Protein AF-A0A6N6NZK2-F1 (afdb_monomer_lite)

pLDDT: mean 87.04, std 16.34, range [28.03, 98.62]

Structure (mmCIF, N/CA/C/O backbone):
data_AF-A0A6N6NZK2-F1
#
_entry.id   AF-A0A6N6NZK2-F1
#
loop_
_atom_site.group_PDB
_atom_site.id
_atom_site.type_symbol
_atom_site.label_atom_id
_atom_site.label_alt_id
_atom_site.label_comp_id
_atom_site.label_asym_id
_atom_site.label_entity_id
_atom_site.label_seq_id
_atom_site.pdbx_PDB_ins_code
_atom_site.Cartn_x
_atom_site.Cartn_y
_atom_site.Cartn_z
_atom_site.occupancy
_atom_site.B_iso_or_equiv
_atom_site.auth_seq_id
_atom_site.auth_comp_id
_atom_site.auth_asym_id
_atom_site.auth_atom_id
_atom_site.pdbx_PDB_model_num
ATOM 1 N N . MET A 1 1 ? -6.830 83.078 17.246 1.00 35.72 1 MET A N 1
ATOM 2 C CA . MET A 1 1 ? -5.441 83.572 17.402 1.00 35.72 1 MET A CA 1
ATOM 3 C C . MET A 1 1 ? -5.011 83.177 18.812 1.00 35.72 1 MET A C 1
ATOM 5 O O . MET A 1 1 ? -5.702 83.611 19.717 1.00 35.72 1 MET A O 1
ATOM 9 N N . ASN A 1 2 ? -4.054 82.301 19.136 1.00 32.59 2 ASN A N 1
ATOM 10 C CA . ASN A 1 2 ? -2.930 81.619 18.465 1.00 32.59 2 ASN A CA 1
ATOM 11 C C . ASN A 1 2 ? -2.768 80.212 19.110 1.00 32.59 2 ASN A C 1
ATOM 13 O O . ASN A 1 2 ? -2.974 80.094 20.312 1.00 32.59 2 ASN A O 1
ATOM 17 N N . PHE A 1 3 ? -2.655 79.115 18.340 1.00 33.22 3 PHE A N 1
ATOM 18 C CA . PHE A 1 3 ? -1.441 78.281 18.117 1.00 33.22 3 PHE A CA 1
ATOM 19 C C . PHE A 1 3 ? -0.545 78.075 19.363 1.00 33.22 3 PHE A C 1
ATOM 21 O O . PHE A 1 3 ? -0.038 79.046 19.904 1.00 33.22 3 PHE A O 1
ATOM 28 N N . ALA A 1 4 ? -0.296 76.845 19.841 1.00 35.44 4 ALA A N 1
ATOM 29 C CA . ALA A 1 4 ? 0.663 75.926 19.215 1.00 35.44 4 ALA A CA 1
ATOM 30 C C . ALA A 1 4 ? 0.503 74.428 19.598 1.00 35.44 4 ALA A C 1
ATOM 32 O O . ALA A 1 4 ? -0.022 74.055 20.640 1.00 35.44 4 ALA A O 1
ATOM 33 N N . THR A 1 5 ? 1.007 73.605 18.681 1.00 39.28 5 THR A N 1
ATOM 34 C CA . THR A 1 5 ? 1.045 72.142 18.504 1.00 39.28 5 THR A CA 1
ATOM 35 C C . THR A 1 5 ? 2.134 71.391 19.286 1.00 39.28 5 THR A C 1
ATOM 37 O O . THR A 1 5 ? 3.252 71.895 19.282 1.00 39.28 5 THR A O 1
ATOM 40 N N . THR A 1 6 ? 1.882 70.125 19.695 1.00 35.66 6 THR A N 1
ATOM 41 C CA . THR A 1 6 ? 2.758 68.948 19.395 1.00 35.66 6 THR A CA 1
ATOM 42 C C . THR A 1 6 ? 2.132 67.556 19.707 1.00 35.66 6 THR A C 1
ATOM 44 O O . THR A 1 6 ? 1.836 67.234 20.848 1.00 35.66 6 THR A O 1
ATOM 47 N N . TYR A 1 7 ? 1.951 66.764 18.632 1.00 36.34 7 TYR A N 1
ATOM 48 C CA . TYR A 1 7 ? 1.875 65.294 18.387 1.00 36.34 7 TYR A CA 1
ATOM 49 C C . TYR A 1 7 ? 1.975 64.269 19.556 1.00 36.34 7 TYR A C 1
ATOM 51 O O . TYR A 1 7 ? 2.865 64.386 20.382 1.00 36.34 7 TYR A O 1
ATOM 59 N N . PHE A 1 8 ? 1.183 63.172 19.617 1.00 29.66 8 PHE A N 1
ATOM 60 C CA . PHE A 1 8 ? 1.373 61.936 18.811 1.00 29.66 8 PHE A CA 1
ATOM 61 C C . PHE A 1 8 ? 0.163 60.937 18.840 1.00 29.66 8 PHE A C 1
ATOM 63 O O . PHE A 1 8 ? -0.222 60.452 19.894 1.00 29.66 8 PHE A O 1
ATOM 70 N N . ARG A 1 9 ? -0.377 60.622 17.642 1.00 31.62 9 ARG A N 1
ATOM 71 C CA . ARG A 1 9 ? -0.902 59.342 17.060 1.00 31.62 9 ARG A CA 1
ATOM 72 C C . ARG A 1 9 ? -1.728 58.324 17.911 1.00 31.62 9 ARG A C 1
ATOM 74 O O . ARG A 1 9 ? -1.195 57.738 18.834 1.00 31.62 9 ARG A O 1
ATOM 81 N N . ARG A 1 10 ? -3.015 58.064 17.560 1.00 30.31 10 ARG A N 1
ATOM 82 C CA . ARG A 1 10 ? -3.573 56.991 16.648 1.00 30.31 10 ARG A CA 1
ATOM 83 C C . ARG A 1 10 ? -3.688 55.626 17.392 1.00 30.31 10 ARG A C 1
ATOM 85 O O . ARG A 1 10 ? -2.661 55.135 17.824 1.00 30.31 10 ARG A O 1
ATOM 92 N N . TRP A 1 11 ? -4.837 54.973 17.636 1.00 28.03 11 TRP A N 1
ATOM 93 C CA . TRP A 1 11 ? -5.849 54.421 16.710 1.00 28.03 11 TRP A CA 1
ATOM 94 C C . TRP A 1 11 ? -7.152 53.996 17.442 1.00 28.03 11 TRP A C 1
ATOM 96 O O . TRP A 1 11 ? -7.098 53.493 18.559 1.00 28.03 11 TRP A O 1
ATOM 106 N N . MET A 1 12 ? -8.299 54.145 16.763 1.00 33.59 12 MET A N 1
ATOM 107 C CA . MET A 1 12 ? -9.603 53.516 17.055 1.00 33.59 12 MET A CA 1
ATOM 108 C C . MET A 1 12 ? -9.569 52.008 16.765 1.00 33.59 12 MET A C 1
ATOM 110 O O . MET A 1 12 ? -9.043 51.620 15.723 1.00 33.59 12 MET A O 1
ATOM 114 N N . LEU A 1 13 ? -10.244 51.193 17.586 1.00 29.66 13 LEU A N 1
ATOM 115 C CA . LEU A 1 13 ? -10.771 49.893 17.156 1.00 29.66 13 LEU A CA 1
ATOM 116 C C . LEU A 1 13 ? -12.039 49.494 17.936 1.00 29.66 13 LEU A C 1
ATOM 118 O O . LEU A 1 13 ? -12.058 49.436 19.160 1.00 29.66 13 LEU A O 1
ATOM 122 N N . LEU A 1 14 ? -13.084 49.299 17.127 1.00 30.67 14 LEU A N 1
ATOM 123 C CA . LEU A 1 14 ? -14.393 48.662 17.297 1.00 30.67 14 LEU A CA 1
ATOM 124 C C . LEU A 1 14 ? -14.657 47.821 18.563 1.00 30.67 14 LEU A C 1
ATOM 126 O O . LEU A 1 14 ? -13.960 46.851 18.848 1.00 30.67 14 LEU A O 1
ATOM 130 N N . LEU A 1 15 ? -15.806 48.103 19.191 1.00 31.17 15 LEU A N 1
ATOM 131 C CA . LEU A 1 15 ? -16.558 47.169 20.031 1.00 31.17 15 LEU A CA 1
ATOM 132 C C . LEU A 1 15 ? -17.034 45.963 19.198 1.00 31.17 15 LEU A C 1
ATOM 134 O O . LEU A 1 15 ? -17.782 46.131 18.235 1.00 31.17 15 LEU A O 1
ATOM 138 N N . CYS A 1 16 ? -16.695 44.751 19.634 1.00 29.25 16 CYS A N 1
ATOM 139 C CA . CYS A 1 16 ? -17.446 43.529 19.342 1.00 29.25 16 CYS A CA 1
ATOM 140 C C . CYS A 1 16 ? -17.735 42.818 20.665 1.00 29.25 16 CYS A C 1
ATOM 142 O O . CYS A 1 16 ? -16.822 42.475 21.413 1.00 29.25 16 CYS A O 1
ATOM 144 N N . ALA A 1 17 ? -19.022 42.648 20.958 1.00 35.91 17 ALA A N 1
ATOM 145 C CA . ALA A 1 17 ? -19.520 41.944 22.126 1.00 35.91 17 ALA A CA 1
ATOM 146 C C . ALA A 1 17 ? -19.226 40.442 22.004 1.00 35.91 17 ALA A C 1
ATOM 148 O O . ALA A 1 17 ? -19.664 39.800 21.053 1.00 35.91 17 ALA A O 1
ATOM 149 N N . TRP A 1 18 ? -18.512 39.891 22.983 1.00 29.16 18 TRP A N 1
ATOM 150 C CA . TRP A 1 18 ? -18.424 38.452 23.214 1.00 2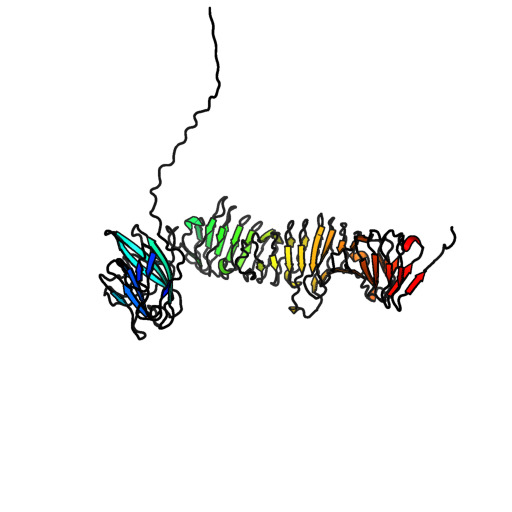9.16 18 TRP A CA 1
ATOM 151 C C . TRP A 1 18 ? -19.369 38.097 24.362 1.00 29.16 18 TRP A C 1
ATOM 153 O O . TRP A 1 18 ? -19.177 38.539 25.494 1.00 29.16 18 TRP A O 1
ATOM 163 N N . GLN A 1 19 ? -20.401 37.306 24.070 1.00 36.12 19 GLN A N 1
ATOM 164 C CA . GLN A 1 19 ? -21.096 36.528 25.091 1.00 36.12 19 GLN A CA 1
ATOM 165 C C . GLN A 1 19 ? -20.170 35.375 25.489 1.00 36.12 19 GLN A C 1
ATOM 167 O O . GLN A 1 19 ? -19.877 34.501 24.677 1.00 36.12 19 GLN A O 1
ATOM 172 N N . LEU A 1 20 ? -19.674 35.403 26.725 1.00 33.28 20 LEU A N 1
ATOM 173 C CA . LEU A 1 20 ? -18.944 34.288 27.322 1.00 33.28 20 LEU A CA 1
ATOM 174 C C . LEU A 1 20 ? -19.921 33.121 27.567 1.00 33.28 20 LEU A C 1
ATOM 176 O O . LEU A 1 20 ? -21.000 33.360 28.119 1.00 33.28 20 LEU A O 1
ATOM 180 N N . PRO A 1 21 ? -19.578 31.875 27.195 1.00 38.62 21 PRO A N 1
ATOM 181 C CA . PRO A 1 21 ? -20.349 30.717 27.613 1.00 38.62 21 PRO A CA 1
ATOM 182 C C . PRO A 1 21 ? -20.237 30.552 29.133 1.00 38.62 21 PRO A C 1
ATOM 184 O O . PRO A 1 21 ? -19.158 30.677 29.714 1.00 38.62 21 PRO A O 1
ATOM 187 N N . TRP A 1 22 ? -21.373 30.295 29.777 1.00 34.28 22 TRP A N 1
ATOM 188 C CA . TRP A 1 22 ? -21.456 29.931 31.190 1.00 34.28 22 TRP A CA 1
ATOM 189 C C . TRP A 1 22 ? -20.575 28.702 31.470 1.00 34.28 22 TRP A C 1
ATOM 191 O O . TRP A 1 22 ? -20.529 27.805 30.624 1.00 34.28 22 TRP A O 1
ATOM 201 N N . PRO A 1 23 ? -19.899 28.607 32.629 1.00 38.25 23 PRO A N 1
ATOM 202 C CA . PRO A 1 23 ? -19.133 27.414 32.953 1.00 38.25 23 PRO A CA 1
ATOM 203 C C . PRO A 1 23 ? -20.097 26.232 33.112 1.00 38.25 23 PRO A C 1
ATOM 205 O O . PRO A 1 23 ? -20.946 26.230 34.004 1.00 38.25 23 PRO A O 1
ATOM 208 N N . GLN A 1 24 ? -19.968 25.222 32.246 1.00 37.53 24 GLN A N 1
ATOM 209 C CA . GLN A 1 24 ? -20.430 23.875 32.575 1.00 37.53 24 GLN A CA 1
ATOM 210 C C . GLN A 1 24 ? -19.747 23.468 33.883 1.00 37.53 24 GLN A C 1
ATOM 212 O O . GLN A 1 24 ? -18.544 23.676 34.045 1.00 37.53 24 GLN A O 1
ATOM 217 N N . SER A 1 25 ? -20.509 22.912 34.824 1.00 37.47 25 SER A N 1
ATOM 218 C CA . SER A 1 25 ? -19.942 22.267 36.005 1.00 37.47 25 SER A CA 1
ATOM 219 C C . SER A 1 25 ? -18.912 21.236 35.542 1.00 37.47 25 SER A C 1
ATOM 221 O O . SER A 1 25 ? -19.275 20.264 34.882 1.00 37.47 25 SER A O 1
ATOM 223 N N . ALA A 1 26 ? -17.634 21.474 35.836 1.00 36.56 26 ALA A N 1
ATOM 224 C CA . ALA A 1 26 ? -16.582 20.505 35.583 1.00 36.56 26 ALA A CA 1
ATOM 225 C C . ALA A 1 26 ? -16.894 19.253 36.414 1.00 36.56 26 ALA A C 1
ATOM 227 O O . ALA A 1 26 ? -16.894 19.307 37.644 1.00 36.56 26 ALA A O 1
ATOM 228 N N . LEU A 1 27 ? -17.234 18.151 35.744 1.00 47.19 27 LEU A N 1
ATOM 229 C CA . LEU A 1 27 ? -17.247 16.833 36.372 1.00 47.19 27 LEU A CA 1
ATOM 230 C C . LEU A 1 27 ? -15.816 16.542 36.834 1.00 47.19 27 LEU A C 1
ATOM 232 O O . LEU A 1 27 ? -14.874 16.856 36.104 1.00 47.19 27 LEU A O 1
ATOM 236 N N . ALA A 1 28 ? -15.635 16.003 38.041 1.00 52.41 28 ALA A N 1
ATOM 237 C CA . ALA A 1 28 ? -14.290 15.672 38.490 1.00 52.41 28 ALA A CA 1
ATOM 238 C C . ALA A 1 28 ? -13.701 14.574 37.587 1.00 52.41 28 ALA A C 1
ATOM 240 O O . ALA A 1 28 ? -14.394 13.649 37.155 1.00 52.41 28 ALA A O 1
ATOM 241 N N . GLU A 1 29 ? -12.424 14.727 37.266 1.00 68.69 29 GLU A N 1
ATOM 242 C CA . GLU A 1 29 ? -11.685 13.839 36.377 1.00 68.69 29 GLU A CA 1
ATOM 243 C C . GLU A 1 29 ? -11.359 12.527 37.107 1.00 68.69 29 GLU A C 1
ATOM 245 O O . GLU A 1 29 ? -10.929 12.544 38.264 1.00 68.69 29 GLU A O 1
ATOM 250 N N . VAL A 1 30 ? -11.581 11.382 36.450 1.00 77.75 30 VAL A N 1
ATOM 251 C CA . VAL A 1 30 ? -11.086 10.086 36.944 1.00 77.75 30 VAL A CA 1
ATOM 252 C C . VAL A 1 30 ? -9.571 10.170 37.077 1.00 77.75 30 VAL A C 1
ATOM 254 O O . VAL A 1 30 ? -8.882 10.599 36.154 1.00 77.75 30 VAL A O 1
ATOM 257 N N . VAL A 1 31 ? -9.047 9.729 38.216 1.00 83.81 31 VAL A N 1
ATOM 258 C CA . VAL A 1 31 ? -7.611 9.720 38.478 1.00 83.81 31 VAL A CA 1
ATOM 259 C C . VAL A 1 31 ? -7.044 8.393 37.997 1.00 83.81 31 VAL A C 1
ATOM 261 O O . VAL A 1 31 ? -7.320 7.348 38.587 1.00 83.81 31 VAL A O 1
ATOM 264 N N . TYR A 1 32 ? -6.253 8.438 36.925 1.00 83.75 32 TYR A N 1
ATOM 265 C CA . TYR A 1 32 ? -5.537 7.287 36.378 1.00 83.75 32 TYR A CA 1
ATOM 266 C C . TYR A 1 32 ? -4.073 7.288 36.820 1.00 83.75 32 TYR A C 1
ATOM 268 O O . TYR A 1 32 ? -3.406 8.323 36.790 1.00 83.75 32 TYR A O 1
ATOM 276 N N . SER A 1 33 ? -3.553 6.120 37.203 1.00 79.75 33 SER A N 1
ATOM 277 C CA . SER A 1 33 ? -2.149 5.965 37.582 1.00 79.75 33 SER A CA 1
ATOM 278 C C . SER A 1 33 ? -1.183 6.109 36.408 1.00 79.75 33 SER A C 1
ATOM 280 O O . SER A 1 33 ? -0.002 6.350 36.632 1.00 79.75 33 SER A O 1
ATOM 282 N N . GLY A 1 34 ? -1.639 5.917 35.165 1.00 73.50 34 GLY A N 1
ATOM 283 C CA . GLY A 1 34 ? -0.737 5.523 34.080 1.00 73.50 34 GLY A CA 1
ATOM 284 C C . GLY A 1 34 ? -0.312 4.058 34.221 1.00 73.50 34 GLY A C 1
ATOM 285 O O . GLY A 1 34 ? -0.587 3.426 35.241 1.00 73.50 34 GLY A O 1
ATOM 286 N N . ILE A 1 35 ? 0.376 3.521 33.213 1.00 73.44 35 ILE A N 1
ATOM 287 C CA . ILE A 1 35 ? 0.998 2.192 33.309 1.00 73.44 35 ILE A CA 1
ATOM 288 C C . ILE A 1 35 ? 2.154 2.262 34.309 1.00 73.44 35 ILE A C 1
ATOM 290 O O . ILE A 1 35 ? 3.015 3.135 34.199 1.00 73.44 35 ILE A O 1
ATOM 294 N N . GLN A 1 36 ? 2.152 1.348 35.276 1.00 85.75 36 GLN A N 1
ATOM 295 C CA . GLN A 1 36 ? 3.117 1.288 36.374 1.00 85.75 36 GLN A CA 1
ATOM 296 C C . GLN A 1 36 ? 3.972 0.017 36.325 1.00 85.75 36 GLN A C 1
ATOM 298 O O . GLN A 1 36 ? 5.168 0.090 36.593 1.00 85.75 36 GLN A O 1
ATOM 303 N N . ASP A 1 37 ? 3.376 -1.131 35.979 1.00 84.69 37 ASP A N 1
ATOM 304 C CA . ASP A 1 37 ? 4.040 -2.444 35.915 1.00 84.69 37 ASP A CA 1
ATOM 305 C C . ASP A 1 37 ? 4.849 -2.787 37.184 1.00 84.69 37 ASP A C 1
ATOM 307 O O . ASP A 1 37 ? 6.009 -3.207 37.147 1.00 84.69 37 ASP A O 1
ATOM 311 N N . ILE A 1 38 ? 4.215 -2.623 38.346 1.00 93.75 38 ILE A N 1
ATOM 312 C CA . ILE A 1 38 ? 4.829 -2.885 39.649 1.00 93.75 38 ILE A CA 1
ATOM 313 C C . ILE A 1 38 ? 4.869 -4.394 39.889 1.00 93.75 38 ILE A C 1
ATOM 315 O O . ILE A 1 38 ? 3.833 -5.057 39.990 1.00 93.75 38 ILE A O 1
ATOM 319 N N . ALA A 1 39 ? 6.075 -4.941 40.020 1.00 96.88 39 ALA A N 1
ATOM 320 C CA . ALA A 1 39 ? 6.281 -6.346 40.339 1.00 96.88 39 ALA A CA 1
ATOM 321 C C . ALA A 1 39 ? 5.797 -6.680 41.760 1.00 96.88 39 ALA A C 1
ATOM 323 O O . ALA A 1 39 ? 6.123 -5.988 42.722 1.00 96.88 39 ALA A O 1
ATOM 324 N N . ILE A 1 40 ? 5.075 -7.792 41.885 1.00 97.94 40 ILE A N 1
ATOM 325 C CA . ILE A 1 40 ? 4.671 -8.405 43.149 1.00 97.94 40 ILE A CA 1
ATOM 326 C C . ILE A 1 40 ? 5.678 -9.524 43.453 1.00 97.94 40 ILE A C 1
ATOM 328 O O . ILE A 1 40 ? 5.679 -10.539 42.744 1.00 97.94 40 ILE A O 1
ATOM 332 N N . PRO A 1 41 ? 6.545 -9.375 44.471 1.00 96.31 41 PRO A N 1
ATOM 333 C CA . PRO A 1 41 ? 7.550 -10.379 44.802 1.00 96.31 41 PRO A CA 1
ATOM 334 C C . PRO A 1 41 ? 6.944 -11.732 45.189 1.00 96.31 41 PRO A C 1
ATOM 336 O O . PRO A 1 41 ? 5.878 -11.811 45.799 1.00 96.31 41 PRO A O 1
ATOM 339 N N . ALA A 1 42 ? 7.677 -12.809 44.908 1.00 95.25 42 ALA A N 1
ATOM 340 C CA . ALA A 1 42 ? 7.335 -14.179 45.303 1.00 95.25 42 ALA A CA 1
ATOM 341 C C . ALA A 1 42 ? 7.702 -14.490 46.775 1.00 95.25 42 ALA A C 1
ATOM 343 O O . ALA A 1 42 ? 8.141 -15.591 47.096 1.00 95.25 42 ALA A O 1
ATOM 344 N N . ASN A 1 43 ? 7.608 -13.504 47.670 1.00 94.44 43 ASN A N 1
ATOM 345 C CA . ASN A 1 43 ? 7.988 -13.627 49.078 1.00 94.44 43 ASN A CA 1
ATOM 346 C C . ASN A 1 43 ? 6.972 -12.915 49.992 1.00 94.44 43 ASN A C 1
ATOM 348 O O . ASN A 1 43 ? 6.009 -12.327 49.502 1.00 94.44 43 ASN A O 1
ATOM 352 N N . PHE A 1 44 ? 7.197 -12.979 51.310 1.00 91.88 44 PHE A N 1
ATOM 353 C CA . PHE A 1 44 ? 6.330 -12.376 52.332 1.00 91.88 44 PHE A CA 1
ATOM 354 C C . PHE A 1 44 ? 6.358 -10.843 52.372 1.00 91.88 44 PHE A C 1
ATOM 356 O O . PHE A 1 44 ? 5.429 -10.252 52.917 1.00 91.88 44 PHE A O 1
ATOM 363 N N . ASP A 1 45 ? 7.400 -10.206 51.834 1.00 92.88 45 ASP A N 1
ATOM 364 C CA . ASP A 1 45 ? 7.536 -8.748 51.900 1.00 92.88 45 ASP A CA 1
ATOM 365 C C . ASP A 1 45 ? 6.462 -8.066 51.039 1.00 92.88 45 ASP A C 1
ATOM 367 O O . ASP A 1 45 ? 5.888 -7.053 51.441 1.00 92.88 45 ASP A O 1
ATOM 371 N N . GLY A 1 46 ? 6.154 -8.661 49.880 1.00 95.88 46 GLY A N 1
ATOM 372 C CA . GLY A 1 46 ? 5.130 -8.164 48.967 1.00 95.88 46 GLY A CA 1
ATOM 373 C C . GLY A 1 46 ? 5.432 -6.772 48.413 1.00 95.88 46 GLY A C 1
ATOM 374 O O . GLY A 1 46 ? 6.590 -6.391 48.221 1.00 95.88 46 GLY A O 1
ATOM 375 N N . VAL A 1 47 ? 4.374 -6.016 48.127 1.00 97.94 47 VAL A N 1
ATOM 376 C CA . VAL A 1 47 ? 4.463 -4.613 47.719 1.00 97.94 47 VAL A CA 1
ATOM 377 C C . VAL A 1 47 ? 3.359 -3.781 48.359 1.00 97.94 47 VAL A C 1
ATOM 379 O O . VAL A 1 47 ? 2.194 -3.842 47.986 1.00 97.94 47 VAL A O 1
ATOM 382 N N . PHE A 1 48 ? 3.735 -2.929 49.303 1.00 98.56 48 PHE A N 1
ATOM 383 C CA . PHE A 1 48 ? 2.826 -1.939 49.859 1.00 98.56 48 PHE A CA 1
ATOM 384 C C . PHE A 1 48 ? 2.590 -0.853 48.809 1.00 98.56 48 PHE A C 1
ATOM 386 O O . PHE A 1 48 ? 3.549 -0.314 48.261 1.00 98.56 48 PHE A O 1
ATOM 393 N N . LEU A 1 49 ? 1.330 -0.524 48.534 1.00 98.50 49 LEU A N 1
ATOM 394 C CA . LEU A 1 49 ? 0.912 0.484 47.559 1.00 98.50 49 LEU A CA 1
ATOM 395 C C . LEU A 1 49 ? -0.117 1.424 48.186 1.00 98.50 49 LEU A C 1
ATOM 397 O O . LEU A 1 49 ? -1.030 0.968 48.869 1.00 98.50 49 LEU A O 1
ATOM 401 N N . ASN A 1 50 ? -0.004 2.724 47.915 1.00 97.94 50 ASN A N 1
ATOM 402 C CA . ASN A 1 50 ? -1.066 3.706 48.124 1.00 97.94 50 ASN A CA 1
ATOM 403 C C . ASN A 1 50 ? -1.608 4.148 46.761 1.00 97.94 50 ASN A C 1
ATOM 405 O O . ASN A 1 50 ? -0.887 4.747 45.964 1.00 97.94 50 ASN A O 1
ATOM 409 N N . VAL A 1 51 ? -2.884 3.871 46.496 1.00 95.75 51 VAL A N 1
ATOM 410 C CA . VAL A 1 51 ? -3.485 4.084 45.167 1.00 95.75 51 VAL A CA 1
ATOM 411 C C . VAL A 1 51 ? -3.737 5.561 44.849 1.00 95.75 51 VAL A C 1
ATOM 413 O O . VAL A 1 51 ? -3.902 5.924 43.689 1.00 95.75 51 VAL A O 1
ATOM 416 N N . VAL A 1 52 ? -3.740 6.429 45.863 1.00 92.75 52 VAL A N 1
ATOM 417 C CA . VAL A 1 52 ? -3.976 7.873 45.708 1.00 92.75 52 VAL A CA 1
ATOM 418 C C . VAL A 1 52 ? -2.666 8.623 45.477 1.00 92.75 52 VAL A C 1
ATOM 420 O O . VAL A 1 52 ? -2.588 9.477 44.601 1.00 92.75 52 VAL A O 1
ATOM 423 N N . THR A 1 53 ? -1.624 8.319 46.255 1.00 94.38 53 THR A N 1
ATOM 424 C CA . THR A 1 53 ? -0.314 8.985 46.136 1.00 94.38 53 THR A CA 1
ATOM 425 C C . THR A 1 53 ? 0.625 8.291 45.154 1.00 94.38 53 THR A C 1
ATOM 427 O O . THR A 1 53 ? 1.682 8.836 44.849 1.00 94.38 53 THR A O 1
ATOM 430 N N . GLN A 1 54 ? 0.259 7.092 44.688 1.00 93.56 54 GLN A N 1
ATOM 431 C CA . GLN A 1 54 ? 1.066 6.190 43.855 1.00 93.56 54 GLN A CA 1
ATOM 432 C C . GLN A 1 54 ? 2.379 5.715 44.500 1.00 93.56 54 GLN A C 1
ATOM 434 O O . GLN A 1 54 ? 3.177 5.014 43.873 1.00 93.56 54 GLN A O 1
ATOM 439 N N . GLN A 1 55 ? 2.608 6.054 45.772 1.00 97.44 55 GLN A N 1
ATOM 440 C CA . GLN A 1 55 ? 3.765 5.584 46.518 1.00 97.44 55 GLN A CA 1
ATOM 441 C C . GLN A 1 55 ? 3.688 4.065 46.690 1.00 97.44 55 GLN A C 1
ATOM 443 O O . GLN A 1 55 ? 2.651 3.540 47.098 1.00 97.44 55 GLN A O 1
ATOM 448 N N . HIS A 1 56 ? 4.798 3.377 46.434 1.00 97.56 56 HIS A N 1
ATOM 449 C CA . HIS A 1 56 ? 4.927 1.944 46.665 1.00 97.56 56 HIS A CA 1
ATOM 450 C C . HIS A 1 56 ? 6.321 1.569 47.184 1.00 97.56 56 HIS A C 1
ATOM 452 O O . HIS A 1 56 ? 7.302 2.258 46.901 1.00 97.56 56 HIS A O 1
ATOM 458 N N . ALA A 1 57 ? 6.404 0.497 47.976 1.00 97.31 57 ALA A N 1
ATOM 459 C CA . ALA A 1 57 ? 7.649 -0.026 48.541 1.00 97.31 57 ALA A CA 1
ATOM 460 C C . ALA A 1 57 ? 7.506 -1.504 48.946 1.00 97.31 57 ALA A C 1
ATOM 462 O O . ALA A 1 57 ? 6.404 -1.985 49.189 1.00 97.31 57 ALA A O 1
ATOM 463 N N . THR A 1 58 ? 8.626 -2.213 49.102 1.00 96.56 58 THR A N 1
ATOM 464 C CA . THR A 1 58 ? 8.669 -3.588 49.648 1.00 96.56 58 THR A CA 1
ATOM 465 C C . THR A 1 58 ? 8.743 -3.614 51.181 1.00 96.56 58 THR A C 1
ATOM 467 O O . THR A 1 58 ? 9.195 -4.584 51.778 1.00 96.56 58 THR A O 1
ATOM 470 N N . TYR A 1 59 ? 8.384 -2.510 51.834 1.00 95.94 59 TYR A N 1
ATOM 471 C CA . TYR A 1 59 ? 8.289 -2.386 53.284 1.00 95.94 59 TYR A CA 1
ATOM 472 C C . TYR A 1 59 ? 7.078 -1.526 53.629 1.00 95.94 59 TYR A C 1
ATOM 474 O O . TYR A 1 59 ? 6.676 -0.656 52.852 1.00 95.94 59 TYR A O 1
ATOM 482 N N . GLU A 1 60 ? 6.502 -1.761 54.804 1.00 96.94 60 GLU A N 1
ATOM 483 C CA . GLU A 1 60 ? 5.316 -1.037 55.243 1.00 96.94 60 GLU A CA 1
ATOM 484 C C . GLU A 1 60 ? 5.621 0.456 55.438 1.00 96.94 60 GLU A C 1
ATOM 486 O O . GLU A 1 60 ? 6.583 0.835 56.113 1.00 96.94 60 GLU A O 1
ATOM 491 N N . PHE A 1 61 ? 4.779 1.318 54.868 1.00 97.31 61 PHE A N 1
ATOM 492 C CA . PHE A 1 61 ? 4.827 2.764 55.075 1.00 97.31 61 PHE A CA 1
ATOM 493 C C . PHE A 1 61 ? 3.463 3.295 55.512 1.00 97.31 61 PHE A C 1
ATOM 495 O O . PHE A 1 61 ? 2.419 2.735 55.188 1.00 97.31 61 PHE A O 1
ATOM 502 N N . SER A 1 62 ? 3.461 4.405 56.250 1.00 96.00 62 SER A N 1
ATOM 503 C CA . SER A 1 62 ? 2.220 5.006 56.746 1.00 96.00 62 SER A CA 1
ATOM 504 C C . SER A 1 62 ? 1.276 5.377 55.599 1.00 96.00 62 SER A C 1
ATOM 506 O O . SER A 1 62 ? 1.669 6.075 54.665 1.00 96.00 62 SER A O 1
ATOM 508 N N . GLY A 1 63 ? 0.020 4.938 55.696 1.00 94.00 63 GLY A N 1
ATOM 509 C CA . GLY A 1 63 ? -1.007 5.222 54.697 1.00 94.00 63 GLY A CA 1
ATOM 510 C C . GLY A 1 63 ? -0.989 4.298 53.479 1.00 94.00 63 GLY A C 1
ATOM 511 O O . GLY A 1 63 ? -1.536 4.687 52.452 1.00 94.00 63 GLY A O 1
ATOM 512 N N . TRP A 1 64 ? -0.378 3.115 53.555 1.00 97.38 64 TRP A N 1
ATOM 513 C CA . TRP A 1 64 ? -0.559 2.072 52.543 1.00 97.38 64 TRP A CA 1
ATOM 514 C C . TRP A 1 64 ? -2.035 1.640 52.433 1.00 97.38 64 TRP A C 1
ATOM 516 O O . TRP A 1 64 ? -2.804 1.750 53.389 1.00 97.38 64 TRP A O 1
ATOM 526 N N . ASP A 1 65 ? -2.428 1.159 51.256 1.00 98.19 65 ASP A N 1
ATOM 527 C CA . ASP A 1 65 ? -3.786 0.708 50.935 1.00 98.19 65 ASP A CA 1
ATOM 528 C C . ASP A 1 65 ? -3.853 -0.802 50.696 1.00 98.19 65 ASP A C 1
ATOM 530 O O . ASP A 1 65 ? -4.720 -1.489 51.238 1.00 98.19 65 ASP A O 1
ATOM 534 N N . LEU A 1 66 ? -2.924 -1.315 49.889 1.00 97.94 66 LEU A N 1
ATOM 535 C CA . LEU A 1 66 ? -2.879 -2.699 49.429 1.00 97.94 66 LEU A CA 1
ATOM 536 C C . LEU A 1 66 ? -1.471 -3.270 49.623 1.00 97.94 66 LEU A C 1
ATOM 538 O O . LEU A 1 66 ? -0.495 -2.559 49.396 1.00 97.94 66 LEU A O 1
ATOM 542 N N . ASN A 1 67 ? -1.375 -4.545 50.001 1.00 98.25 67 ASN A N 1
ATOM 543 C CA . ASN A 1 67 ? -0.135 -5.314 49.970 1.00 98.25 67 ASN A CA 1
ATOM 544 C C . ASN A 1 67 ? -0.381 -6.730 49.416 1.00 98.25 67 ASN A C 1
ATOM 546 O O . ASN A 1 67 ? -0.800 -7.612 50.173 1.00 98.25 67 ASN A O 1
ATOM 550 N N . PRO A 1 68 ? -0.160 -6.973 48.113 1.00 97.56 68 PRO A N 1
ATOM 551 C CA . PRO A 1 68 ? -0.073 -8.316 47.570 1.00 97.56 68 PRO A CA 1
ATOM 552 C C . PRO A 1 68 ? 1.334 -8.905 47.775 1.00 97.56 68 PRO A C 1
ATOM 554 O O . PRO A 1 68 ? 2.342 -8.222 47.605 1.00 97.56 68 PRO A O 1
ATOM 557 N N . PHE A 1 69 ? 1.403 -10.194 48.099 1.00 96.50 69 PHE A N 1
ATOM 558 C CA . PHE A 1 69 ? 2.632 -10.947 48.372 1.00 96.50 69 PHE A CA 1
ATOM 559 C C . PHE A 1 69 ? 2.541 -12.368 47.783 1.00 96.50 69 PHE A C 1
ATOM 561 O O . PHE A 1 69 ? 1.469 -12.796 47.346 1.00 96.50 69 PHE A O 1
ATOM 568 N N . PHE A 1 70 ? 3.670 -13.081 47.683 1.00 96.56 70 PHE A N 1
ATOM 569 C CA . PHE A 1 70 ? 3.787 -14.357 46.946 1.00 96.56 70 PHE A CA 1
ATOM 570 C C . PHE A 1 70 ? 3.235 -14.304 45.515 1.00 96.56 70 PHE A C 1
ATOM 572 O O . PHE A 1 70 ? 2.389 -15.101 45.117 1.00 96.56 70 PHE A O 1
ATOM 579 N N . GLY A 1 71 ? 3.649 -13.297 44.747 1.00 95.31 71 GLY A N 1
ATOM 580 C CA . GLY A 1 71 ? 3.163 -13.114 43.381 1.00 95.31 71 GLY A CA 1
ATOM 581 C C . GLY A 1 71 ? 1.674 -12.783 43.283 1.00 95.31 71 GLY A C 1
ATOM 582 O O . GLY A 1 71 ? 1.127 -12.801 42.182 1.00 95.31 71 GLY A O 1
ATOM 583 N N . GLY A 1 72 ? 1.022 -12.476 44.408 1.00 96.19 72 GLY A N 1
ATOM 584 C CA . GLY A 1 72 ? -0.406 -12.210 44.491 1.00 96.19 72 GLY A CA 1
ATOM 585 C C . GLY A 1 72 ? -1.234 -13.358 45.060 1.00 96.19 72 GLY A C 1
ATOM 586 O O . GLY A 1 72 ? -2.448 -13.225 45.082 1.00 96.19 72 GLY A O 1
ATOM 587 N N . LEU A 1 73 ? -0.629 -14.461 45.522 1.00 95.94 73 LEU A N 1
ATOM 588 C CA . LEU A 1 73 ? -1.353 -15.531 46.224 1.00 95.94 73 LEU A CA 1
ATOM 589 C C . LEU A 1 73 ? -2.015 -15.031 47.518 1.00 95.94 73 LEU A C 1
ATOM 591 O O . LEU A 1 73 ? -3.097 -15.493 47.888 1.00 95.94 73 LEU A O 1
ATOM 595 N N . GLY A 1 74 ? -1.361 -14.092 48.205 1.00 96.19 74 GLY A N 1
ATOM 596 C CA . GLY A 1 74 ? -1.894 -13.387 49.363 1.00 96.19 74 GLY A CA 1
ATOM 597 C C . GLY A 1 74 ? -2.071 -11.905 49.063 1.00 96.19 74 GLY A C 1
ATOM 598 O O . GLY A 1 74 ? -1.200 -11.282 48.461 1.00 96.19 74 GLY A O 1
ATOM 599 N N . ILE A 1 75 ? -3.196 -11.333 49.489 1.00 97.81 75 ILE A N 1
ATOM 600 C CA . ILE A 1 75 ? -3.491 -9.904 49.370 1.00 97.81 75 ILE A CA 1
ATOM 601 C C . ILE A 1 75 ? -4.015 -9.398 50.710 1.00 97.81 75 ILE A C 1
ATOM 603 O O . ILE A 1 75 ? -5.075 -9.829 51.167 1.00 97.81 75 ILE A O 1
ATOM 607 N N . ALA A 1 76 ? -3.289 -8.466 51.323 1.00 97.88 76 ALA A N 1
ATOM 608 C CA . ALA A 1 76 ? -3.722 -7.719 52.498 1.00 97.88 76 ALA A CA 1
ATOM 609 C C . ALA A 1 76 ? -4.205 -6.316 52.106 1.00 97.88 76 ALA A C 1
ATOM 611 O O . ALA A 1 76 ? -3.698 -5.719 51.155 1.00 97.88 76 ALA A O 1
ATOM 612 N N . ASN A 1 77 ? -5.166 -5.768 52.852 1.00 98.19 77 ASN A N 1
ATOM 613 C CA . ASN A 1 77 ? -5.667 -4.410 52.648 1.00 98.19 77 ASN A CA 1
ATOM 614 C C . ASN A 1 77 ? -5.812 -3.633 53.964 1.00 98.19 77 ASN A C 1
ATOM 616 O O . ASN A 1 77 ? -6.118 -4.204 55.015 1.00 98.19 77 ASN A O 1
ATOM 620 N N . ALA A 1 78 ? -5.623 -2.317 53.886 1.00 97.88 78 ALA A N 1
ATOM 621 C CA . ALA A 1 78 ? -5.814 -1.391 54.995 1.00 97.88 78 ALA A CA 1
ATOM 622 C C . ALA A 1 78 ? -7.300 -0.995 55.164 1.00 97.88 78 ALA A C 1
ATOM 624 O O . ALA A 1 78 ? -8.078 -1.102 54.218 1.00 97.88 78 ALA A O 1
ATOM 625 N N . PRO A 1 79 ? -7.729 -0.449 56.322 1.00 96.69 79 PRO A N 1
ATOM 626 C CA . PRO A 1 79 ? -9.127 -0.078 56.565 1.00 96.69 79 PRO A CA 1
ATOM 627 C C . PRO A 1 79 ? -9.735 0.865 55.525 1.00 96.69 79 PRO A C 1
ATOM 629 O O . PRO A 1 79 ? -10.916 0.742 55.202 1.00 96.69 79 PRO A O 1
ATOM 632 N N . ASN A 1 80 ? -8.926 1.778 54.987 1.00 95.75 80 ASN A N 1
ATOM 633 C CA . ASN A 1 80 ? -9.365 2.794 54.036 1.00 95.75 80 ASN A CA 1
ATOM 634 C C . ASN A 1 80 ? -9.373 2.318 52.579 1.00 95.75 80 ASN A C 1
ATOM 636 O O . ASN A 1 80 ? -9.733 3.111 51.715 1.00 95.75 80 ASN A O 1
ATOM 640 N N . PHE A 1 81 ? -8.988 1.075 52.295 1.00 97.88 81 PHE A N 1
ATOM 641 C CA . PHE A 1 81 ? -9.029 0.482 50.963 1.00 97.88 81 PHE A CA 1
ATOM 642 C C . PHE A 1 81 ? -9.643 -0.906 51.064 1.00 97.88 81 PHE A C 1
ATOM 644 O O . PHE A 1 81 ? -9.104 -1.772 51.740 1.00 97.88 81 PHE A O 1
ATOM 651 N N . GLN A 1 82 ? -10.771 -1.139 50.406 1.00 98.19 82 GLN A N 1
ATOM 652 C CA . GLN A 1 82 ? -11.457 -2.426 50.454 1.00 98.19 82 GLN A CA 1
ATOM 653 C C . GLN A 1 82 ? -11.582 -2.985 49.037 1.00 98.19 82 GLN A C 1
ATOM 655 O O . GLN A 1 82 ? -12.265 -2.371 48.214 1.00 98.19 82 GLN A O 1
ATOM 660 N N . PRO A 1 83 ? -10.948 -4.128 48.730 1.00 98.12 83 PRO A N 1
ATOM 661 C CA . PRO A 1 83 ? -11.187 -4.829 47.476 1.00 98.12 83 PRO A CA 1
ATOM 662 C C . PRO A 1 83 ? -12.593 -5.448 47.470 1.00 98.12 83 PRO A C 1
ATOM 664 O O . PRO A 1 83 ? -13.142 -5.769 48.526 1.00 98.12 83 PRO A O 1
ATOM 667 N N . ALA A 1 84 ? -13.165 -5.628 46.282 1.00 98.00 84 ALA A N 1
ATOM 668 C CA . ALA A 1 84 ? -14.433 -6.321 46.089 1.00 98.00 84 ALA A CA 1
ATOM 669 C C . ALA A 1 84 ? -14.288 -7.813 46.429 1.00 98.00 84 ALA A C 1
ATOM 671 O O . ALA A 1 84 ? -13.324 -8.464 46.018 1.00 98.00 84 ALA A O 1
ATOM 672 N N . ARG A 1 85 ? -15.250 -8.358 47.176 1.00 97.25 85 ARG A N 1
ATOM 673 C CA . ARG A 1 85 ? -15.211 -9.718 47.741 1.00 97.25 85 ARG A CA 1
ATOM 674 C C . ARG A 1 85 ? -16.481 -10.507 47.416 1.00 97.25 85 ARG A C 1
ATOM 676 O O . ARG A 1 85 ? -17.477 -9.940 46.974 1.00 97.25 85 ARG A O 1
ATOM 683 N N . LEU A 1 86 ? -16.441 -11.822 47.652 1.00 94.62 86 LEU A N 1
ATOM 684 C CA . LEU A 1 86 ? -17.615 -12.709 47.572 1.00 94.62 86 LEU A CA 1
ATOM 685 C C . LEU A 1 86 ? -18.677 -12.410 48.642 1.00 94.62 86 LEU A C 1
ATOM 687 O O . LEU A 1 86 ? -19.846 -12.738 48.449 1.00 94.62 86 LEU A O 1
ATOM 691 N N . GLY A 1 87 ? -18.269 -11.800 49.754 1.00 94.62 87 GLY A N 1
ATOM 692 C CA . GLY A 1 87 ? -19.129 -11.398 50.860 1.00 94.62 87 GLY A CA 1
ATOM 693 C C . GLY A 1 87 ? -18.572 -10.165 51.574 1.00 94.62 87 GLY A C 1
ATOM 694 O O . GLY A 1 87 ? -17.778 -9.409 51.009 1.00 94.62 87 GLY A O 1
ATOM 695 N N . THR A 1 88 ? -19.037 -9.915 52.795 1.00 95.00 88 THR A N 1
ATOM 696 C CA . THR A 1 88 ? -18.694 -8.713 53.577 1.00 95.00 88 THR A CA 1
ATOM 697 C C . THR A 1 88 ? -17.658 -8.961 54.671 1.00 95.00 88 THR A C 1
ATOM 699 O O . THR A 1 88 ? -17.261 -8.010 55.346 1.00 95.00 88 THR A O 1
ATOM 702 N N . ASP A 1 89 ? -17.213 -10.202 54.867 1.00 96.31 89 ASP A N 1
ATOM 703 C CA . ASP A 1 89 ? -16.233 -10.529 55.898 1.00 96.31 89 ASP A CA 1
ATOM 704 C C . ASP A 1 89 ? -14.814 -10.198 55.416 1.00 96.31 89 ASP A C 1
ATOM 706 O O . ASP A 1 89 ? -14.461 -10.345 54.243 1.00 96.31 89 ASP A O 1
ATOM 710 N N . SER A 1 90 ? -13.948 -9.748 56.330 1.00 94.44 90 SER A N 1
ATOM 711 C CA . SER A 1 90 ? -12.590 -9.291 55.988 1.00 94.44 90 SER A CA 1
ATOM 712 C C . SER A 1 90 ? -11.648 -10.407 55.516 1.00 94.44 90 SER A C 1
ATOM 714 O O . SER A 1 90 ? -10.563 -10.108 55.011 1.00 94.44 90 SER A O 1
ATOM 716 N N . GLY A 1 91 ? -12.069 -11.668 55.656 1.00 93.88 91 GLY A N 1
ATOM 717 C CA . GLY A 1 91 ? -11.407 -12.865 55.131 1.00 93.88 91 GLY A CA 1
ATOM 718 C C . GLY A 1 91 ? -12.046 -13.449 53.865 1.00 93.88 91 GLY A C 1
ATOM 719 O O . GLY A 1 91 ? -11.500 -14.406 53.320 1.00 93.88 91 GLY A O 1
ATOM 720 N N . ASP A 1 92 ? -13.175 -12.909 53.387 1.00 96.38 92 ASP A N 1
ATOM 721 C CA . ASP A 1 92 ? -13.842 -13.429 52.188 1.00 96.38 92 ASP A CA 1
ATOM 722 C C . ASP A 1 92 ? -12.958 -13.270 50.954 1.00 96.38 92 ASP A C 1
ATOM 724 O O . ASP A 1 92 ? -12.287 -12.248 50.785 1.00 96.38 92 ASP A O 1
ATOM 728 N N . SER A 1 93 ? -12.987 -14.251 50.052 1.00 96.62 93 SER A N 1
ATOM 729 C CA . SER A 1 93 ? -12.153 -14.204 48.849 1.00 96.62 93 SER A CA 1
ATOM 730 C C . SER A 1 93 ? -12.454 -12.965 48.004 1.00 96.62 93 SER A C 1
ATOM 732 O O . SER A 1 93 ? -13.610 -12.661 47.697 1.00 96.62 93 SER A O 1
ATOM 734 N N . ILE A 1 94 ? -11.387 -12.264 47.616 1.00 98.06 94 ILE A N 1
ATOM 735 C CA . ILE A 1 94 ? -11.427 -11.186 46.621 1.00 98.06 94 ILE A CA 1
ATOM 736 C C . ILE A 1 94 ? -11.845 -11.777 45.275 1.00 98.06 94 ILE A C 1
ATOM 738 O O . ILE A 1 94 ? -11.385 -12.854 44.901 1.00 98.06 94 ILE A O 1
ATOM 742 N N . VAL A 1 95 ? -12.703 -11.073 44.541 1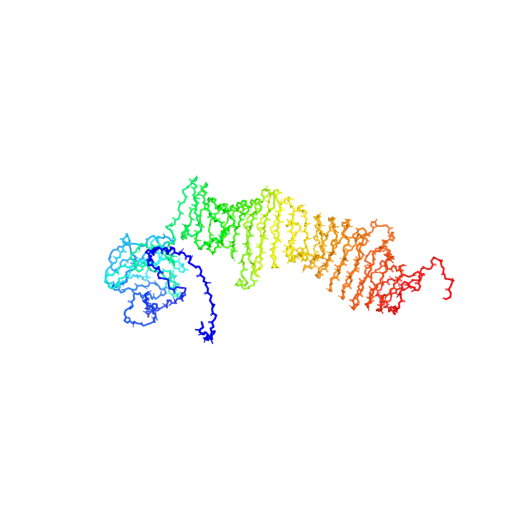.00 96.31 95 VAL A N 1
ATOM 743 C CA . VAL A 1 95 ? -13.226 -11.561 43.259 1.00 96.31 95 VAL A CA 1
ATOM 744 C C . VAL A 1 95 ? -12.551 -10.878 42.071 1.00 96.31 95 VAL A C 1
ATOM 746 O O . VAL A 1 95 ? -12.363 -9.658 42.096 1.00 96.31 95 VAL A O 1
ATOM 749 N N . PRO A 1 96 ? -12.210 -11.624 41.005 1.00 94.62 96 PRO A N 1
ATOM 750 C CA . PRO A 1 96 ? -11.827 -11.019 39.743 1.00 94.62 96 PRO A CA 1
ATOM 751 C C . PRO A 1 96 ? -13.052 -10.405 39.068 1.00 94.62 96 PRO A C 1
ATOM 753 O O . PRO A 1 96 ? -14.153 -10.959 39.079 1.00 94.62 96 PRO A O 1
ATOM 756 N N . LEU A 1 97 ? -12.838 -9.275 38.415 1.00 84.06 97 LEU A N 1
ATOM 757 C CA . LEU A 1 97 ? -13.803 -8.615 37.558 1.00 84.06 97 LEU A CA 1
ATOM 758 C C . LEU A 1 97 ? -13.325 -8.683 36.108 1.00 84.06 97 LEU A C 1
ATOM 760 O O . LEU A 1 97 ? -12.131 -8.602 35.808 1.00 84.06 97 LEU A O 1
ATOM 764 N N . SER A 1 98 ? -14.284 -8.813 35.197 1.00 77.81 98 SER A N 1
ATOM 765 C CA . SER A 1 98 ? -14.028 -8.665 33.763 1.00 77.81 98 SER A CA 1
ATOM 766 C C . SER A 1 98 ? -13.969 -7.184 33.391 1.00 77.81 98 SER A C 1
ATOM 768 O O . SER A 1 98 ? -14.588 -6.353 34.063 1.00 77.81 98 SER A O 1
ATOM 770 N N . PHE A 1 99 ? -13.276 -6.853 32.299 1.00 68.38 99 PHE A N 1
ATOM 771 C CA . PHE A 1 99 ? -13.302 -5.507 31.717 1.00 68.38 99 PHE A CA 1
ATOM 772 C C . PHE A 1 99 ? -14.749 -5.009 31.557 1.00 68.38 99 PHE A C 1
ATOM 774 O O . PHE A 1 99 ? -15.622 -5.758 31.116 1.00 68.38 99 PHE A O 1
ATOM 781 N N . GLY A 1 100 ? -15.013 -3.762 31.947 1.00 55.56 100 GLY A N 1
ATOM 782 C CA . GLY A 1 100 ? -16.347 -3.161 31.896 1.00 55.56 100 GLY A CA 1
ATOM 783 C C . GLY A 1 100 ? -17.293 -3.536 33.044 1.00 55.56 100 GLY A C 1
ATOM 784 O O . GLY A 1 100 ? -18.417 -3.042 33.070 1.00 55.56 100 GLY A O 1
ATOM 785 N N . SER A 1 101 ? -16.883 -4.367 34.010 1.00 77.50 101 SER A N 1
ATOM 786 C CA . SER A 1 101 ? -17.714 -4.651 35.195 1.00 77.50 101 SER A CA 1
ATOM 787 C C . SER A 1 101 ? -17.935 -3.382 36.019 1.00 77.50 101 SER A C 1
ATOM 789 O O . SER A 1 101 ? -16.985 -2.637 36.259 1.00 77.50 101 SER A O 1
ATOM 791 N N . SER A 1 102 ? -19.168 -3.152 36.481 1.00 82.75 102 SER A N 1
ATOM 792 C CA . SER A 1 102 ? -19.489 -2.008 37.342 1.00 82.75 102 SER A CA 1
ATOM 793 C C . SER A 1 102 ? -18.982 -2.212 38.768 1.00 82.75 102 SER A C 1
ATOM 795 O O . SER A 1 102 ? -19.243 -3.235 39.398 1.00 82.75 102 SER A O 1
ATOM 797 N N . ILE A 1 103 ? -18.267 -1.210 39.267 1.00 89.44 103 ILE A N 1
ATOM 798 C CA . ILE A 1 103 ? -17.683 -1.119 40.598 1.00 89.44 103 ILE A CA 1
ATOM 799 C C . ILE A 1 103 ? -18.374 0.046 41.285 1.00 89.44 103 ILE A C 1
ATOM 801 O O . ILE A 1 103 ? -18.149 1.211 40.962 1.00 89.44 103 ILE A O 1
ATOM 805 N N . SER A 1 104 ? -19.276 -0.291 42.191 1.00 90.12 104 SER A N 1
ATOM 806 C CA . SER A 1 104 ? -20.099 0.659 42.929 1.00 90.12 104 SER A CA 1
ATOM 807 C C . SER A 1 104 ? -20.489 0.051 44.272 1.00 90.12 104 SER A C 1
ATOM 809 O O . SER A 1 104 ? -20.090 -1.073 44.583 1.00 90.12 104 SER A O 1
ATOM 811 N N . SER A 1 105 ? -21.341 0.737 45.032 1.00 90.62 105 SER A N 1
ATOM 812 C CA . SER A 1 105 ? -21.951 0.217 46.262 1.00 90.62 105 SER A CA 1
ATOM 813 C C . SER A 1 105 ? -22.756 -1.079 46.083 1.00 90.62 105 SER A C 1
ATOM 815 O O . SER A 1 105 ? -23.156 -1.678 47.076 1.00 90.62 105 SER A O 1
ATOM 817 N N . SER A 1 106 ? -22.999 -1.530 44.846 1.00 90.06 106 SER A N 1
ATOM 818 C CA . SER A 1 106 ? -23.610 -2.831 44.559 1.00 90.06 106 SER A CA 1
ATOM 819 C C . SER A 1 106 ? -22.673 -4.027 44.766 1.00 90.06 106 SER A C 1
ATOM 821 O O . SER A 1 106 ? -23.159 -5.155 44.823 1.00 90.06 106 SER A O 1
ATOM 823 N N . LEU A 1 107 ? -21.352 -3.817 44.816 1.00 95.44 107 LEU A N 1
ATOM 824 C CA . LEU A 1 107 ? -20.385 -4.869 45.143 1.00 95.44 107 LEU A CA 1
ATOM 825 C C . LEU A 1 107 ? -20.241 -5.020 46.662 1.00 95.44 107 LEU A C 1
ATOM 827 O O . LEU A 1 107 ? -20.497 -4.088 47.424 1.00 95.44 107 LEU A O 1
ATOM 831 N N . SER A 1 108 ? -19.801 -6.197 47.108 1.00 97.62 108 SER A N 1
ATOM 832 C CA . SER A 1 108 ? -19.529 -6.450 48.522 1.00 97.62 108 SER A CA 1
ATOM 833 C C . SER A 1 108 ? -18.119 -5.997 48.894 1.00 97.62 108 SER A C 1
ATOM 835 O O . SER A 1 108 ? -17.133 -6.403 48.277 1.00 97.62 108 SER A O 1
ATOM 837 N N . PHE A 1 109 ? -18.040 -5.162 49.927 1.00 97.44 109 PHE A N 1
ATOM 838 C CA . PHE A 1 109 ? -16.800 -4.678 50.521 1.00 97.44 109 PHE A CA 1
ATOM 839 C C . PHE A 1 109 ? -16.823 -4.952 52.024 1.00 97.44 109 PHE A C 1
ATOM 841 O O . PHE A 1 109 ? -17.863 -4.811 52.669 1.00 97.44 109 PHE A O 1
ATOM 848 N N . ALA A 1 110 ? -15.672 -5.327 52.577 1.00 96.44 110 ALA A N 1
ATOM 849 C CA . ALA A 1 110 ? -15.505 -5.518 54.012 1.00 96.44 110 ALA A CA 1
ATOM 850 C C . ALA A 1 110 ? -15.234 -4.184 54.735 1.00 96.44 110 ALA A C 1
ATOM 852 O O . ALA A 1 110 ? -15.311 -3.100 54.152 1.00 96.44 110 ALA A O 1
ATOM 853 N N . THR A 1 111 ? -14.909 -4.256 56.026 1.00 94.75 111 THR A N 1
ATOM 854 C CA . THR A 1 111 ? -14.445 -3.110 56.820 1.00 94.75 111 THR A CA 1
ATOM 855 C C . THR A 1 111 ? -13.194 -3.481 57.615 1.00 94.75 111 THR A C 1
ATOM 857 O O . THR A 1 111 ? -12.980 -4.647 57.940 1.00 94.75 111 THR A O 1
ATOM 860 N N . GLY A 1 112 ? -12.367 -2.486 57.948 1.00 95.88 112 GLY A N 1
ATOM 861 C CA . GLY A 1 112 ? -11.144 -2.700 58.728 1.00 95.88 112 GLY A CA 1
ATOM 862 C C . GLY A 1 112 ? -10.014 -3.363 57.934 1.00 95.88 112 GLY A C 1
ATOM 863 O O . GLY A 1 112 ? -10.022 -3.378 56.705 1.00 95.88 112 GLY A O 1
ATOM 864 N N . TYR A 1 113 ? -9.006 -3.869 58.646 1.00 97.56 113 TYR A N 1
ATOM 865 C CA . TYR A 1 113 ? -7.935 -4.643 58.019 1.00 97.56 113 TYR A CA 1
ATOM 866 C C . TYR A 1 113 ? -8.488 -5.964 57.492 1.00 97.56 113 TYR A C 1
ATOM 868 O O . TYR A 1 113 ? -9.255 -6.641 58.182 1.00 97.56 113 TYR A O 1
ATOM 876 N N . GLY A 1 114 ? -8.078 -6.328 56.282 1.00 95.69 114 GLY A N 1
ATOM 877 C CA . GLY A 1 114 ? -8.524 -7.550 55.632 1.00 95.69 114 GLY A CA 1
ATOM 878 C C . GLY A 1 114 ? -7.399 -8.295 54.941 1.00 95.69 114 GLY A C 1
ATOM 879 O O . GLY A 1 114 ? -6.308 -7.771 54.713 1.00 95.69 114 GLY A O 1
ATOM 880 N N . GLY A 1 115 ? -7.698 -9.546 54.615 1.00 94.19 115 GLY A N 1
ATOM 881 C CA . GLY A 1 115 ? -6.804 -10.454 53.918 1.00 94.19 115 GLY A CA 1
ATOM 882 C C . GLY A 1 115 ? -7.595 -11.384 53.011 1.00 94.19 115 GLY A C 1
ATOM 883 O O . GLY A 1 115 ? -8.776 -11.635 53.236 1.00 94.19 115 GLY A O 1
ATOM 884 N N . SER A 1 116 ? -6.967 -11.860 51.950 1.00 94.81 116 SER A N 1
ATOM 885 C CA . SER A 1 116 ? -7.516 -12.888 51.075 1.00 94.81 116 SER A CA 1
ATOM 886 C C . SER A 1 116 ? -6.361 -13.675 50.484 1.00 94.81 116 SER A C 1
ATOM 888 O O . SER A 1 116 ? -5.377 -13.090 50.039 1.00 94.81 116 SER A O 1
ATOM 890 N N . GLY A 1 117 ? -6.484 -14.997 50.465 1.00 89.94 117 GLY A N 1
ATOM 891 C CA . GLY A 1 117 ? -5.428 -15.898 50.014 1.00 89.94 117 GLY A CA 1
ATOM 892 C C . GLY A 1 117 ? -5.468 -17.212 50.778 1.00 89.94 117 GLY A C 1
ATOM 893 O O . GLY A 1 117 ? -5.833 -17.242 51.950 1.00 89.94 117 GLY A O 1
ATOM 894 N N . ALA A 1 118 ? -5.114 -18.293 50.097 1.00 85.00 118 ALA A N 1
ATOM 895 C CA . ALA A 1 118 ? -4.954 -19.616 50.681 1.00 85.00 118 ALA A CA 1
ATOM 896 C C . ALA A 1 118 ? -3.812 -20.321 49.949 1.00 85.00 118 ALA A C 1
ATOM 898 O O . ALA A 1 118 ? -3.616 -20.089 48.759 1.00 85.00 118 ALA A O 1
ATOM 899 N N . GLU A 1 119 ? -3.076 -21.189 50.641 1.00 81.56 119 GLU A N 1
ATOM 900 C CA . GLU A 1 119 ? -2.013 -21.996 50.019 1.00 81.56 119 GLU A CA 1
ATOM 901 C C . GLU A 1 119 ? -2.570 -23.051 49.037 1.00 81.56 119 GLU A C 1
ATOM 903 O O . GLU A 1 119 ? -1.831 -23.627 48.240 1.00 81.56 119 GLU A O 1
ATOM 908 N N . ASP A 1 120 ? -3.885 -23.293 49.065 1.00 83.31 120 ASP A N 1
ATOM 909 C CA . ASP A 1 120 ? -4.606 -24.211 48.188 1.00 83.31 120 ASP A CA 1
ATOM 910 C C . ASP A 1 120 ? -5.520 -23.480 47.176 1.00 83.31 120 ASP A C 1
ATOM 912 O O . ASP A 1 120 ? -5.467 -22.266 46.987 1.00 83.31 120 ASP A O 1
ATOM 916 N N . ASN A 1 121 ? -6.381 -24.233 46.485 1.00 84.62 121 ASN A N 1
ATOM 917 C CA . ASN A 1 121 ? -7.320 -23.683 45.501 1.00 84.62 121 ASN A CA 1
ATOM 918 C C . ASN A 1 121 ? -8.587 -23.054 46.126 1.00 84.62 121 ASN A C 1
ATOM 920 O O . ASN A 1 121 ? -9.540 -22.823 45.385 1.00 84.62 121 ASN A O 1
ATOM 924 N N . SER A 1 122 ? -8.667 -22.831 47.444 1.00 84.94 122 SER A N 1
ATOM 925 C CA . SER A 1 122 ? -9.880 -22.306 48.102 1.00 84.94 122 SER A CA 1
ATOM 926 C C . SER A 1 122 ? -9.915 -20.780 48.253 1.00 84.94 122 SER A C 1
ATOM 928 O O . SER A 1 122 ? -10.971 -20.223 48.550 1.00 84.94 122 SER A O 1
ATOM 930 N N . GLY A 1 123 ? -8.784 -20.100 48.030 1.00 90.31 123 GLY A N 1
ATOM 931 C CA . GLY A 1 123 ? -8.671 -18.641 48.113 1.00 90.31 123 GLY A CA 1
ATOM 932 C C . GLY A 1 123 ? -9.172 -17.908 46.863 1.00 90.31 123 GLY A C 1
ATOM 933 O O . GLY A 1 123 ? -9.945 -18.430 46.066 1.00 90.31 123 GLY A O 1
ATOM 934 N N . HIS A 1 124 ? -8.686 -16.688 46.641 1.00 95.69 124 HIS A N 1
ATOM 935 C CA . HIS A 1 124 ? -9.054 -15.886 45.468 1.00 95.69 124 HIS A CA 1
ATOM 936 C C . HIS A 1 124 ? -8.316 -16.279 44.178 1.00 95.69 124 HIS A C 1
ATOM 938 O O . HIS A 1 124 ? -8.687 -15.806 43.110 1.00 95.69 124 HIS A O 1
ATOM 944 N N . LEU A 1 125 ? -7.283 -17.124 44.248 1.00 94.75 125 LEU A N 1
ATOM 945 C CA . LEU A 1 125 ? -6.488 -17.571 43.100 1.00 94.75 125 LEU A CA 1
ATOM 946 C C . LEU A 1 125 ? -6.670 -19.081 42.887 1.00 94.75 125 LEU A C 1
ATOM 948 O O . LEU A 1 125 ? -6.255 -19.889 43.718 1.00 94.75 125 LEU A O 1
ATOM 952 N N . GLY A 1 126 ? -7.257 -19.486 41.761 1.00 90.69 126 GLY A N 1
ATOM 953 C CA . GLY A 1 126 ? -7.612 -20.885 41.525 1.00 90.69 126 GLY A CA 1
ATOM 954 C C . GLY A 1 126 ? -8.408 -21.118 40.235 1.00 90.69 126 GLY A C 1
ATOM 955 O O . GLY A 1 126 ? -8.590 -20.198 39.444 1.00 90.69 126 GLY A O 1
ATOM 956 N N . PRO A 1 127 ? -8.849 -22.363 39.977 1.00 86.50 127 PRO A N 1
ATOM 957 C CA . PRO A 1 127 ? -9.527 -22.741 38.733 1.00 86.50 127 PRO A CA 1
ATOM 958 C C . PRO A 1 127 ? -11.036 -22.415 38.698 1.00 86.50 127 PRO A C 1
ATOM 960 O O . PRO A 1 127 ? -11.703 -22.734 37.716 1.00 86.50 127 PRO A O 1
ATOM 963 N N . GLY A 1 128 ? -11.605 -21.867 39.774 1.00 86.56 128 GLY A N 1
ATOM 964 C CA . GLY A 1 128 ? -13.037 -21.607 39.915 1.00 86.56 128 GLY A CA 1
ATOM 965 C C . GLY A 1 128 ? -13.523 -20.322 39.222 1.00 86.56 128 GLY A C 1
ATOM 966 O O . GLY A 1 128 ? -12.744 -19.406 38.977 1.00 86.56 128 GLY A O 1
ATOM 967 N N . PRO A 1 129 ? -14.839 -20.202 38.957 1.00 76.56 129 PRO A N 1
ATOM 968 C CA . PRO A 1 129 ? -15.427 -19.092 38.193 1.00 76.56 129 PRO A CA 1
ATOM 969 C C . PRO A 1 129 ? -15.403 -17.727 38.906 1.00 76.56 129 PRO A C 1
ATOM 971 O O . PRO A 1 129 ? -15.684 -16.710 38.279 1.00 76.56 129 PRO A O 1
ATOM 974 N N . SER A 1 130 ? -15.080 -17.691 40.200 1.00 89.12 130 SER A N 1
ATOM 975 C CA . SER A 1 130 ? -14.948 -16.461 40.999 1.00 89.12 130 SER A CA 1
ATOM 976 C C . SER A 1 130 ? -13.531 -16.279 41.544 1.00 89.12 130 SER A C 1
ATOM 978 O O . SER A 1 130 ? -13.340 -15.656 42.584 1.00 89.12 130 SER A O 1
ATOM 980 N N . GLN A 1 131 ? -12.545 -16.856 40.857 1.00 94.62 131 GLN A N 1
ATOM 981 C CA . GLN A 1 131 ? -11.139 -16.809 41.233 1.00 94.62 131 GLN A CA 1
ATOM 982 C C . GLN A 1 131 ? -10.302 -16.259 40.082 1.00 94.62 131 GLN A C 1
ATOM 984 O O . GLN A 1 131 ? -10.577 -16.507 38.907 1.00 94.62 131 GLN A O 1
ATOM 989 N N . PHE A 1 132 ? -9.260 -15.510 40.423 1.00 94.00 132 PHE A N 1
ATOM 990 C CA . PHE A 1 132 ? -8.221 -15.141 39.479 1.00 94.00 132 PHE A CA 1
ATOM 991 C C . PHE A 1 132 ? -7.578 -16.413 38.918 1.00 94.00 132 PHE A C 1
ATOM 993 O O . PHE A 1 132 ? -7.322 -17.376 39.646 1.00 94.00 132 PHE A O 1
ATOM 1000 N N . THR A 1 133 ? -7.287 -16.406 37.618 1.00 91.00 133 THR A N 1
ATOM 1001 C CA . THR A 1 133 ? -6.508 -17.468 36.975 1.00 91.00 133 THR A CA 1
ATOM 1002 C C . THR A 1 133 ? -5.032 -17.085 37.000 1.00 91.00 133 THR A C 1
ATOM 1004 O O . THR A 1 133 ? -4.663 -16.007 36.538 1.00 91.00 133 THR A O 1
ATOM 1007 N N . ALA A 1 134 ? -4.179 -17.965 37.526 1.00 92.19 134 ALA A N 1
ATOM 1008 C CA . ALA A 1 134 ? -2.749 -17.691 37.647 1.00 92.19 134 ALA A CA 1
ATOM 1009 C C . ALA A 1 134 ? -2.100 -17.371 36.286 1.00 92.19 134 ALA A C 1
ATOM 1011 O O . ALA A 1 134 ? -2.291 -18.092 35.307 1.00 92.19 134 ALA A O 1
ATOM 1012 N N . GLY A 1 135 ? -1.317 -16.292 36.240 1.00 82.50 135 GLY A N 1
ATOM 1013 C CA . GLY A 1 135 ? -0.615 -15.813 35.047 1.00 82.50 135 GLY A CA 1
ATOM 1014 C C . GLY A 1 135 ? -1.497 -15.101 34.017 1.00 82.50 135 GLY A C 1
ATOM 1015 O O . GLY A 1 135 ? -0.990 -14.732 32.962 1.00 82.50 135 GLY A O 1
ATOM 1016 N N . GLN A 1 136 ? -2.788 -14.901 34.295 1.00 84.69 136 GLN A N 1
ATOM 1017 C CA . GLN A 1 136 ? -3.706 -14.155 33.431 1.00 84.69 136 GLN A CA 1
ATOM 1018 C C . GLN A 1 136 ? -4.038 -12.796 34.047 1.00 84.69 136 GLN A C 1
ATOM 1020 O O . GLN A 1 136 ? -4.184 -12.679 35.265 1.00 84.69 136 GLN A O 1
ATOM 1025 N N . SER A 1 137 ? -4.182 -11.775 33.202 1.00 79.44 137 SER A N 1
ATOM 1026 C CA . SER A 1 137 ? -4.622 -10.455 33.651 1.00 79.44 137 SER A CA 1
ATOM 1027 C C . SER A 1 137 ? -6.122 -10.438 33.940 1.00 79.44 137 SER A C 1
ATOM 1029 O O . SER A 1 137 ? -6.921 -10.974 33.171 1.00 79.44 137 SER A O 1
ATOM 1031 N N . ALA A 1 138 ? -6.507 -9.773 35.023 1.00 81.44 138 ALA A N 1
ATOM 1032 C CA . ALA A 1 138 ? -7.894 -9.492 35.378 1.00 81.44 138 ALA A CA 1
ATOM 1033 C C . ALA A 1 138 ? -7.982 -8.177 36.167 1.00 81.44 138 ALA A C 1
ATOM 1035 O O . ALA A 1 138 ? -6.960 -7.575 36.500 1.00 81.44 138 ALA A O 1
ATOM 1036 N N . TYR A 1 139 ? -9.201 -7.733 36.477 1.00 90.81 139 TYR A N 1
ATOM 1037 C CA . TYR A 1 139 ? -9.418 -6.522 37.264 1.00 90.81 139 TYR A CA 1
ATOM 1038 C C . TYR A 1 139 ? -9.793 -6.850 38.708 1.00 90.81 139 TYR A C 1
ATOM 1040 O O . TYR A 1 139 ? -10.676 -7.661 38.965 1.00 90.81 139 TYR A O 1
ATOM 1048 N N . LEU A 1 140 ? -9.158 -6.171 39.653 1.00 97.38 140 LEU A N 1
ATOM 1049 C CA . LEU A 1 140 ? -9.573 -6.073 41.045 1.00 97.38 140 LEU A CA 1
ATOM 1050 C C . LEU A 1 140 ? -10.361 -4.770 41.204 1.00 97.38 140 LEU A C 1
ATOM 1052 O O . LEU A 1 140 ? -9.820 -3.685 41.003 1.00 97.38 140 LEU A O 1
ATOM 1056 N N . GLY A 1 141 ? -11.647 -4.864 41.541 1.00 96.62 141 GLY A N 1
ATOM 1057 C CA . GLY A 1 141 ? -12.441 -3.693 41.924 1.00 96.62 141 GLY A CA 1
ATOM 1058 C C . GLY A 1 141 ? -12.168 -3.308 43.373 1.00 96.62 141 GLY A C 1
ATOM 1059 O O . GLY A 1 141 ? -11.983 -4.187 44.213 1.00 96.62 141 GLY A O 1
ATOM 1060 N N . PHE A 1 142 ? -12.158 -2.018 43.688 1.00 98.31 142 PHE A N 1
ATOM 1061 C CA . PHE A 1 142 ? -11.967 -1.529 45.048 1.00 98.31 142 PHE A CA 1
ATOM 1062 C C . PHE A 1 142 ? -12.837 -0.312 45.358 1.00 98.31 142 PHE A C 1
ATOM 1064 O O . PHE A 1 142 ? -13.274 0.418 44.466 1.00 98.31 142 PHE A O 1
ATOM 1071 N N . GLN A 1 143 ? -13.040 -0.077 46.651 1.00 97.25 143 GLN A N 1
ATOM 1072 C CA . GLN A 1 143 ? -13.430 1.223 47.177 1.00 97.25 143 GLN A CA 1
ATOM 1073 C C . GLN A 1 143 ? -12.315 1.775 48.067 1.00 97.25 143 GLN A C 1
ATOM 1075 O O . GLN A 1 143 ? -11.688 1.032 48.825 1.00 97.25 143 GLN A O 1
ATOM 1080 N N . VAL A 1 144 ? -12.075 3.079 47.992 1.00 96.62 144 VAL A N 1
ATOM 1081 C CA . VAL A 1 144 ? -11.126 3.790 48.848 1.00 96.62 144 VAL A CA 1
ATOM 1082 C C . VAL A 1 144 ? -11.847 4.919 49.573 1.00 96.62 144 VAL A C 1
ATOM 1084 O O . VAL A 1 144 ? -12.592 5.684 48.966 1.00 96.62 144 VAL A O 1
ATOM 1087 N N . THR A 1 145 ? -11.631 5.024 50.881 1.00 95.44 145 THR A N 1
ATOM 1088 C CA . THR A 1 145 ? -12.226 6.069 51.717 1.00 95.44 145 THR A CA 1
ATOM 1089 C C . THR A 1 145 ? -11.153 7.071 52.116 1.00 95.44 145 THR A C 1
ATOM 1091 O O . THR A 1 145 ? -10.180 6.722 52.788 1.00 95.44 145 THR A O 1
ATOM 1094 N N . ARG A 1 146 ? -11.320 8.336 51.722 1.00 91.31 146 ARG A N 1
ATOM 1095 C CA . ARG A 1 146 ? -10.434 9.451 52.095 1.00 91.31 146 ARG A CA 1
ATOM 1096 C C . ARG A 1 146 ? -11.275 10.642 52.524 1.00 91.31 146 ARG A C 1
ATOM 1098 O O . ARG A 1 146 ? -12.194 11.031 51.817 1.00 91.31 146 ARG A O 1
ATOM 1105 N N . ASN A 1 147 ? -10.960 11.233 53.678 1.00 87.69 147 ASN A N 1
ATOM 1106 C CA . ASN A 1 147 ? -11.682 12.397 54.216 1.00 87.69 147 ASN A CA 1
ATOM 1107 C C . ASN A 1 147 ? -13.214 12.201 54.277 1.00 87.69 147 ASN A C 1
ATOM 1109 O O . ASN A 1 147 ? -13.966 13.122 53.982 1.00 87.69 147 ASN A O 1
ATOM 1113 N N . ALA A 1 148 ? -13.658 10.992 54.644 1.00 87.19 148 ALA A N 1
ATOM 1114 C CA . ALA A 1 148 ? -15.061 10.552 54.653 1.00 87.19 148 ALA A CA 1
ATOM 1115 C C . ALA A 1 148 ? -15.761 10.450 53.278 1.00 87.19 148 ALA A C 1
ATOM 1117 O O . ALA A 1 148 ? -16.931 10.074 53.232 1.00 87.19 148 ALA A O 1
ATOM 1118 N N . SER A 1 149 ? -15.058 10.697 52.172 1.00 90.94 149 SER A N 1
ATOM 1119 C CA . SER A 1 149 ? -15.544 10.423 50.817 1.00 90.94 149 SER A CA 1
ATOM 1120 C C . SER A 1 149 ? -15.150 9.018 50.382 1.00 90.94 149 SER A C 1
ATOM 1122 O O . SER A 1 149 ? -14.004 8.607 50.579 1.00 90.94 149 SER A O 1
ATOM 1124 N N . VAL A 1 150 ? -16.095 8.296 49.780 1.00 93.81 150 VAL A N 1
ATOM 1125 C CA . VAL A 1 150 ? -15.855 6.995 49.148 1.00 93.81 150 VAL A CA 1
ATOM 1126 C C . VAL A 1 150 ? -15.619 7.215 47.663 1.00 93.81 150 VAL A C 1
ATOM 1128 O O . VAL A 1 150 ? -16.394 7.906 47.008 1.00 93.81 150 VAL A O 1
ATOM 1131 N N . SER A 1 151 ? -14.573 6.597 47.139 1.00 94.25 151 SER A N 1
ATOM 1132 C CA . SER A 1 151 ? -14.259 6.537 45.717 1.00 94.25 151 SER A CA 1
ATOM 1133 C C . SER A 1 151 ? -14.233 5.083 45.280 1.00 94.25 151 SER A C 1
ATOM 1135 O O . SER A 1 151 ? -13.707 4.233 45.998 1.00 94.25 151 SER A O 1
ATOM 1137 N N . TYR A 1 152 ? -14.778 4.793 44.105 1.00 94.94 152 TYR A N 1
ATOM 1138 C CA . TYR A 1 152 ? -14.680 3.473 43.489 1.00 94.94 152 TYR A CA 1
ATOM 1139 C C . TYR A 1 152 ? -13.545 3.473 42.478 1.00 94.94 152 TYR A C 1
ATOM 1141 O O . TYR A 1 152 ? -13.249 4.513 41.896 1.00 94.94 152 TYR A O 1
ATOM 1149 N N . GLY A 1 153 ? -12.903 2.324 42.292 1.00 92.81 153 GLY A N 1
ATOM 1150 C CA . GLY A 1 153 ? -11.778 2.181 41.381 1.00 92.81 153 GLY A CA 1
ATOM 1151 C C . GLY A 1 153 ? -11.517 0.744 40.971 1.00 92.81 153 GLY A C 1
ATOM 1152 O O . GLY A 1 153 ? -12.065 -0.196 41.543 1.00 92.81 153 GLY A O 1
ATOM 1153 N N . TRP A 1 154 ? -10.687 0.574 39.954 1.00 93.38 154 TRP A N 1
ATOM 1154 C CA . TRP A 1 154 ? -10.218 -0.725 39.489 1.00 93.38 154 TRP A CA 1
ATOM 1155 C C . TRP A 1 154 ? -8.700 -0.746 39.451 1.00 93.38 154 TRP A C 1
ATOM 1157 O O . TRP A 1 154 ? -8.064 0.285 39.260 1.00 93.38 154 TRP A O 1
ATOM 1167 N N . MET A 1 155 ? -8.134 -1.936 39.591 1.00 97.06 155 MET A N 1
ATOM 1168 C CA . MET A 1 155 ? -6.713 -2.212 39.449 1.00 97.06 155 MET A CA 1
ATOM 1169 C C . MET A 1 155 ? -6.542 -3.418 38.536 1.00 97.06 155 MET A C 1
ATOM 1171 O O . MET A 1 155 ? -7.137 -4.465 38.793 1.00 97.06 155 MET A O 1
ATOM 1175 N N . GLN A 1 156 ? -5.773 -3.281 37.461 1.00 91.38 156 GLN A N 1
ATOM 1176 C CA . GLN A 1 156 ? -5.415 -4.419 36.629 1.00 91.38 156 GLN A CA 1
ATOM 1177 C C . GLN A 1 156 ? -4.257 -5.158 37.295 1.00 91.38 156 GLN A C 1
ATOM 1179 O O . GLN A 1 156 ? -3.256 -4.556 37.694 1.00 91.38 156 GLN A O 1
ATOM 1184 N N . VAL A 1 157 ? -4.429 -6.469 37.452 1.00 94.00 157 VAL A N 1
ATOM 1185 C CA . VAL A 1 157 ? -3.441 -7.340 38.082 1.00 94.00 157 VAL A CA 1
ATOM 1186 C C . VAL A 1 157 ? -3.241 -8.613 37.273 1.00 94.00 157 VAL A C 1
ATOM 1188 O O . VAL A 1 157 ? -4.179 -9.159 36.692 1.00 94.00 157 VAL A O 1
ATOM 1191 N N . THR A 1 158 ? -2.017 -9.131 37.301 1.00 91.31 158 THR A N 1
ATOM 1192 C CA . THR A 1 158 ? -1.680 -10.495 36.889 1.00 91.31 158 THR A CA 1
ATOM 1193 C C . THR A 1 158 ? -1.088 -11.198 38.100 1.00 91.31 158 THR A C 1
ATOM 1195 O O . THR A 1 158 ? 0.041 -10.914 38.498 1.00 91.31 158 THR A O 1
ATOM 1198 N N . LEU A 1 159 ? -1.871 -12.085 38.711 1.00 96.00 159 LEU A N 1
ATOM 1199 C CA . LEU A 1 159 ? -1.482 -12.796 39.929 1.00 96.00 159 LEU A CA 1
ATOM 1200 C C . LEU A 1 159 ? -0.890 -14.164 39.578 1.00 96.00 159 LEU A C 1
ATOM 1202 O O . LEU A 1 159 ? -1.298 -14.804 38.609 1.00 96.00 159 LEU A O 1
ATOM 1206 N N . THR A 1 160 ? 0.057 -14.640 40.372 1.00 93.25 160 THR A N 1
ATOM 1207 C CA . THR A 1 160 ? 0.689 -15.958 40.233 1.00 93.25 160 THR A CA 1
ATOM 1208 C C . THR A 1 160 ? 0.726 -16.663 41.589 1.00 93.25 160 THR A C 1
ATOM 1210 O O . THR A 1 160 ? 0.438 -16.045 42.609 1.00 93.25 160 THR A O 1
ATOM 1213 N N . ARG A 1 161 ? 1.021 -17.972 41.602 1.00 83.12 161 ARG A N 1
ATOM 1214 C CA . ARG A 1 161 ? 1.015 -18.772 42.839 1.00 83.12 161 ARG A CA 1
ATOM 1215 C C . ARG A 1 161 ? 2.330 -18.682 43.620 1.00 83.12 161 ARG A C 1
ATOM 1217 O O . ARG A 1 161 ? 2.277 -18.591 44.831 1.00 83.12 161 ARG A O 1
ATOM 1224 N N . ASP A 1 162 ? 3.467 -18.646 42.923 1.00 74.50 162 ASP A N 1
ATOM 1225 C CA . ASP A 1 162 ? 4.819 -18.575 43.514 1.00 74.50 162 ASP A CA 1
ATOM 1226 C C . ASP A 1 162 ? 5.821 -17.853 42.582 1.00 74.50 162 ASP A C 1
ATOM 1228 O O . ASP A 1 162 ? 7.039 -17.953 42.731 1.00 74.50 162 ASP A O 1
ATOM 1232 N N . GLY A 1 163 ? 5.310 -17.179 41.547 1.00 88.62 163 GLY A N 1
ATOM 1233 C CA . GLY A 1 163 ? 6.100 -16.416 40.585 1.00 88.62 163 GLY A CA 1
ATOM 1234 C C . GLY A 1 163 ? 6.080 -14.924 40.903 1.00 88.62 163 GLY A C 1
ATOM 1235 O O . GLY A 1 163 ? 5.541 -14.485 41.916 1.00 88.62 163 GLY A O 1
ATOM 1236 N N . ILE A 1 164 ? 6.655 -14.121 40.013 1.00 93.31 164 ILE A N 1
ATOM 1237 C CA . ILE A 1 164 ? 6.486 -12.669 40.080 1.00 93.31 164 ILE A CA 1
ATOM 1238 C C . ILE A 1 164 ? 5.108 -12.337 39.498 1.00 93.31 164 ILE A C 1
ATOM 1240 O O . ILE A 1 164 ? 4.846 -12.612 38.327 1.00 93.31 164 ILE A O 1
ATOM 1244 N N . GLY A 1 165 ? 4.229 -11.778 40.328 1.00 96.12 165 GLY A N 1
ATOM 1245 C CA . GLY A 1 165 ? 2.982 -11.159 39.877 1.00 96.12 165 GLY A CA 1
ATOM 1246 C C . GLY A 1 165 ? 3.221 -9.715 39.447 1.00 96.12 165 GLY A C 1
ATOM 1247 O O . GLY A 1 165 ? 4.322 -9.192 39.610 1.00 96.12 165 GLY A O 1
ATOM 1248 N N . VAL A 1 166 ? 2.202 -9.050 38.912 1.00 94.62 166 VAL A N 1
ATOM 1249 C CA . VAL A 1 166 ? 2.318 -7.652 38.472 1.00 94.62 166 VAL A CA 1
ATOM 1250 C C . VAL A 1 166 ? 1.018 -6.898 38.737 1.00 94.62 166 VAL A C 1
ATOM 1252 O O . VAL A 1 166 ? -0.050 -7.378 38.355 1.00 94.62 166 VAL A O 1
ATOM 1255 N N . ILE A 1 167 ? 1.122 -5.710 39.336 1.00 96.62 167 ILE A N 1
ATOM 1256 C CA . ILE A 1 167 ? 0.093 -4.663 39.300 1.00 96.62 167 ILE A CA 1
ATOM 1257 C C . ILE A 1 167 ? 0.398 -3.793 38.078 1.00 96.62 167 ILE A C 1
ATOM 1259 O O . ILE A 1 167 ? 1.412 -3.095 38.070 1.00 96.62 167 ILE A O 1
ATOM 1263 N N . GLN A 1 168 ? -0.430 -3.857 37.036 1.00 83.25 168 GLN A N 1
ATOM 1264 C CA . GLN A 1 168 ? -0.160 -3.126 35.792 1.00 83.25 168 GLN A CA 1
ATOM 1265 C C . GLN A 1 168 ? -0.463 -1.636 35.961 1.00 83.25 168 GLN A C 1
ATOM 1267 O O . GLN A 1 168 ? 0.405 -0.797 35.733 1.00 83.25 168 GLN A O 1
ATOM 1272 N N . ASP A 1 169 ? -1.684 -1.313 36.380 1.00 83.69 169 ASP A N 1
ATOM 1273 C CA . ASP A 1 169 ? -2.199 0.046 36.533 1.00 83.69 169 ASP A CA 1
ATOM 1274 C C . ASP A 1 169 ? -3.519 0.057 37.324 1.00 83.69 169 ASP A C 1
ATOM 1276 O O . ASP A 1 169 ? -4.084 -0.987 37.667 1.00 83.69 169 ASP A O 1
ATOM 1280 N N . TRP A 1 170 ? -4.002 1.251 37.666 1.00 94.12 170 TRP A N 1
ATOM 1281 C CA . TRP A 1 170 ? -5.288 1.445 38.328 1.00 94.12 170 TRP A CA 1
ATOM 1282 C C . TRP A 1 170 ? -5.887 2.820 38.036 1.00 94.12 170 TRP A C 1
ATOM 1284 O O . TRP A 1 170 ? -5.189 3.782 37.713 1.00 94.12 170 TRP A O 1
ATOM 1294 N N . ALA A 1 171 ? -7.199 2.939 38.218 1.00 84.75 171 ALA A N 1
ATOM 1295 C CA . ALA A 1 171 ? -7.888 4.224 38.211 1.00 84.75 171 ALA A CA 1
ATOM 1296 C C . ALA A 1 171 ? -8.998 4.268 39.263 1.00 84.75 171 ALA A C 1
ATOM 1298 O O . ALA A 1 171 ? -9.554 3.229 39.625 1.00 84.75 171 ALA A O 1
ATOM 1299 N N . TYR A 1 172 ? -9.334 5.467 39.740 1.00 90.94 172 TYR A N 1
ATOM 1300 C CA . TYR A 1 172 ? -10.458 5.696 40.653 1.00 90.94 172 TYR A CA 1
ATOM 1301 C C . TYR A 1 172 ? -11.190 7.019 40.358 1.00 90.94 172 TYR A C 1
ATOM 1303 O O . TYR A 1 172 ? -10.587 7.969 39.858 1.00 90.94 172 TYR A O 1
ATOM 1311 N N . ASP A 1 173 ? -12.483 7.106 40.689 1.00 87.81 173 ASP A N 1
ATOM 1312 C CA . ASP A 1 173 ? -13.269 8.344 40.589 1.00 87.81 173 ASP A CA 1
ATOM 1313 C C . ASP A 1 173 ? -13.340 9.030 41.966 1.00 87.81 173 ASP A C 1
ATOM 1315 O O . ASP A 1 173 ? -14.033 8.534 42.867 1.00 87.81 173 ASP A O 1
ATOM 1319 N N . PRO A 1 174 ? -12.669 10.185 42.155 1.00 85.31 174 PRO A N 1
ATOM 1320 C CA . PRO A 1 174 ? -12.681 10.905 43.427 1.00 85.31 174 PRO A CA 1
ATOM 1321 C C . PRO A 1 174 ? -14.074 11.428 43.822 1.00 85.31 174 PRO A C 1
ATOM 1323 O O . PRO A 1 174 ? -14.289 11.749 44.989 1.00 85.31 174 PRO A O 1
ATOM 1326 N N . SER A 1 175 ? -15.027 11.488 42.888 1.00 82.88 175 SER A N 1
ATOM 1327 C CA . SER A 1 175 ? -16.408 11.939 43.114 1.00 82.88 175 SER A CA 1
ATOM 1328 C C . SER A 1 175 ? -17.309 10.875 43.739 1.00 82.88 175 SER A C 1
ATOM 1330 O O . SER A 1 175 ? -18.415 11.198 44.168 1.00 82.88 175 SER A O 1
ATOM 1332 N N . GLY A 1 176 ? -16.875 9.610 43.756 1.00 82.44 176 GLY A N 1
ATOM 1333 C CA . GLY A 1 176 ? -17.658 8.497 44.298 1.00 82.44 176 GLY A CA 1
ATOM 1334 C C . GLY A 1 176 ? -18.708 7.912 43.353 1.00 82.44 176 GLY A C 1
ATOM 1335 O O . GLY A 1 176 ? -19.556 7.138 43.803 1.00 82.44 176 GLY A O 1
ATOM 1336 N N . ASN A 1 177 ? -18.667 8.233 42.054 1.00 82.50 177 ASN A N 1
ATOM 1337 C CA . ASN A 1 177 ? -19.527 7.555 41.086 1.00 82.50 177 ASN A CA 1
ATOM 1338 C C . ASN A 1 177 ? -19.060 6.116 40.850 1.00 82.50 177 ASN A C 1
ATOM 1340 O O . ASN A 1 177 ? -17.906 5.758 41.093 1.00 82.50 177 ASN A O 1
ATOM 1344 N N . ALA A 1 178 ? -19.975 5.294 40.335 1.00 82.06 178 ALA A N 1
ATOM 1345 C CA . ALA A 1 178 ? -19.639 3.955 39.882 1.00 82.06 178 ALA A CA 1
ATOM 1346 C C . ALA A 1 178 ? -18.554 4.010 38.798 1.00 82.06 178 ALA A C 1
ATOM 1348 O O . ALA A 1 178 ? -18.637 4.805 37.861 1.00 82.06 178 ALA A O 1
ATOM 1349 N N . MET A 1 179 ? -17.581 3.112 38.895 1.00 78.25 179 MET A N 1
ATOM 1350 C CA . MET A 1 179 ? -16.555 2.931 37.878 1.00 78.25 179 MET A CA 1
ATOM 1351 C C . MET A 1 179 ? -16.773 1.660 37.085 1.00 78.25 179 MET A C 1
ATOM 1353 O O . MET A 1 179 ? -17.427 0.729 37.538 1.00 78.25 179 MET A O 1
ATOM 1357 N N . LEU A 1 180 ? -16.197 1.611 35.891 1.00 73.81 180 LEU A N 1
ATOM 1358 C CA . LEU A 1 180 ? -16.121 0.393 35.103 1.00 73.81 180 LEU A CA 1
ATOM 1359 C C . LEU A 1 180 ? -14.678 -0.084 35.097 1.00 73.81 180 LEU A C 1
ATOM 1361 O O . LEU A 1 180 ? -13.763 0.719 34.904 1.00 73.81 180 LEU A O 1
ATOM 1365 N N . ALA A 1 181 ? -14.480 -1.380 35.310 1.00 75.88 181 ALA A N 1
ATOM 1366 C CA . ALA A 1 181 ? -13.161 -1.992 35.258 1.00 75.88 181 ALA A CA 1
ATOM 1367 C C . ALA A 1 181 ? -12.451 -1.660 33.928 1.00 75.88 181 ALA A C 1
ATOM 1369 O O . ALA A 1 181 ? -12.978 -1.975 32.861 1.00 75.88 181 ALA A O 1
ATOM 1370 N N . GLY A 1 182 ? -11.282 -1.014 34.000 1.00 62.16 182 GLY A N 1
ATOM 1371 C CA . GLY A 1 182 ? -10.467 -0.600 32.849 1.00 62.16 182 GLY A CA 1
ATOM 1372 C C . GLY A 1 182 ? -10.702 0.828 32.321 1.00 62.16 182 GLY A C 1
ATOM 1373 O O . GLY A 1 182 ? -10.077 1.213 31.338 1.00 62.16 182 GLY A O 1
ATOM 1374 N N . ALA A 1 183 ? -11.578 1.634 32.936 1.00 65.88 183 ALA A N 1
ATOM 1375 C CA . ALA A 1 183 ? -11.811 3.034 32.544 1.00 65.88 183 ALA A CA 1
ATOM 1376 C C . ALA A 1 183 ? -10.764 4.023 33.122 1.00 65.88 183 ALA A C 1
ATOM 1378 O O . ALA A 1 183 ? -10.627 4.110 34.339 1.00 65.88 183 ALA A O 1
ATOM 1379 N N . THR A 1 184 ? -10.073 4.809 32.282 1.00 61.25 184 THR A N 1
ATOM 1380 C CA . THR A 1 184 ? -8.925 5.677 32.665 1.00 61.25 184 THR A CA 1
ATOM 1381 C C . THR A 1 184 ? -9.164 7.197 32.562 1.00 61.25 184 THR A C 1
ATOM 1383 O O . THR A 1 184 ? -8.243 7.980 32.760 1.00 61.25 184 THR A O 1
ATOM 1386 N N . GLY A 1 185 ? -10.388 7.644 32.278 1.00 55.94 185 GLY A N 1
ATOM 1387 C CA . GLY A 1 185 ? -10.794 9.058 32.258 1.00 55.94 185 GLY A CA 1
ATOM 1388 C C . GLY A 1 185 ? -12.253 9.182 32.690 1.00 55.94 185 GLY A C 1
ATOM 1389 O O . GLY A 1 185 ? -12.896 8.142 32.870 1.00 55.94 185 GLY A O 1
ATOM 1390 N N . SER A 1 186 ? -12.781 10.408 32.882 1.00 46.44 186 SER A N 1
ATOM 1391 C CA . SER A 1 186 ? -14.236 10.613 32.979 1.00 46.44 186 SER A CA 1
ATOM 1392 C C . SER A 1 186 ? -14.838 9.801 31.853 1.00 46.44 186 SER A C 1
ATOM 1394 O O . SER A 1 186 ? -14.546 10.075 30.690 1.00 46.44 186 SER A O 1
ATOM 1396 N N . VAL A 1 187 ? -15.543 8.726 32.193 1.00 40.44 187 VAL A N 1
ATOM 1397 C CA . VAL A 1 187 ? -16.073 7.824 31.185 1.00 40.44 187 VAL A CA 1
ATOM 1398 C C . VAL A 1 187 ? -16.928 8.712 30.287 1.00 40.44 187 VAL A C 1
ATOM 1400 O O . VAL A 1 187 ? -17.980 9.196 30.706 1.00 40.44 187 VAL A O 1
ATOM 1403 N N . GLY A 1 188 ? -16.479 8.923 29.044 1.00 41.72 188 GLY A N 1
ATOM 1404 C CA . GLY A 1 188 ? -17.430 8.979 27.946 1.00 41.72 188 GLY A CA 1
ATOM 1405 C C . GLY A 1 188 ? -18.392 7.820 28.188 1.00 41.72 188 GLY A C 1
ATOM 1406 O O . GLY A 1 188 ? -17.934 6.769 28.626 1.00 41.72 188 GLY A O 1
ATOM 1407 N N . ALA A 1 189 ? -19.686 8.073 28.026 1.00 48.72 189 ALA A N 1
ATOM 1408 C CA . ALA A 1 189 ? -20.840 7.231 28.350 1.00 48.72 189 ALA A CA 1
ATOM 1409 C C . ALA A 1 189 ? -20.609 5.737 28.715 1.00 48.72 189 ALA A C 1
ATOM 1411 O O . ALA A 1 189 ? -19.748 5.039 28.186 1.00 48.72 189 ALA A O 1
ATOM 1412 N N . ALA A 1 190 ? -21.476 5.190 29.575 1.00 53.69 190 ALA A N 1
ATOM 1413 C CA . ALA A 1 190 ? -21.547 3.745 29.823 1.00 53.69 190 ALA A CA 1
ATOM 1414 C C . ALA A 1 190 ? -21.455 2.920 28.513 1.00 53.69 190 ALA A C 1
ATOM 1416 O O . ALA A 1 190 ? -21.990 3.374 27.497 1.00 53.69 190 ALA A O 1
ATOM 1417 N N . PRO A 1 191 ? -20.825 1.723 28.532 1.00 66.56 191 PRO A N 1
ATOM 1418 C CA . PRO A 1 191 ? -20.684 0.854 27.380 1.00 66.56 191 PRO A CA 1
ATOM 1419 C C . PRO A 1 191 ? -21.971 0.772 26.587 1.00 66.56 191 PRO A C 1
ATOM 1421 O O . PRO A 1 191 ? -23.040 0.468 27.125 1.00 66.56 191 PRO A O 1
ATOM 1424 N N . ILE A 1 192 ? -21.858 1.037 25.297 1.00 82.69 192 ILE A N 1
ATOM 1425 C CA . ILE A 1 192 ? -23.000 0.966 24.414 1.00 82.69 192 ILE A CA 1
ATOM 1426 C C . ILE A 1 192 ? -23.225 -0.504 24.072 1.00 82.69 192 ILE A C 1
ATOM 1428 O O . ILE A 1 192 ? -22.396 -1.140 23.424 1.00 82.69 192 ILE A O 1
ATOM 1432 N N . ILE A 1 193 ? -24.361 -1.049 24.506 1.00 77.56 193 ILE A N 1
ATOM 1433 C CA . ILE A 1 193 ? -24.793 -2.404 24.158 1.00 77.56 193 ILE A CA 1
ATOM 1434 C C . ILE A 1 193 ? -25.941 -2.297 23.165 1.00 77.56 193 ILE A C 1
ATOM 1436 O O . ILE A 1 193 ? -27.057 -1.912 23.519 1.00 77.56 193 ILE A O 1
ATOM 1440 N N . ILE A 1 194 ? -25.672 -2.684 21.923 1.00 86.00 194 ILE A N 1
ATOM 1441 C CA . ILE A 1 194 ? -26.666 -2.707 20.861 1.00 86.00 194 ILE A CA 1
ATOM 1442 C C . ILE A 1 194 ? -27.200 -4.131 20.753 1.00 86.00 194 ILE A C 1
ATOM 1444 O O . ILE A 1 194 ? -26.474 -5.066 20.409 1.00 86.00 194 ILE A O 1
ATOM 1448 N N . GLN A 1 195 ? -28.482 -4.298 21.071 1.00 73.19 195 GLN A N 1
ATOM 1449 C CA . GLN A 1 195 ? -29.160 -5.590 20.982 1.00 73.19 195 GLN A CA 1
ATOM 1450 C C . GLN A 1 195 ? -29.246 -6.071 19.530 1.00 73.19 195 GLN A C 1
ATOM 1452 O O . GLN A 1 195 ? -29.234 -5.264 18.602 1.00 73.19 195 GLN A O 1
ATOM 1457 N N . ALA A 1 196 ? -29.351 -7.387 19.334 1.00 72.31 196 ALA A N 1
ATOM 1458 C CA . ALA A 1 196 ? -29.422 -7.995 18.007 1.00 72.31 196 ALA A CA 1
ATOM 1459 C C . ALA A 1 196 ? -30.500 -7.340 17.120 1.00 72.31 196 ALA A C 1
ATOM 1461 O O . ALA A 1 196 ? -31.620 -7.095 17.571 1.00 72.31 196 ALA A O 1
ATOM 1462 N N . GLY A 1 197 ? -30.150 -7.034 15.868 1.00 78.56 197 GLY A N 1
ATOM 1463 C CA . GLY A 1 197 ? -31.030 -6.357 14.907 1.00 78.56 197 GLY A CA 1
ATOM 1464 C C . GLY A 1 197 ? -31.312 -4.870 15.179 1.00 78.56 197 GLY A C 1
ATOM 1465 O O . GLY A 1 197 ? -31.938 -4.215 14.345 1.00 78.56 197 GLY A O 1
ATOM 1466 N N . ALA A 1 198 ? -30.876 -4.308 16.311 1.00 87.38 198 ALA A N 1
ATOM 1467 C CA . ALA A 1 198 ? -31.066 -2.891 16.610 1.00 87.38 198 ALA A CA 1
ATOM 1468 C C . ALA A 1 198 ? -30.020 -2.019 15.900 1.00 87.38 198 ALA A C 1
ATOM 1470 O O . ALA A 1 198 ? -28.950 -2.483 15.515 1.00 87.38 198 ALA A O 1
ATOM 1471 N N . THR A 1 199 ? -30.327 -0.734 15.723 1.00 96.25 199 THR A N 1
ATOM 1472 C CA . THR A 1 199 ? -29.396 0.247 15.154 1.00 96.25 199 THR A CA 1
ATOM 1473 C C . THR A 1 199 ? -29.225 1.414 16.115 1.00 96.25 199 THR A C 1
ATOM 1475 O O . THR A 1 199 ? -30.208 1.933 16.642 1.00 96.25 199 THR A O 1
ATOM 1478 N N . GLN A 1 200 ? -27.984 1.838 16.327 1.00 94.62 200 GLN A N 1
ATOM 1479 C CA . GLN A 1 200 ? -27.638 3.011 17.120 1.00 94.62 200 GLN A CA 1
ATOM 1480 C C . GLN A 1 200 ? -26.491 3.771 16.466 1.00 94.62 200 GLN A C 1
ATOM 1482 O O . GLN A 1 200 ? -25.761 3.240 15.629 1.00 94.62 200 GLN A O 1
ATOM 1487 N N . ALA A 1 201 ? -26.337 5.033 16.840 1.00 95.00 201 ALA A N 1
ATOM 1488 C CA . ALA A 1 201 ? -25.278 5.867 16.328 1.00 95.00 201 ALA A CA 1
ATOM 1489 C C . ALA A 1 201 ? -24.835 6.890 17.378 1.00 95.00 201 ALA A C 1
ATOM 1491 O O . ALA A 1 201 ? -25.664 7.377 18.148 1.00 95.00 201 ALA A O 1
ATOM 1492 N N . ALA A 1 202 ? -23.544 7.201 17.404 1.00 91.56 202 ALA A N 1
ATOM 1493 C CA . ALA A 1 202 ? -22.943 8.154 18.333 1.00 91.56 202 ALA A CA 1
ATOM 1494 C C . ALA A 1 202 ? -21.660 8.740 17.729 1.00 91.56 202 ALA A C 1
ATOM 1496 O O . ALA A 1 202 ? -21.094 8.173 16.791 1.00 91.56 202 ALA A O 1
ATOM 1497 N N . SER A 1 203 ? -21.193 9.872 18.254 1.00 92.12 203 SER A N 1
ATOM 1498 C CA . SER A 1 203 ? -19.833 10.331 17.963 1.00 92.12 203 SER A CA 1
ATOM 1499 C C . SER A 1 203 ? -18.808 9.433 18.672 1.00 92.12 203 SER A C 1
ATOM 1501 O O . SER A 1 203 ? -19.151 8.708 19.606 1.00 92.12 203 SER A O 1
ATOM 1503 N N . ALA A 1 204 ? -17.539 9.482 18.269 1.00 89.88 204 ALA A N 1
ATOM 1504 C CA . ALA A 1 204 ? -16.471 8.742 18.944 1.00 89.88 204 ALA A CA 1
ATOM 1505 C C . ALA A 1 204 ? -16.340 9.128 20.430 1.00 89.88 204 ALA A C 1
ATOM 1507 O O . ALA A 1 204 ? -16.152 8.252 21.268 1.00 89.88 204 ALA A O 1
ATOM 1508 N N . SER A 1 205 ? -16.517 10.413 20.763 1.00 83.62 205 SER A N 1
ATOM 1509 C CA . SER A 1 205 ? -16.495 10.901 22.149 1.00 83.62 205 SER A CA 1
ATOM 1510 C C . SER A 1 205 ? -17.713 10.458 22.964 1.00 83.62 205 SER A C 1
ATOM 1512 O O . SER A 1 205 ? -17.609 10.295 24.178 1.00 83.62 205 SER A O 1
ATOM 1514 N N . ASP A 1 206 ? -18.852 10.227 22.307 1.00 85.31 206 ASP A N 1
ATOM 1515 C CA . ASP A 1 206 ? -20.089 9.779 22.960 1.00 85.31 206 ASP A CA 1
ATOM 1516 C C . ASP A 1 206 ? -20.202 8.248 23.030 1.00 85.31 206 ASP A C 1
ATOM 1518 O O . ASP A 1 206 ? -21.019 7.726 23.784 1.00 85.31 206 ASP A O 1
ATOM 1522 N N . ALA A 1 207 ? -19.393 7.518 22.253 1.00 81.19 207 ALA A N 1
ATOM 1523 C CA . ALA A 1 207 ? -19.399 6.056 22.193 1.00 81.19 207 ALA A CA 1
ATOM 1524 C C . ALA A 1 207 ? -18.855 5.379 23.466 1.00 81.19 207 ALA A C 1
ATOM 1526 O O . ALA A 1 207 ? -18.991 4.167 23.636 1.00 81.19 207 ALA A O 1
ATOM 1527 N N . GLY A 1 208 ? -18.246 6.162 24.357 1.00 73.06 208 GLY A N 1
ATOM 1528 C CA . GLY A 1 208 ? -17.782 5.717 25.661 1.00 73.06 208 GLY A CA 1
ATOM 1529 C C . GLY A 1 208 ? -16.550 4.823 25.633 1.00 73.06 208 GLY A C 1
ATOM 1530 O O . GLY A 1 208 ? -15.666 4.991 24.796 1.00 73.06 208 GLY A O 1
ATOM 1531 N N . THR A 1 209 ? -16.451 3.891 26.583 1.00 72.12 209 THR A N 1
ATOM 1532 C CA . THR A 1 209 ? -15.272 3.010 26.733 1.00 72.12 209 THR A CA 1
ATOM 1533 C C . THR A 1 209 ? -15.403 1.660 26.039 1.00 72.12 209 THR A C 1
ATOM 1535 O O . THR A 1 209 ? -14.404 0.957 25.872 1.00 72.12 209 THR A O 1
ATOM 1538 N N . ALA A 1 210 ? -16.609 1.279 25.618 1.00 80.12 210 ALA A N 1
ATOM 1539 C CA . ALA A 1 210 ? -16.833 0.051 24.871 1.00 80.12 210 ALA A CA 1
ATOM 1540 C C . ALA A 1 210 ? -18.126 0.093 24.054 1.00 80.12 210 ALA A C 1
ATOM 1542 O O . ALA A 1 210 ? -19.113 0.711 24.449 1.00 80.12 210 ALA A O 1
ATOM 1543 N N . VAL A 1 211 ? -18.123 -0.643 22.945 1.00 88.88 211 VAL A N 1
ATOM 1544 C CA . VAL A 1 211 ? -19.283 -0.866 22.082 1.00 88.88 211 VAL A CA 1
ATOM 1545 C C . VAL A 1 211 ? -19.435 -2.373 21.848 1.00 88.88 211 VAL A C 1
ATOM 1547 O O . VAL A 1 211 ? -18.568 -3.015 21.255 1.00 88.88 211 VAL A O 1
ATOM 1550 N N . LEU A 1 212 ? -20.543 -2.959 22.302 1.00 84.50 212 LEU A N 1
ATOM 1551 C CA . LEU A 1 212 ? -20.923 -4.344 22.016 1.00 84.50 212 LEU A CA 1
ATOM 1552 C C . LEU A 1 212 ? -22.037 -4.352 20.971 1.00 84.50 212 LEU A C 1
ATOM 1554 O O . LEU A 1 212 ? -23.175 -3.978 21.259 1.00 84.50 212 LEU A O 1
ATOM 1558 N N . VAL A 1 213 ? -21.715 -4.813 19.765 1.00 89.94 213 VAL A N 1
ATOM 1559 C CA . VAL A 1 213 ? -22.660 -4.876 18.649 1.00 89.94 213 VAL A CA 1
ATOM 1560 C C . VAL A 1 213 ? -23.197 -6.300 18.520 1.00 89.94 213 VAL A C 1
ATOM 1562 O O . VAL A 1 213 ? -22.512 -7.206 18.032 1.00 89.94 213 VAL A O 1
ATOM 1565 N N . GLY A 1 214 ? -24.432 -6.518 18.977 1.00 74.44 214 GLY A N 1
ATOM 1566 C CA . GLY A 1 214 ? -25.124 -7.799 18.848 1.00 74.44 214 GLY A CA 1
ATOM 1567 C C . GLY A 1 214 ? -25.207 -8.279 17.395 1.00 74.44 214 GLY A C 1
ATOM 1568 O O . GLY A 1 214 ? -25.054 -7.505 16.453 1.00 74.44 214 GLY A O 1
ATOM 1569 N N . LYS A 1 215 ? -25.450 -9.577 17.192 1.00 82.62 215 LYS A N 1
ATOM 1570 C CA . LYS A 1 215 ? -25.608 -10.146 15.845 1.00 82.62 215 LYS A CA 1
ATOM 1571 C C . LYS A 1 215 ? -26.673 -9.373 15.048 1.00 82.62 215 LYS A C 1
ATOM 1573 O O . LYS A 1 215 ? -27.741 -9.076 15.575 1.00 82.62 215 LYS A O 1
ATOM 1578 N N . ASP A 1 216 ? -26.369 -9.064 13.788 1.00 84.81 216 ASP A N 1
ATOM 1579 C CA . ASP A 1 216 ? -27.228 -8.303 12.864 1.00 84.81 216 ASP A CA 1
ATOM 1580 C C . ASP A 1 216 ? -27.589 -6.880 13.352 1.00 84.81 216 ASP A C 1
ATOM 1582 O O . ASP A 1 216 ? -28.397 -6.195 12.730 1.00 84.81 216 ASP A O 1
ATOM 1586 N N . ALA A 1 217 ? -27.007 -6.420 14.464 1.00 90.00 217 ALA A N 1
ATOM 1587 C CA . ALA A 1 217 ? -27.152 -5.054 14.944 1.00 90.00 217 ALA A CA 1
ATOM 1588 C C . ALA A 1 217 ? -26.188 -4.115 14.212 1.00 90.00 217 ALA A C 1
ATOM 1590 O O . ALA A 1 217 ? -25.223 -4.564 13.597 1.00 90.00 217 ALA A O 1
ATOM 1591 N N . GLN A 1 218 ? -26.429 -2.809 14.297 1.00 97.38 218 GLN A N 1
ATOM 1592 C CA . GLN A 1 218 ? -25.587 -1.793 13.673 1.00 97.38 218 GLN A CA 1
ATOM 1593 C C . GLN A 1 218 ? -25.246 -0.682 14.663 1.00 97.38 218 GLN A C 1
ATOM 1595 O O . GLN A 1 218 ? -26.134 -0.089 15.275 1.00 97.38 218 GLN A O 1
ATOM 1600 N N . PHE A 1 219 ? -23.966 -0.352 14.777 1.00 97.62 219 PHE A N 1
ATOM 1601 C CA . PHE A 1 219 ? -23.497 0.836 15.475 1.00 97.62 219 PHE A CA 1
ATOM 1602 C C . PHE A 1 219 ? -22.791 1.764 14.493 1.00 97.62 219 PHE A C 1
ATOM 1604 O O . PHE A 1 219 ? -21.893 1.327 13.786 1.00 97.62 219 PHE A O 1
ATOM 1611 N N . THR A 1 220 ? -23.178 3.037 14.436 1.00 98.25 220 THR A N 1
ATOM 1612 C CA . THR A 1 220 ? -22.561 4.011 13.525 1.00 98.25 220 THR A CA 1
ATOM 1613 C C . THR A 1 220 ? -21.766 5.058 14.296 1.00 98.25 220 THR A C 1
ATOM 1615 O O . THR A 1 220 ? -22.349 5.837 15.051 1.00 98.25 220 THR A O 1
ATOM 1618 N N . PHE A 1 221 ? -20.457 5.132 14.051 1.00 97.81 221 PHE A N 1
ATOM 1619 C CA . PHE A 1 221 ? -19.658 6.305 14.394 1.00 97.81 221 PHE A CA 1
ATOM 1620 C C . PHE A 1 221 ? -20.011 7.443 13.436 1.00 97.81 221 PHE A C 1
ATOM 1622 O O . PHE A 1 221 ? -19.789 7.331 12.229 1.00 97.81 221 PHE A O 1
ATOM 1629 N N . GLN A 1 222 ? -20.574 8.526 13.972 1.00 95.56 222 GLN A N 1
ATOM 1630 C CA . GLN A 1 222 ? -21.024 9.688 13.204 1.00 95.56 222 GLN A CA 1
ATOM 1631 C C . GLN A 1 222 ? -20.167 10.903 13.531 1.00 95.56 222 GLN A C 1
ATOM 1633 O O . GLN A 1 222 ? -20.373 11.562 14.549 1.00 95.56 222 GLN A O 1
ATOM 1638 N N . GLN A 1 223 ? -19.219 11.210 12.649 1.00 93.44 223 GLN A N 1
ATOM 1639 C CA . GLN A 1 223 ? -18.309 12.338 12.813 1.00 93.44 223 GLN A CA 1
ATOM 1640 C C . GLN A 1 223 ? -18.605 13.399 11.760 1.00 93.44 223 GLN A C 1
ATOM 1642 O O . GLN A 1 223 ? -18.744 13.081 10.589 1.00 93.44 223 GLN A O 1
ATOM 1647 N N . SER A 1 224 ? -18.698 14.669 12.155 1.00 90.44 224 SER A N 1
ATOM 1648 C CA . SER A 1 224 ? -18.963 15.757 11.205 1.00 90.44 224 SER A CA 1
ATOM 1649 C C . SER A 1 224 ? -17.716 16.075 10.365 1.00 90.44 224 SER A C 1
ATOM 1651 O O . SER A 1 224 ? -17.406 15.358 9.420 1.00 90.44 224 SER A O 1
ATOM 1653 N N . ALA A 1 225 ? -16.977 17.141 10.687 1.00 89.19 225 ALA A N 1
ATOM 1654 C CA . ALA A 1 225 ? -15.797 17.556 9.918 1.00 89.19 225 ALA A CA 1
ATOM 1655 C C . ALA A 1 225 ? -14.465 17.098 10.535 1.00 89.19 225 ALA A C 1
ATOM 1657 O O . ALA A 1 225 ? -13.463 17.013 9.832 1.00 89.19 225 ALA A O 1
ATOM 1658 N N . THR A 1 226 ? -14.445 16.811 11.837 1.00 89.31 226 THR A N 1
ATOM 1659 C CA . THR A 1 226 ? -13.228 16.456 12.577 1.00 89.31 226 THR A CA 1
ATOM 1660 C C . THR A 1 226 ? -13.195 14.960 12.847 1.00 89.31 226 THR A C 1
ATOM 1662 O O . THR A 1 226 ? -14.211 14.383 13.248 1.00 89.31 226 THR A O 1
ATOM 1665 N N . GLN A 1 227 ? -12.026 14.349 12.656 1.00 90.31 227 GLN A N 1
ATOM 1666 C CA . GLN A 1 227 ? -11.790 12.960 13.034 1.00 90.31 227 GLN A CA 1
ATOM 1667 C C . GLN A 1 227 ? -12.101 12.748 14.516 1.00 90.31 227 GLN A C 1
ATOM 1669 O O . GLN A 1 227 ? -11.689 13.534 15.365 1.00 90.31 227 GLN A O 1
ATOM 1674 N N . GLY A 1 228 ? -12.878 11.707 14.807 1.00 90.12 228 GLY A N 1
ATOM 1675 C CA . GLY A 1 228 ? -13.097 11.248 16.175 1.00 90.12 228 GLY A CA 1
ATOM 1676 C C . GLY A 1 228 ? -12.106 10.162 16.546 1.00 90.12 228 GLY A C 1
ATOM 1677 O O . GLY A 1 228 ? -11.890 9.258 15.745 1.00 90.12 228 GLY A O 1
ATOM 1678 N N . ASP A 1 229 ? -11.573 10.205 17.761 1.00 86.75 229 ASP A N 1
ATOM 1679 C CA . ASP A 1 229 ? -10.704 9.156 18.289 1.00 86.75 229 ASP A CA 1
ATOM 1680 C C . ASP A 1 229 ? -11.497 8.265 19.248 1.00 86.75 229 ASP A C 1
ATOM 1682 O O . ASP A 1 229 ? -12.064 8.743 20.229 1.00 86.75 229 ASP A O 1
ATOM 1686 N N . PHE A 1 230 ? -11.539 6.964 18.967 1.00 89.94 230 PHE A N 1
ATOM 1687 C CA . PHE A 1 230 ? -12.145 5.961 19.834 1.00 89.94 230 PHE A CA 1
ATOM 1688 C C . PHE A 1 230 ? -11.081 4.967 20.311 1.00 89.94 230 PHE A C 1
ATOM 1690 O O . PHE A 1 230 ? -10.546 4.158 19.544 1.00 89.94 230 PHE A O 1
ATOM 1697 N N . SER A 1 231 ? -10.774 5.035 21.604 1.00 85.12 231 SER A N 1
ATOM 1698 C CA . SER A 1 231 ? -9.810 4.161 22.284 1.00 85.12 231 SER A CA 1
ATOM 1699 C C . SER A 1 231 ? -10.451 2.965 22.987 1.00 85.12 231 SER A C 1
ATOM 1701 O O . SER A 1 231 ? -9.734 2.088 23.469 1.00 85.12 231 SER A O 1
ATOM 1703 N N . GLY A 1 232 ? -11.784 2.922 23.035 1.00 83.88 232 GLY A N 1
ATOM 1704 C CA . GLY A 1 232 ? -12.537 1.842 23.656 1.00 83.88 232 GLY A CA 1
ATOM 1705 C C . GLY A 1 232 ? -12.477 0.520 22.889 1.00 83.88 232 GLY A C 1
ATOM 1706 O O . GLY A 1 232 ? -11.911 0.422 21.798 1.00 83.88 232 GLY A O 1
ATOM 1707 N N . VAL A 1 233 ? -13.101 -0.507 23.470 1.00 86.31 233 VAL A N 1
ATOM 1708 C CA . VAL A 1 233 ? -13.170 -1.859 22.891 1.00 86.31 233 VAL A CA 1
ATOM 1709 C C . VAL A 1 233 ? -14.473 -2.055 22.122 1.00 86.31 233 VAL A C 1
ATOM 1711 O O . VAL A 1 233 ? -15.562 -1.859 22.656 1.00 86.31 233 VAL A O 1
ATOM 1714 N N . ILE A 1 234 ? -14.368 -2.522 20.884 1.00 93.88 234 ILE A N 1
ATOM 1715 C CA . ILE A 1 234 ? -15.484 -2.943 20.040 1.00 93.88 234 ILE A CA 1
ATOM 1716 C C . ILE A 1 234 ? -15.521 -4.471 19.984 1.00 93.88 234 ILE A C 1
ATOM 1718 O O . ILE A 1 234 ? -14.527 -5.121 19.643 1.00 93.88 234 ILE A O 1
ATOM 1722 N N . SER A 1 235 ? -16.681 -5.051 20.285 1.00 89.12 235 SER A N 1
ATOM 1723 C CA . SER A 1 235 ? -16.905 -6.501 20.299 1.00 89.12 235 SER A CA 1
ATOM 1724 C C . SER A 1 235 ? -18.262 -6.885 19.696 1.00 89.12 235 SER A C 1
ATOM 1726 O O . SER A 1 235 ? -19.106 -6.029 19.426 1.00 89.12 235 SER A O 1
ATOM 1728 N N . GLY A 1 236 ? -18.472 -8.185 19.473 1.00 83.12 236 GLY A N 1
ATOM 1729 C CA . GLY A 1 236 ? -19.717 -8.731 18.927 1.00 83.12 236 GLY A CA 1
ATOM 1730 C C . GLY A 1 236 ? -19.655 -9.061 17.431 1.00 83.12 236 GLY A C 1
ATOM 1731 O O . GLY A 1 236 ? -18.582 -9.112 16.830 1.00 83.12 236 GLY A O 1
ATOM 1732 N N . GLY A 1 237 ? -20.812 -9.372 16.848 1.00 84.31 237 GLY A N 1
ATOM 1733 C CA . GLY A 1 237 ? -20.936 -9.903 15.482 1.00 84.31 237 GLY A CA 1
ATOM 1734 C C . GLY A 1 237 ? -21.746 -9.032 14.523 1.00 84.31 237 GLY A C 1
ATOM 1735 O O . GLY A 1 237 ? -21.969 -9.450 13.392 1.00 84.31 237 GLY A O 1
ATOM 1736 N N . GLY A 1 238 ? -22.238 -7.874 14.968 1.00 91.12 238 GLY A N 1
ATOM 1737 C CA . GLY A 1 238 ? -22.946 -6.927 14.106 1.00 91.12 238 GLY A CA 1
ATOM 1738 C C . GLY A 1 238 ? -22.018 -5.956 13.377 1.00 91.12 238 GLY A C 1
ATOM 1739 O O . GLY A 1 238 ? -20.793 -6.101 13.383 1.00 91.12 238 GLY A O 1
ATOM 1740 N N . ASN A 1 239 ? -22.617 -4.953 12.746 1.00 96.56 239 ASN A N 1
ATOM 1741 C CA . ASN A 1 239 ? -21.927 -4.021 11.869 1.00 96.56 239 ASN A CA 1
ATOM 1742 C C . ASN A 1 239 ? -21.519 -2.752 12.617 1.00 96.56 239 ASN A C 1
ATOM 1744 O O . ASN A 1 239 ? -22.301 -2.159 13.359 1.00 96.56 239 ASN A O 1
ATOM 1748 N N . VAL A 1 240 ? -20.301 -2.301 12.361 1.00 98.25 240 VAL A N 1
ATOM 1749 C CA . VAL A 1 240 ? -19.781 -1.005 12.776 1.00 98.25 240 VAL A CA 1
ATOM 1750 C C . VAL A 1 240 ? -19.673 -0.147 11.528 1.00 98.25 240 VAL A C 1
ATOM 1752 O O . VAL A 1 240 ? -18.861 -0.421 10.649 1.00 98.25 240 VAL A O 1
ATOM 1755 N N . ASN A 1 241 ? -20.488 0.891 11.443 1.00 98.25 241 ASN A N 1
ATOM 1756 C CA . ASN A 1 241 ? -20.490 1.816 10.325 1.00 98.25 241 ASN A CA 1
ATOM 1757 C C . ASN A 1 241 ? -19.696 3.071 10.700 1.00 98.25 241 ASN A C 1
ATOM 1759 O O . ASN A 1 241 ? -19.766 3.552 11.831 1.00 98.25 241 ASN A O 1
ATOM 1763 N N . VAL A 1 242 ? -18.971 3.634 9.744 1.00 98.38 242 VAL A N 1
ATOM 1764 C CA . VAL A 1 242 ? -18.268 4.910 9.888 1.00 98.38 242 VAL A CA 1
ATOM 1765 C C . VAL A 1 242 ? -18.845 5.878 8.876 1.00 98.38 242 VAL A C 1
ATOM 1767 O O . VAL A 1 242 ? -18.822 5.590 7.680 1.00 98.38 242 VAL A O 1
ATOM 1770 N N . THR A 1 243 ? -19.365 7.009 9.351 1.00 97.38 243 THR A N 1
ATOM 1771 C CA . THR A 1 243 ? -19.965 8.033 8.495 1.00 97.38 243 THR A CA 1
ATOM 1772 C C . THR A 1 243 ? -19.476 9.437 8.822 1.00 97.38 243 THR A C 1
ATOM 1774 O O . THR A 1 243 ? -19.170 9.768 9.973 1.00 97.38 243 THR A O 1
ATOM 1777 N N . GLY A 1 244 ? -19.482 10.261 7.780 1.00 95.19 244 GLY A N 1
ATOM 1778 C CA . GLY A 1 244 ? -19.163 11.675 7.797 1.00 95.19 244 GLY A CA 1
ATOM 1779 C C . GLY A 1 244 ? -17.677 11.968 7.586 1.00 95.19 244 GLY A C 1
ATOM 1780 O O . GLY A 1 244 ? -16.801 11.121 7.777 1.00 95.19 244 GLY A O 1
ATOM 1781 N N . ALA A 1 245 ? -17.405 13.187 7.115 1.00 90.69 245 ALA A N 1
ATOM 1782 C CA . ALA A 1 245 ? -16.130 13.560 6.501 1.00 90.69 245 ALA A CA 1
ATOM 1783 C C . ALA A 1 245 ? -14.935 13.483 7.464 1.00 90.69 245 ALA A C 1
ATOM 1785 O O . ALA A 1 245 ? -13.812 13.243 7.031 1.00 90.69 245 ALA A O 1
ATOM 1786 N N . GLY A 1 246 ? -15.174 13.660 8.767 1.00 91.25 246 GLY A N 1
ATOM 1787 C CA . GLY A 1 246 ? -14.142 13.506 9.788 1.00 91.25 246 GLY A CA 1
ATOM 1788 C C . GLY A 1 246 ? -13.625 12.071 9.906 1.00 91.25 246 GLY A C 1
ATOM 1789 O O . GLY A 1 246 ? -12.438 11.865 10.157 1.00 91.25 246 GLY A O 1
ATOM 1790 N N . GLY A 1 247 ? -14.491 11.074 9.697 1.00 96.25 247 GLY A N 1
ATOM 1791 C CA . GLY A 1 247 ? -14.162 9.673 9.942 1.00 96.25 247 GLY A CA 1
ATOM 1792 C C . GLY A 1 247 ? -13.821 9.365 11.405 1.00 96.25 247 GLY A C 1
ATOM 1793 O O . GLY A 1 247 ? -13.874 10.237 12.272 1.00 96.25 247 GLY A O 1
ATOM 1794 N N . VAL A 1 248 ? -13.456 8.116 11.694 1.00 97.25 248 VAL A N 1
ATOM 1795 C CA . VAL A 1 248 ? -13.069 7.671 13.044 1.00 97.25 248 VAL A CA 1
ATOM 1796 C C . VAL A 1 248 ? -11.683 7.044 13.037 1.00 97.25 248 VAL A C 1
ATOM 1798 O O . VAL A 1 248 ? -11.320 6.333 12.102 1.00 97.25 248 VAL A O 1
ATOM 1801 N N . ARG A 1 249 ? -10.912 7.278 14.093 1.00 95.44 249 ARG A N 1
ATOM 1802 C CA . ARG A 1 249 ? -9.664 6.591 14.403 1.00 95.44 249 ARG A CA 1
ATOM 1803 C C . ARG A 1 249 ? -9.900 5.600 15.529 1.00 95.44 249 ARG A C 1
ATOM 1805 O O . ARG A 1 249 ? -10.323 5.982 16.615 1.00 95.44 249 ARG A O 1
ATOM 1812 N N . LEU A 1 250 ? -9.590 4.334 15.282 1.00 95.00 250 LEU A N 1
ATOM 1813 C CA . LEU A 1 250 ? -9.627 3.283 16.291 1.00 95.00 250 LEU A CA 1
ATOM 1814 C C . LEU A 1 250 ? -8.216 3.042 16.820 1.00 95.00 250 LEU A C 1
ATOM 1816 O O . LEU A 1 250 ? -7.307 2.735 16.049 1.00 95.00 250 LEU A O 1
ATOM 1820 N N . THR A 1 251 ? -8.038 3.152 18.134 1.00 85.69 251 THR A N 1
ATOM 1821 C CA . THR A 1 251 ? -6.754 2.867 18.802 1.00 85.69 251 THR A CA 1
ATOM 1822 C C . THR A 1 251 ? -6.843 1.694 19.779 1.00 85.69 251 THR A C 1
ATOM 1824 O O . THR A 1 251 ? -5.826 1.042 20.042 1.00 85.69 251 THR A O 1
ATOM 1827 N N . GLY A 1 252 ? -8.054 1.365 20.242 1.00 83.00 252 GLY A N 1
ATOM 1828 C CA . GLY A 1 252 ? -8.337 0.226 21.116 1.00 83.00 252 GLY A CA 1
ATOM 1829 C C . GLY A 1 252 ? -8.094 -1.135 20.456 1.00 83.00 252 GLY A C 1
ATOM 1830 O O . GLY A 1 252 ? -8.117 -1.277 19.232 1.00 83.00 252 GLY A O 1
ATOM 1831 N N . THR A 1 253 ? -7.836 -2.156 21.273 1.00 86.69 253 THR A N 1
ATOM 1832 C CA . THR A 1 253 ? -7.770 -3.555 20.823 1.00 86.69 253 THR A CA 1
ATOM 1833 C C . THR A 1 253 ? -9.188 -4.106 20.724 1.00 86.69 253 THR A C 1
ATOM 1835 O O . THR A 1 253 ? -9.892 -4.185 21.727 1.00 86.69 253 THR A O 1
ATOM 1838 N N . ASN A 1 254 ? -9.601 -4.499 19.524 1.00 90.25 254 ASN A N 1
ATOM 1839 C CA . ASN A 1 254 ? -10.980 -4.853 19.215 1.00 90.25 254 ASN A CA 1
ATOM 1840 C C . ASN A 1 254 ? -11.115 -6.345 18.881 1.00 90.25 254 ASN A C 1
ATOM 1842 O O . ASN A 1 254 ? -10.193 -6.966 18.357 1.00 90.25 254 ASN A O 1
ATOM 1846 N N . THR A 1 255 ? -12.280 -6.928 19.172 1.00 85.94 255 THR A N 1
ATOM 1847 C CA . THR A 1 255 ? -12.563 -8.367 18.983 1.00 85.94 255 THR A CA 1
ATOM 1848 C C . THR A 1 255 ? -13.825 -8.635 18.163 1.00 85.94 255 THR A C 1
ATOM 1850 O O . THR A 1 255 ? -14.246 -9.784 18.035 1.00 85.94 255 THR A O 1
ATOM 1853 N N . PHE A 1 256 ? -14.451 -7.597 17.602 1.00 92.00 256 PHE A N 1
ATOM 1854 C CA . PHE A 1 256 ? -15.639 -7.767 16.771 1.00 92.00 256 PHE A CA 1
ATOM 1855 C C . PHE A 1 256 ? -15.338 -8.546 15.480 1.00 92.00 256 PHE A C 1
ATOM 1857 O O . PHE A 1 256 ? -14.240 -8.499 14.921 1.00 92.00 256 PHE A O 1
ATOM 1864 N N . THR A 1 257 ? -16.339 -9.310 15.052 1.00 91.25 257 THR A N 1
ATOM 1865 C CA . THR A 1 257 ? -16.259 -10.316 13.977 1.00 91.25 257 THR A CA 1
ATOM 1866 C C . THR A 1 257 ? -17.215 -10.027 12.821 1.00 91.25 257 THR A C 1
ATOM 1868 O O . THR A 1 257 ? -17.199 -10.742 11.823 1.00 91.25 257 THR A O 1
ATOM 1871 N N . GLY A 1 258 ? -18.063 -9.002 12.956 1.00 95.62 258 GLY A N 1
ATOM 1872 C CA . GLY A 1 258 ? -19.012 -8.599 11.923 1.00 95.62 258 GLY A CA 1
ATOM 1873 C C . GLY A 1 258 ? -18.355 -7.781 10.811 1.00 95.62 258 GLY A C 1
ATOM 1874 O O . GLY A 1 258 ? -17.267 -8.105 10.328 1.00 95.62 258 GLY A O 1
ATOM 1875 N N . THR A 1 259 ? -19.016 -6.708 10.390 1.00 97.75 259 THR A N 1
ATOM 1876 C CA . THR A 1 259 ? -18.536 -5.853 9.294 1.00 97.75 259 THR A CA 1
ATOM 1877 C C . THR A 1 259 ? -18.162 -4.467 9.803 1.00 97.75 259 THR A C 1
ATOM 1879 O O . THR A 1 259 ? -18.949 -3.846 10.504 1.00 97.75 259 THR A O 1
ATOM 1882 N N . ALA A 1 260 ? -16.992 -3.956 9.426 1.00 98.19 260 ALA A N 1
ATOM 1883 C CA . ALA A 1 260 ? -16.658 -2.539 9.509 1.00 98.19 260 ALA A CA 1
ATOM 1884 C C . ALA A 1 260 ? -16.960 -1.881 8.153 1.00 98.19 260 ALA A C 1
ATOM 1886 O O . ALA A 1 260 ? -16.190 -2.032 7.202 1.00 98.19 260 ALA A O 1
ATOM 1887 N N . ALA A 1 261 ? -18.091 -1.186 8.044 1.00 98.12 261 ALA A N 1
ATOM 1888 C CA . ALA A 1 261 ? -18.478 -0.490 6.823 1.00 98.12 261 ALA A CA 1
ATOM 1889 C C . ALA A 1 261 ? -18.028 0.974 6.878 1.00 98.12 261 ALA A C 1
ATOM 1891 O O . ALA A 1 261 ? -18.464 1.738 7.738 1.00 98.12 261 ALA A O 1
ATOM 1892 N N . VAL A 1 262 ? -17.178 1.389 5.943 1.00 98.38 262 VAL A N 1
ATOM 1893 C CA . VAL A 1 262 ? -16.786 2.793 5.782 1.00 98.38 262 VAL A CA 1
ATOM 1894 C C . VAL A 1 262 ? -17.666 3.386 4.693 1.00 98.38 262 VAL A C 1
ATOM 1896 O O . VAL A 1 262 ? -17.522 3.035 3.521 1.00 98.38 262 VAL A O 1
ATOM 1899 N N . LEU A 1 263 ? -18.623 4.222 5.099 1.00 97.31 263 LEU A N 1
ATOM 1900 C CA . LEU A 1 263 ? -19.631 4.784 4.204 1.00 97.31 263 LEU A CA 1
ATOM 1901 C C . LEU A 1 263 ? -19.033 5.849 3.276 1.00 97.31 263 LEU A C 1
ATOM 1903 O O . LEU A 1 263 ? -17.887 6.275 3.443 1.00 97.31 263 LEU A O 1
ATOM 1907 N N . ASP A 1 264 ? -19.822 6.266 2.288 1.00 95.94 264 ASP A N 1
ATOM 1908 C CA . ASP A 1 264 ? -19.395 7.143 1.202 1.00 95.94 264 ASP A CA 1
ATOM 1909 C C . ASP A 1 264 ? -18.628 8.373 1.706 1.00 95.94 264 ASP A C 1
ATOM 1911 O O . ASP A 1 264 ? -19.075 9.086 2.610 1.00 95.94 264 ASP A O 1
ATOM 1915 N N . GLY A 1 265 ? -17.443 8.603 1.137 1.00 94.81 265 GLY A N 1
ATOM 1916 C CA . GLY A 1 265 ? -16.578 9.738 1.480 1.00 94.81 265 GLY A CA 1
ATOM 1917 C C . GLY A 1 265 ? -16.051 9.773 2.923 1.00 94.81 265 GLY A C 1
ATOM 1918 O O . GLY A 1 265 ? -15.457 10.775 3.319 1.00 94.81 265 GLY A O 1
ATOM 1919 N N . SER A 1 266 ? -16.271 8.725 3.721 1.00 97.56 266 SER A N 1
ATOM 1920 C CA . SER A 1 266 ? -15.847 8.657 5.126 1.00 97.56 266 SER A CA 1
ATOM 1921 C C . SER A 1 266 ? -14.482 7.979 5.261 1.00 97.56 266 SER A C 1
ATOM 1923 O O . SER A 1 266 ? -14.002 7.331 4.330 1.00 97.56 266 SER A O 1
ATOM 1925 N N . SER A 1 267 ? -13.840 8.098 6.427 1.00 97.69 267 SER A N 1
ATOM 1926 C CA . SER A 1 267 ? -12.549 7.444 6.676 1.00 97.69 267 SER A CA 1
ATOM 1927 C C . SER A 1 267 ? -12.520 6.633 7.970 1.00 97.69 267 SER A C 1
ATOM 1929 O O . SER A 1 267 ? -13.042 7.058 8.997 1.00 97.69 267 SER A O 1
ATOM 1931 N N . LEU A 1 268 ? -11.887 5.462 7.927 1.00 98.25 268 LEU A N 1
ATOM 1932 C CA . LEU A 1 268 ? -11.554 4.652 9.096 1.00 98.25 268 LEU A CA 1
ATOM 1933 C C . LEU A 1 268 ? -10.035 4.623 9.239 1.00 98.25 268 LEU A C 1
ATOM 1935 O O . LEU A 1 268 ? -9.344 4.104 8.368 1.00 98.25 268 LEU A O 1
ATOM 1939 N N . THR A 1 269 ? -9.518 5.187 10.326 1.00 97.56 269 THR A N 1
ATOM 1940 C CA . THR A 1 269 ? -8.089 5.189 10.647 1.00 97.56 269 THR A CA 1
ATOM 1941 C C . THR A 1 269 ? -7.775 4.122 11.689 1.00 97.56 269 THR A C 1
ATOM 1943 O O . THR A 1 269 ? -8.484 3.997 12.686 1.00 97.56 269 THR A O 1
ATOM 1946 N N . VAL A 1 270 ? -6.699 3.369 11.485 1.00 95.25 270 VAL A N 1
ATOM 1947 C CA . VAL A 1 270 ? -6.206 2.339 12.408 1.00 95.25 270 VAL A CA 1
ATOM 1948 C C . VAL A 1 270 ? -4.704 2.484 12.618 1.00 95.25 270 VAL A C 1
ATOM 1950 O O . VAL A 1 270 ? -3.980 2.884 11.708 1.00 95.25 270 VAL A O 1
ATOM 1953 N N . THR A 1 271 ? -4.224 2.150 13.812 1.00 87.12 271 THR A N 1
ATOM 1954 C CA . THR A 1 271 ? -2.807 2.267 14.195 1.00 87.12 271 THR A CA 1
ATOM 1955 C C . THR A 1 271 ? -2.090 0.917 14.254 1.00 87.12 271 THR A C 1
ATOM 1957 O O . THR A 1 271 ? -0.876 0.853 14.063 1.00 87.12 271 THR A O 1
ATOM 1960 N N . LYS A 1 272 ? -2.830 -0.174 14.479 1.00 86.81 272 LYS A N 1
ATOM 1961 C CA . LYS A 1 272 ? -2.335 -1.555 14.572 1.00 86.81 272 LYS A CA 1
ATOM 1962 C C . LYS A 1 272 ? -3.380 -2.559 14.080 1.00 86.81 272 LYS A C 1
ATOM 1964 O O . LYS A 1 272 ? -4.580 -2.285 14.096 1.00 86.81 272 LYS A O 1
ATOM 1969 N N . LYS A 1 273 ? -2.934 -3.767 13.711 1.00 88.94 273 LYS A N 1
ATOM 1970 C CA . LYS A 1 273 ? -3.815 -4.855 13.231 1.00 88.94 273 LYS A CA 1
ATOM 1971 C C . LYS A 1 273 ? -4.978 -5.170 14.180 1.00 88.94 273 LYS A C 1
ATOM 1973 O O . LYS A 1 273 ? -6.092 -5.423 13.735 1.00 88.94 273 LYS A O 1
ATOM 1978 N N . ASP A 1 274 ? -4.736 -5.078 15.487 1.00 88.88 274 ASP A N 1
ATOM 1979 C CA . ASP A 1 274 ? -5.721 -5.428 16.512 1.00 88.88 274 ASP A CA 1
ATOM 1980 C C . ASP A 1 274 ? -6.880 -4.419 16.603 1.00 88.88 274 ASP A C 1
ATOM 1982 O O . ASP A 1 274 ? -7.881 -4.702 17.253 1.00 88.88 274 ASP A O 1
ATOM 1986 N N . ASN A 1 275 ? -6.797 -3.256 15.941 1.00 94.19 275 ASN A N 1
ATOM 1987 C CA . ASN A 1 275 ? -7.903 -2.296 15.915 1.00 94.19 275 ASN A CA 1
ATOM 1988 C C . ASN A 1 275 ? -9.105 -2.779 15.090 1.00 94.19 275 ASN A C 1
ATOM 1990 O O . ASN A 1 275 ? -10.202 -2.264 15.281 1.00 94.19 275 ASN A O 1
ATOM 1994 N N . LEU A 1 276 ? -8.934 -3.740 14.179 1.00 96.12 276 LEU A N 1
ATOM 1995 C CA . LEU A 1 276 ? -10.028 -4.239 13.331 1.00 96.12 276 LEU A CA 1
ATOM 1996 C C . LEU A 1 276 ? -10.599 -5.583 13.796 1.00 96.12 276 LEU A C 1
ATOM 1998 O O . LEU A 1 276 ? -11.556 -6.073 13.199 1.00 96.12 276 LEU A O 1
ATOM 2002 N N . GLY A 1 277 ? -10.026 -6.195 14.838 1.00 94.50 277 GLY A N 1
ATOM 2003 C CA . GLY A 1 277 ? -10.392 -7.549 15.246 1.00 94.50 277 GLY A CA 1
ATOM 2004 C C . GLY A 1 277 ? -10.388 -8.519 14.059 1.00 94.50 277 GLY A C 1
ATOM 2005 O O . GLY A 1 277 ? -9.480 -8.503 13.226 1.00 94.50 277 GLY A O 1
ATOM 2006 N N . ALA A 1 278 ? -11.439 -9.329 13.951 1.00 95.19 278 ALA A N 1
ATOM 2007 C CA . ALA A 1 278 ? -11.640 -10.260 12.840 1.00 95.19 278 ALA A CA 1
ATOM 2008 C C . ALA A 1 278 ? -12.722 -9.779 11.855 1.00 95.19 278 ALA A C 1
ATOM 2010 O O . ALA A 1 278 ? -13.306 -10.588 11.136 1.00 95.19 278 ALA A O 1
ATOM 2011 N N . ALA A 1 279 ? -13.018 -8.478 11.837 1.00 97.44 279 ALA A N 1
ATOM 2012 C CA . ALA A 1 279 ? -14.078 -7.928 11.010 1.00 97.44 279 ALA A CA 1
ATOM 2013 C C . ALA A 1 279 ? -13.798 -8.078 9.509 1.00 97.44 279 ALA A C 1
ATOM 2015 O O . ALA A 1 279 ? -12.653 -8.021 9.055 1.00 97.44 279 ALA A O 1
ATOM 2016 N N . THR A 1 280 ? -14.866 -8.196 8.729 1.00 97.88 280 THR A N 1
ATOM 2017 C CA . THR A 1 280 ? -14.836 -7.913 7.287 1.00 97.88 280 THR A CA 1
ATOM 2018 C C . THR A 1 280 ? -14.904 -6.404 7.074 1.00 97.88 280 THR A C 1
ATOM 2020 O O . THR A 1 280 ? -15.634 -5.722 7.785 1.00 97.88 280 THR A O 1
ATOM 2023 N N . ILE A 1 281 ? -14.151 -5.856 6.126 1.00 98.56 281 ILE A N 1
ATOM 2024 C CA . ILE A 1 281 ? -14.159 -4.421 5.820 1.00 98.56 281 ILE A CA 1
ATOM 2025 C C . ILE A 1 281 ? -14.950 -4.195 4.532 1.00 98.56 281 ILE A C 1
ATOM 2027 O O . ILE A 1 281 ? -14.684 -4.840 3.521 1.00 98.56 281 ILE A O 1
ATOM 2031 N N . ASP A 1 282 ? -15.906 -3.275 4.552 1.00 98.19 282 ASP A N 1
ATOM 2032 C CA . ASP A 1 282 ? -16.704 -2.884 3.386 1.00 98.19 282 ASP A CA 1
ATOM 2033 C C . ASP A 1 282 ? -16.460 -1.400 3.108 1.00 98.19 282 ASP A C 1
ATOM 2035 O O . ASP A 1 282 ? -16.876 -0.535 3.879 1.00 98.19 282 ASP A O 1
ATOM 2039 N N . LEU A 1 283 ? -15.726 -1.103 2.037 1.00 98.38 283 LEU A N 1
ATOM 2040 C CA . LEU A 1 283 ? -15.425 0.260 1.619 1.00 98.38 283 LEU A CA 1
ATOM 2041 C C . LEU A 1 283 ? -16.428 0.687 0.549 1.00 98.38 283 LEU A C 1
ATOM 2043 O O . LEU A 1 283 ? -16.539 0.077 -0.520 1.00 98.38 283 LEU A O 1
ATOM 2047 N N . LYS A 1 284 ? -17.170 1.751 0.850 1.00 97.00 284 LYS A N 1
ATOM 2048 C CA . LYS A 1 284 ? -18.115 2.376 -0.075 1.00 97.00 284 LYS A CA 1
ATOM 2049 C C . LYS A 1 284 ? -17.425 3.424 -0.969 1.00 97.00 284 LYS A C 1
ATOM 2051 O O . LYS A 1 284 ? -16.234 3.704 -0.777 1.00 97.00 284 LYS A O 1
ATOM 2056 N N . PRO A 1 285 ? -18.113 3.989 -1.981 1.00 95.88 285 PRO A N 1
ATOM 2057 C CA . PRO A 1 285 ? -17.520 4.968 -2.890 1.00 95.88 285 PRO A CA 1
ATOM 2058 C C . PRO A 1 285 ? -16.797 6.114 -2.173 1.00 95.88 285 PRO A C 1
ATOM 2060 O O . PRO A 1 285 ? -17.326 6.717 -1.243 1.00 95.88 285 PRO A O 1
ATOM 2063 N N . ALA A 1 286 ? -15.574 6.427 -2.607 1.00 95.44 286 ALA A N 1
ATOM 2064 C CA . ALA A 1 286 ? -14.723 7.466 -2.017 1.00 95.44 286 ALA A CA 1
ATOM 2065 C C . ALA A 1 286 ? -14.382 7.281 -0.521 1.00 95.44 286 ALA A C 1
ATOM 2067 O O . ALA A 1 286 ? -13.818 8.191 0.086 1.00 95.44 286 ALA A O 1
ATOM 2068 N N . ALA A 1 287 ? -14.680 6.123 0.076 1.00 97.44 287 ALA A N 1
ATOM 2069 C CA . ALA A 1 287 ? -14.251 5.796 1.429 1.00 97.44 287 ALA A CA 1
ATOM 2070 C C . ALA A 1 287 ? -12.729 5.609 1.508 1.00 97.44 287 ALA A C 1
ATOM 2072 O O . ALA A 1 287 ? -12.092 5.208 0.530 1.00 97.44 287 ALA A O 1
ATOM 2073 N N . ALA A 1 288 ? -12.150 5.836 2.686 1.00 97.69 288 ALA A N 1
ATOM 2074 C CA . ALA A 1 288 ? -10.732 5.615 2.942 1.00 97.69 288 ALA A CA 1
ATOM 2075 C C . ALA A 1 288 ? -10.500 4.697 4.149 1.00 97.69 288 ALA A C 1
ATOM 2077 O O . ALA A 1 288 ? -11.002 4.952 5.242 1.00 97.69 288 ALA A O 1
ATOM 2078 N N . LEU A 1 289 ? -9.676 3.667 3.967 1.00 98.06 289 LEU A N 1
ATOM 2079 C CA . LEU A 1 289 ? -9.034 2.945 5.061 1.00 98.06 289 LEU A CA 1
ATOM 2080 C C . LEU A 1 289 ? -7.616 3.496 5.225 1.00 98.06 289 LEU A C 1
ATOM 2082 O O . LEU A 1 289 ? -6.789 3.402 4.316 1.00 98.06 289 LEU A O 1
ATOM 2086 N N . VAL A 1 290 ? -7.356 4.108 6.375 1.00 97.56 290 VAL A N 1
ATOM 2087 C CA . VAL A 1 290 ? -6.113 4.818 6.675 1.00 97.56 290 VAL A CA 1
ATOM 2088 C C . VAL A 1 290 ? -5.329 4.046 7.729 1.00 97.56 290 VAL A C 1
ATOM 2090 O O . VAL A 1 290 ? -5.832 3.736 8.804 1.00 97.56 290 VAL A O 1
ATOM 2093 N N . PHE A 1 291 ? -4.075 3.754 7.428 1.00 95.12 291 PHE A N 1
ATOM 2094 C CA . PHE A 1 291 ? -3.129 3.107 8.318 1.00 95.12 291 PHE A CA 1
ATOM 2095 C C . PHE A 1 291 ? -2.158 4.162 8.837 1.00 95.12 291 PHE A C 1
ATOM 2097 O O . PHE A 1 291 ? -1.248 4.595 8.129 1.00 95.12 291 PHE A O 1
ATOM 2104 N N . ASP A 1 292 ? -2.345 4.562 10.088 1.00 88.44 292 ASP A N 1
ATOM 2105 C CA . ASP A 1 292 ? -1.439 5.458 10.805 1.00 88.44 292 ASP A CA 1
ATOM 2106 C C . ASP A 1 292 ? -0.487 4.636 11.682 1.00 88.44 292 ASP A C 1
ATOM 2108 O O . ASP A 1 292 ? -0.437 4.757 12.908 1.00 88.44 292 ASP A O 1
ATOM 2112 N N . SER A 1 293 ? 0.195 3.683 11.041 1.00 74.44 293 SER A N 1
ATOM 2113 C CA . SER A 1 293 ? 1.085 2.761 11.738 1.00 74.44 293 SER A CA 1
ATOM 2114 C C . SER A 1 293 ? 2.451 3.403 11.988 1.00 74.44 293 SER A C 1
ATOM 2116 O O . SER A 1 293 ? 3.169 3.789 11.064 1.00 74.44 293 SER A O 1
ATOM 2118 N N . LEU A 1 294 ? 2.833 3.531 13.255 1.00 65.50 294 LEU A N 1
ATOM 2119 C CA . LEU A 1 294 ? 4.142 4.060 13.636 1.00 65.50 294 LEU A CA 1
ATOM 2120 C C . LEU A 1 294 ? 5.222 2.978 13.482 1.00 65.50 294 LEU A C 1
ATOM 2122 O O . LEU A 1 294 ? 4.997 1.808 13.793 1.00 65.50 294 LEU A O 1
ATOM 2126 N N . ALA A 1 295 ? 6.440 3.387 13.113 1.00 58.50 295 ALA A N 1
ATOM 2127 C CA . ALA A 1 295 ? 7.641 2.538 13.118 1.00 58.50 295 ALA A CA 1
ATOM 2128 C C . ALA A 1 295 ? 7.938 1.861 14.479 1.00 58.50 295 ALA A C 1
ATOM 2130 O O . ALA A 1 295 ? 8.745 0.934 14.545 1.00 58.50 295 ALA A O 1
ATOM 2131 N N . ALA A 1 296 ? 7.256 2.283 15.553 1.00 50.38 296 ALA A N 1
ATOM 2132 C CA . ALA A 1 296 ? 7.303 1.696 16.891 1.00 50.38 296 ALA A CA 1
ATOM 2133 C C . ALA A 1 296 ? 6.930 0.201 16.949 1.00 50.38 296 ALA A C 1
ATOM 2135 O O . ALA A 1 296 ? 7.212 -0.438 17.957 1.00 50.38 296 ALA A O 1
ATOM 2136 N N . ASN A 1 297 ? 6.411 -0.400 15.869 1.00 60.53 297 ASN A N 1
ATOM 2137 C CA . ASN A 1 297 ? 6.306 -1.861 15.741 1.00 60.53 297 ASN A CA 1
ATOM 2138 C C . ASN A 1 297 ? 7.680 -2.570 15.608 1.00 60.53 297 ASN A C 1
ATOM 2140 O O . ASN A 1 297 ? 7.761 -3.671 15.077 1.00 60.53 297 ASN A O 1
ATOM 2144 N N . ASN A 1 298 ? 8.774 -1.928 16.039 1.00 54.75 298 ASN A N 1
ATOM 2145 C CA . ASN A 1 298 ? 10.152 -2.423 16.014 1.00 54.75 298 ASN A CA 1
ATOM 2146 C C . ASN A 1 298 ? 10.591 -2.983 14.645 1.00 54.75 298 ASN A C 1
ATOM 2148 O O . ASN A 1 298 ? 11.267 -4.006 14.561 1.00 54.75 298 ASN A O 1
ATOM 2152 N N . GLY A 1 299 ? 10.146 -2.337 13.562 1.00 62.22 299 GLY A N 1
ATOM 2153 C CA . GLY A 1 299 ? 10.407 -2.784 12.190 1.00 62.22 299 GLY A CA 1
ATOM 2154 C C . GLY A 1 299 ? 9.599 -4.005 11.727 1.00 62.22 299 GLY A C 1
ATOM 2155 O O . GLY A 1 299 ? 9.811 -4.461 10.608 1.00 62.22 299 GLY A O 1
ATOM 2156 N N . ALA A 1 300 ? 8.676 -4.532 12.537 1.00 71.81 300 ALA A N 1
ATOM 2157 C CA . ALA A 1 300 ? 7.784 -5.611 12.131 1.00 71.81 300 ALA A CA 1
ATOM 2158 C C . ALA A 1 300 ? 6.630 -5.104 11.251 1.00 71.81 300 ALA A C 1
ATOM 2160 O O . ALA A 1 300 ? 6.094 -4.006 11.434 1.00 71.81 300 ALA A O 1
ATOM 2161 N N . ASP A 1 301 ? 6.208 -5.957 10.322 1.00 82.31 301 ASP A N 1
ATOM 2162 C CA . ASP A 1 301 ? 5.081 -5.708 9.430 1.00 82.31 301 ASP A CA 1
ATOM 2163 C C . ASP A 1 301 ? 3.747 -5.644 10.193 1.00 82.31 301 ASP A C 1
ATOM 2165 O O . ASP A 1 301 ? 3.377 -6.578 10.912 1.00 82.31 301 ASP A O 1
ATOM 2169 N N . ASN A 1 302 ? 2.956 -4.590 9.970 1.00 87.50 302 ASN A N 1
ATOM 2170 C CA . ASN A 1 302 ? 1.558 -4.564 10.395 1.00 87.50 302 ASN A CA 1
ATOM 2171 C C . ASN A 1 302 ? 0.706 -5.332 9.383 1.00 87.50 302 ASN A C 1
ATOM 2173 O O . ASN A 1 302 ? 0.328 -4.804 8.336 1.00 87.50 302 ASN A O 1
ATOM 2177 N N . THR A 1 303 ? 0.426 -6.598 9.697 1.00 92.88 303 THR A N 1
ATOM 2178 C CA . THR A 1 303 ? -0.341 -7.490 8.820 1.00 92.88 303 THR A CA 1
ATOM 2179 C C . THR A 1 303 ? -1.815 -7.537 9.209 1.00 92.88 303 THR A C 1
ATOM 2181 O O . THR A 1 303 ? -2.164 -8.011 10.291 1.00 92.88 303 THR A O 1
ATOM 2184 N N . PHE A 1 304 ? -2.674 -7.088 8.296 1.00 95.94 304 PHE A N 1
ATOM 2185 C CA . PHE A 1 304 ? -4.129 -7.112 8.396 1.00 95.94 304 PHE A CA 1
ATOM 2186 C C . PHE A 1 304 ? -4.678 -8.278 7.565 1.00 95.94 304 PHE A C 1
ATOM 2188 O O . PHE A 1 304 ? -4.550 -8.304 6.338 1.00 95.94 304 PHE A O 1
ATOM 2195 N N . ALA A 1 305 ? -5.289 -9.251 8.243 1.00 97.50 305 ALA A N 1
ATOM 2196 C CA . ALA A 1 305 ? -5.896 -10.428 7.614 1.00 97.50 305 ALA A CA 1
ATOM 2197 C C . ALA A 1 305 ? -7.370 -10.214 7.223 1.00 97.50 305 ALA A C 1
ATOM 2199 O O . ALA A 1 305 ? -7.989 -11.098 6.634 1.00 97.50 305 ALA A O 1
ATOM 2200 N N . ASN A 1 306 ? -7.932 -9.053 7.562 1.00 98.31 306 ASN A N 1
ATOM 2201 C CA . ASN A 1 306 ? -9.324 -8.705 7.324 1.00 98.31 306 ASN A CA 1
ATOM 2202 C C . ASN A 1 306 ? -9.635 -8.712 5.814 1.00 98.31 306 ASN A C 1
ATOM 2204 O O . ASN A 1 306 ? -8.944 -8.028 5.053 1.00 98.31 306 ASN A O 1
ATOM 2208 N N . PRO A 1 307 ? -10.661 -9.453 5.354 1.00 98.38 307 PRO A N 1
ATOM 2209 C CA . PRO A 1 307 ? -11.151 -9.336 3.985 1.00 98.38 307 PRO A CA 1
ATOM 2210 C C . PRO A 1 307 ? -11.693 -7.928 3.727 1.00 98.38 307 PRO A C 1
ATOM 2212 O O . PRO A 1 307 ? -12.369 -7.370 4.590 1.00 98.38 307 PRO A O 1
ATOM 2215 N N . ILE A 1 308 ? -11.438 -7.378 2.541 1.00 98.62 308 ILE A N 1
ATOM 2216 C CA . ILE A 1 308 ? -11.917 -6.061 2.112 1.00 98.62 308 ILE A CA 1
ATOM 2217 C C . ILE A 1 308 ? -12.835 -6.232 0.896 1.00 98.62 308 ILE A C 1
ATOM 2219 O O . ILE A 1 308 ? -12.498 -6.918 -0.071 1.00 98.62 308 ILE A O 1
ATOM 2223 N N . THR A 1 309 ? -13.996 -5.590 0.925 1.00 98.25 309 THR A N 1
ATOM 2224 C CA . THR A 1 309 ? -14.931 -5.519 -0.203 1.00 98.25 309 THR A CA 1
ATOM 2225 C C . THR A 1 309 ? -15.054 -4.079 -0.674 1.00 98.25 309 THR A C 1
ATOM 2227 O O . THR A 1 309 ? -15.242 -3.179 0.138 1.00 98.25 309 THR A O 1
ATOM 2230 N N . ILE A 1 310 ? -14.964 -3.865 -1.985 1.00 97.00 310 ILE A N 1
ATOM 2231 C CA . ILE A 1 310 ? -15.126 -2.573 -2.653 1.00 97.00 310 ILE A CA 1
ATOM 2232 C C . ILE A 1 310 ? -16.211 -2.755 -3.706 1.00 97.00 310 ILE A C 1
ATOM 2234 O O . ILE A 1 310 ? -15.963 -3.138 -4.846 1.00 97.00 310 ILE A O 1
ATOM 2238 N N . SER A 1 311 ? -17.456 -2.575 -3.278 1.00 86.94 311 SER A N 1
ATOM 2239 C CA . SER A 1 311 ? -18.627 -2.971 -4.073 1.00 86.94 311 SER A CA 1
ATOM 2240 C C . SER A 1 311 ? -18.845 -2.129 -5.334 1.00 86.94 311 SER A C 1
ATOM 2242 O O . SER A 1 311 ? -19.391 -2.634 -6.307 1.00 86.94 311 SER A O 1
ATOM 2244 N N . SER A 1 312 ? -18.438 -0.857 -5.337 1.00 86.06 312 SER A N 1
ATOM 2245 C CA . SER A 1 312 ? -18.560 0.038 -6.493 1.00 86.06 312 SER A CA 1
ATOM 2246 C C . SER A 1 312 ? -17.611 1.233 -6.368 1.00 86.06 312 SER A C 1
ATOM 2248 O O . SER A 1 312 ? -17.186 1.571 -5.263 1.00 86.06 312 SER A O 1
ATOM 2250 N N . ALA A 1 313 ? -17.312 1.889 -7.497 1.00 93.88 313 ALA A N 1
ATOM 2251 C CA . ALA A 1 313 ? -16.426 3.057 -7.581 1.00 93.88 313 ALA A CA 1
ATOM 2252 C C . ALA A 1 313 ? -15.027 2.806 -6.978 1.00 93.88 313 ALA A C 1
ATOM 2254 O O . ALA A 1 313 ? -14.582 1.668 -6.896 1.00 93.88 313 ALA A O 1
ATOM 2255 N N . THR A 1 314 ? -14.296 3.861 -6.626 1.00 96.19 314 THR A N 1
ATOM 2256 C CA . THR A 1 314 ? -12.934 3.750 -6.090 1.00 96.19 314 THR A CA 1
ATOM 2257 C C . THR A 1 314 ? -12.908 4.125 -4.613 1.00 96.19 314 THR A C 1
ATOM 2259 O O . THR A 1 314 ? -13.512 5.127 -4.223 1.00 96.19 314 THR A O 1
ATOM 2262 N N . SER A 1 315 ? -12.170 3.355 -3.814 1.00 97.88 315 SER A N 1
ATOM 2263 C CA . SER A 1 315 ? -11.875 3.645 -2.403 1.00 97.88 315 SER A CA 1
ATOM 2264 C C . SER A 1 315 ? -10.366 3.764 -2.185 1.00 97.88 315 SER A C 1
ATOM 2266 O O . SER A 1 315 ? -9.574 3.286 -2.994 1.00 97.88 315 SER A O 1
ATOM 2268 N N . THR A 1 316 ? -9.945 4.398 -1.095 1.00 97.94 316 THR A N 1
ATOM 2269 C CA . THR A 1 316 ? -8.530 4.672 -0.815 1.00 97.94 316 THR A CA 1
ATOM 2270 C C . THR A 1 316 ? -7.982 3.755 0.276 1.00 97.94 316 THR A C 1
ATOM 2272 O O . THR A 1 316 ? -8.586 3.599 1.334 1.00 97.94 316 THR A O 1
ATOM 2275 N N . LEU A 1 317 ? -6.799 3.195 0.037 1.00 98.25 317 LEU A N 1
ATOM 2276 C CA . LEU A 1 317 ? -5.950 2.522 1.013 1.00 98.25 317 LEU A CA 1
ATOM 2277 C C . LEU A 1 317 ? -4.731 3.418 1.255 1.00 98.25 317 LEU A C 1
ATOM 2279 O O . LEU A 1 317 ? -3.880 3.559 0.376 1.00 98.25 317 LEU A O 1
ATOM 2283 N N . SER A 1 318 ? -4.656 4.052 2.425 1.00 96.88 318 SER A N 1
ATOM 2284 C CA . SER A 1 318 ? -3.645 5.079 2.701 1.00 96.88 318 SER A CA 1
ATOM 2285 C C . SER A 1 318 ? -2.726 4.679 3.842 1.00 96.88 318 SER A C 1
ATOM 2287 O O . SER A 1 318 ? -3.180 4.603 4.975 1.00 96.88 318 SER A O 1
ATOM 2289 N N . ASN A 1 319 ? -1.432 4.500 3.588 1.00 95.19 319 ASN A N 1
ATOM 2290 C CA . ASN A 1 319 ? -0.434 4.353 4.647 1.00 95.19 319 ASN A CA 1
ATOM 2291 C C . ASN A 1 319 ? 0.178 5.718 4.988 1.00 95.19 319 ASN A C 1
ATOM 2293 O O . ASN A 1 319 ? 1.171 6.137 4.394 1.00 95.19 319 ASN A O 1
ATOM 2297 N N . THR A 1 320 ? -0.440 6.439 5.923 1.00 91.38 320 THR A N 1
ATOM 2298 C CA . THR A 1 320 ? 0.089 7.722 6.420 1.00 91.38 320 THR A CA 1
ATOM 2299 C C . THR A 1 320 ? 1.210 7.532 7.438 1.00 91.38 320 THR A C 1
ATOM 2301 O O . THR A 1 320 ? 1.931 8.480 7.738 1.00 91.38 320 THR A O 1
ATOM 2304 N N . GLY A 1 321 ? 1.344 6.316 7.967 1.00 86.12 321 GLY A N 1
ATOM 2305 C CA . GLY A 1 321 ? 2.373 5.940 8.917 1.00 86.12 321 GLY A CA 1
ATOM 2306 C C . GLY A 1 321 ? 3.743 5.684 8.287 1.00 86.12 321 GLY A C 1
ATOM 2307 O O . GLY A 1 321 ? 3.932 5.697 7.070 1.00 86.12 321 GLY A O 1
ATOM 2308 N N . SER A 1 322 ? 4.723 5.424 9.150 1.00 82.25 322 SER A N 1
ATOM 2309 C CA . SER A 1 322 ? 6.098 5.054 8.785 1.00 82.25 322 SER A CA 1
ATOM 2310 C C . SER A 1 322 ? 6.357 3.543 8.824 1.00 82.25 322 SER A C 1
ATOM 2312 O O . SER A 1 322 ? 7.416 3.095 8.391 1.00 82.25 322 SER A O 1
ATOM 2314 N N . GLY A 1 323 ? 5.416 2.751 9.349 1.00 83.00 323 GLY A N 1
ATOM 2315 C CA . GLY A 1 323 ? 5.490 1.291 9.360 1.00 83.00 323 GLY A CA 1
ATOM 2316 C C . GLY A 1 323 ? 5.078 0.650 8.030 1.00 83.00 323 GLY A C 1
ATOM 2317 O O . GLY A 1 323 ? 4.305 1.215 7.252 1.00 83.00 323 GLY A O 1
ATOM 2318 N N . ALA A 1 324 ? 5.567 -0.568 7.784 1.00 83.12 324 ALA A N 1
ATOM 2319 C CA . ALA A 1 324 ? 5.116 -1.390 6.666 1.00 83.12 324 ALA A CA 1
ATOM 2320 C C . ALA A 1 324 ? 3.698 -1.928 6.929 1.00 83.12 324 ALA A C 1
ATOM 2322 O O . ALA A 1 324 ? 3.425 -2.506 7.986 1.00 83.12 324 ALA A O 1
ATOM 2323 N N . VAL A 1 325 ? 2.802 -1.757 5.955 1.00 93.38 325 VAL A N 1
ATOM 2324 C CA . VAL A 1 325 ? 1.415 -2.245 5.998 1.00 93.38 325 VAL A CA 1
ATOM 2325 C C . VAL A 1 325 ? 1.250 -3.393 5.016 1.00 93.38 325 VAL A C 1
ATOM 2327 O O . VAL A 1 325 ? 1.556 -3.256 3.831 1.00 93.38 325 VAL A O 1
ATOM 2330 N N . VAL A 1 326 ? 0.729 -4.518 5.502 1.00 94.81 326 VAL A N 1
ATOM 2331 C CA . VAL A 1 326 ? 0.501 -5.729 4.710 1.00 94.81 326 VAL A CA 1
ATOM 2332 C C . VAL A 1 326 ? -0.963 -6.120 4.783 1.00 94.81 326 VAL A C 1
ATOM 2334 O O . VAL A 1 326 ? -1.488 -6.372 5.863 1.00 94.81 326 VAL A O 1
ATOM 2337 N N . LEU A 1 327 ? -1.610 -6.231 3.631 1.00 97.38 327 LEU A N 1
ATOM 2338 C CA . LEU A 1 327 ? -2.972 -6.733 3.501 1.00 97.38 327 LEU A CA 1
ATOM 2339 C C . LEU A 1 327 ? -2.904 -8.180 3.008 1.00 97.38 327 LEU A C 1
ATOM 2341 O O . LEU A 1 327 ? -2.632 -8.443 1.831 1.00 97.38 327 LEU A O 1
ATOM 2345 N N . SER A 1 328 ? -3.084 -9.121 3.937 1.00 96.88 328 SER A N 1
ATOM 2346 C CA . SER A 1 328 ? -3.061 -10.562 3.656 1.00 96.88 328 SER A CA 1
ATOM 2347 C C . SER A 1 328 ? -4.451 -11.148 3.411 1.00 96.88 328 SER A C 1
ATOM 2349 O O . SER A 1 328 ? -4.559 -12.206 2.788 1.00 96.88 328 SER A O 1
ATOM 2351 N N . GLY A 1 329 ? -5.504 -10.451 3.848 1.00 97.81 329 GLY A N 1
ATOM 2352 C CA . GLY A 1 329 ? -6.883 -10.735 3.455 1.00 97.81 329 GLY A CA 1
ATOM 2353 C C . GLY A 1 329 ? -7.132 -10.462 1.967 1.00 97.81 329 GLY A C 1
ATOM 2354 O O . GLY A 1 329 ? -6.378 -9.738 1.315 1.00 97.81 329 GLY A O 1
ATOM 2355 N N . SER A 1 330 ? -8.194 -11.053 1.416 1.00 97.75 330 SER A N 1
ATOM 2356 C CA . SER A 1 330 ? -8.616 -10.804 0.033 1.00 97.75 330 SER A CA 1
ATOM 2357 C C . SER A 1 330 ? -9.290 -9.441 -0.114 1.00 97.75 330 SER A C 1
ATOM 2359 O O . SER A 1 330 ? -10.135 -9.089 0.706 1.00 97.75 330 SER A O 1
ATOM 2361 N N . ILE A 1 331 ? -9.005 -8.742 -1.209 1.00 98.44 331 ILE A N 1
ATOM 2362 C CA . ILE A 1 331 ? -9.722 -7.559 -1.693 1.00 98.44 331 ILE A CA 1
ATOM 2363 C C . ILE A 1 331 ? -10.601 -7.984 -2.877 1.00 98.44 331 ILE A C 1
ATOM 2365 O O . ILE A 1 331 ? -10.108 -8.589 -3.832 1.00 98.44 331 ILE A O 1
ATOM 2369 N N . SER A 1 332 ? -11.898 -7.692 -2.818 1.00 97.81 332 SER A N 1
ATOM 2370 C CA . SER A 1 332 ? -12.902 -8.143 -3.797 1.00 97.81 332 SER A CA 1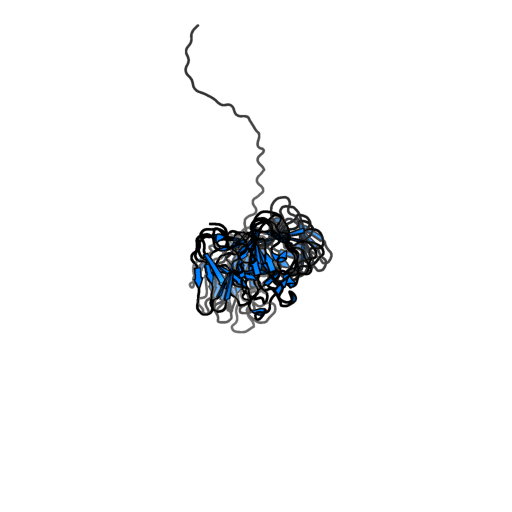
ATOM 2371 C C . SER A 1 332 ? -13.931 -7.055 -4.126 1.00 97.81 332 SER A C 1
ATOM 2373 O O . SER A 1 332 ? -13.973 -6.030 -3.450 1.00 97.81 332 SER A O 1
ATOM 2375 N N . GLY A 1 333 ? -14.768 -7.284 -5.143 1.00 96.62 333 GLY A N 1
ATOM 2376 C CA . GLY A 1 333 ? -15.851 -6.382 -5.562 1.00 96.62 333 GLY A CA 1
ATOM 2377 C C . GLY A 1 333 ? -15.583 -5.662 -6.889 1.00 96.62 333 GLY A C 1
ATOM 2378 O O . GLY A 1 333 ? -14.506 -5.773 -7.466 1.00 96.62 333 GLY A O 1
ATOM 2379 N N . ASP A 1 334 ? -16.566 -4.931 -7.406 1.00 95.06 334 ASP A N 1
ATOM 2380 C CA . ASP A 1 334 ? -16.462 -4.329 -8.744 1.00 95.06 334 ASP A CA 1
ATOM 2381 C C . ASP A 1 334 ? -15.655 -3.018 -8.764 1.00 95.06 334 ASP A C 1
ATOM 2383 O O . ASP A 1 334 ? -15.281 -2.521 -9.827 1.00 95.06 334 ASP A O 1
ATOM 2387 N N . GLY A 1 335 ? -15.385 -2.440 -7.592 1.00 96.56 335 GLY A N 1
ATOM 2388 C CA . GLY A 1 335 ? -14.675 -1.178 -7.440 1.00 96.56 335 GLY A CA 1
ATOM 2389 C C . GLY A 1 335 ? -13.153 -1.261 -7.586 1.00 96.56 335 GLY A C 1
ATOM 2390 O O . GLY A 1 335 ? -12.565 -2.338 -7.684 1.00 96.56 335 GLY A O 1
ATOM 2391 N N . GLY A 1 336 ? -12.513 -0.091 -7.626 1.00 97.50 336 GLY A N 1
ATOM 2392 C CA . GLY A 1 336 ? -11.061 0.085 -7.705 1.00 97.50 336 GLY A CA 1
ATOM 2393 C C . GLY A 1 336 ? -10.439 0.565 -6.393 1.00 97.50 336 GLY A C 1
ATOM 2394 O O . GLY A 1 336 ? -11.139 0.930 -5.446 1.00 97.50 336 GLY A O 1
ATOM 2395 N N . ILE A 1 337 ? -9.108 0.622 -6.362 1.00 98.25 337 ILE A N 1
ATOM 2396 C CA . ILE A 1 337 ? -8.339 1.141 -5.223 1.00 98.25 337 ILE A CA 1
ATOM 2397 C C . ILE A 1 337 ? -7.473 2.327 -5.631 1.00 98.25 337 ILE A C 1
ATOM 2399 O O . ILE A 1 337 ? -6.820 2.293 -6.668 1.00 98.25 337 ILE A O 1
ATOM 2403 N N . ASN A 1 338 ? -7.409 3.335 -4.770 1.00 98.06 338 ASN A N 1
ATOM 2404 C CA . ASN A 1 338 ? -6.332 4.315 -4.741 1.00 98.06 338 ASN A CA 1
ATOM 2405 C C . ASN A 1 338 ? -5.361 3.927 -3.626 1.00 98.06 338 ASN A C 1
ATOM 2407 O O . ASN A 1 338 ? -5.778 3.759 -2.484 1.00 98.06 338 ASN A O 1
ATOM 2411 N N . VAL A 1 339 ? -4.075 3.813 -3.931 1.00 98.19 339 VAL A N 1
ATOM 2412 C CA . VAL A 1 339 ? -3.022 3.543 -2.949 1.00 98.19 339 VAL A CA 1
ATOM 2413 C C . VAL A 1 339 ? -2.249 4.828 -2.700 1.00 98.19 339 VAL A C 1
ATOM 2415 O O . VAL A 1 339 ? -1.693 5.400 -3.639 1.00 98.19 339 VAL A O 1
ATOM 2418 N N . SER A 1 340 ? -2.207 5.275 -1.445 1.00 96.56 340 SER A N 1
ATOM 2419 C CA . SER A 1 340 ? -1.502 6.493 -1.039 1.00 96.56 340 SER A CA 1
ATOM 2420 C C . SER A 1 340 ? -0.554 6.276 0.136 1.00 96.56 340 SER A C 1
ATOM 2422 O O . SER A 1 340 ? -0.760 5.393 0.968 1.00 96.56 340 SER A O 1
ATOM 2424 N N . GLY A 1 341 ? 0.469 7.125 0.219 1.00 92.00 341 GLY A N 1
ATOM 2425 C CA . GLY A 1 341 ? 1.451 7.128 1.300 1.00 92.00 341 GLY A CA 1
ATOM 2426 C C . GLY A 1 341 ? 2.822 6.622 0.859 1.00 92.00 341 GLY A C 1
ATOM 2427 O O . GLY A 1 341 ? 2.936 5.600 0.180 1.00 92.00 341 GLY A O 1
ATOM 2428 N N . ALA A 1 342 ? 3.875 7.337 1.265 1.00 84.75 342 ALA A N 1
ATOM 2429 C CA . ALA A 1 342 ? 5.253 7.071 0.839 1.00 84.75 342 ALA A CA 1
ATOM 2430 C C . ALA A 1 342 ? 5.784 5.710 1.327 1.00 84.75 342 ALA A C 1
ATOM 2432 O O . ALA A 1 342 ? 6.546 5.052 0.625 1.00 84.75 342 ALA A O 1
ATOM 2433 N N . SER A 1 343 ? 5.335 5.262 2.502 1.00 87.88 343 SER A N 1
ATOM 2434 C CA . SER A 1 343 ? 5.663 3.943 3.068 1.00 87.88 343 SER A CA 1
ATOM 2435 C C . SER A 1 343 ? 4.973 2.786 2.328 1.00 87.88 343 SER A C 1
ATOM 2437 O O . SER A 1 343 ? 5.323 1.624 2.526 1.00 87.88 343 SER A O 1
ATOM 2439 N N . GLY A 1 344 ? 4.001 3.104 1.465 1.00 90.00 344 GLY A N 1
ATOM 2440 C CA . GLY A 1 344 ? 3.290 2.176 0.596 1.00 90.00 344 GLY A CA 1
ATOM 2441 C C . GLY A 1 344 ? 2.361 1.184 1.296 1.00 90.00 344 GLY A C 1
ATOM 2442 O O . GLY A 1 344 ? 2.283 1.107 2.522 1.00 90.00 344 GLY A O 1
ATOM 2443 N N . VAL A 1 345 ? 1.641 0.407 0.488 1.00 95.81 345 VAL A N 1
ATOM 2444 C CA . VAL A 1 345 ? 0.783 -0.706 0.927 1.00 95.81 345 VAL A CA 1
ATOM 2445 C C . VAL A 1 345 ? 1.245 -1.979 0.227 1.00 95.81 345 VAL A C 1
ATOM 2447 O O . VAL A 1 345 ? 1.417 -1.987 -0.992 1.00 95.81 345 VAL A O 1
ATOM 2450 N N . ARG A 1 346 ? 1.427 -3.073 0.976 1.00 95.62 346 ARG A N 1
ATOM 2451 C CA . ARG A 1 346 ? 1.748 -4.390 0.415 1.00 95.62 346 ARG A CA 1
ATOM 2452 C C . ARG A 1 346 ? 0.509 -5.274 0.343 1.00 95.62 346 ARG A C 1
ATOM 2454 O O . ARG A 1 346 ? -0.096 -5.571 1.368 1.00 95.62 346 ARG A O 1
ATOM 2461 N N . LEU A 1 347 ? 0.179 -5.764 -0.846 1.00 96.38 347 LEU A N 1
ATOM 2462 C CA . LEU A 1 347 ? -0.850 -6.781 -1.055 1.00 96.38 347 LEU A CA 1
ATOM 2463 C C . LEU A 1 347 ? -0.192 -8.161 -1.097 1.00 96.38 347 LEU A C 1
ATOM 2465 O O . LEU A 1 347 ? 0.656 -8.417 -1.949 1.00 96.38 347 LEU A O 1
ATOM 2469 N N . SER A 1 348 ? -0.584 -9.056 -0.190 1.00 94.00 348 SER A N 1
ATOM 2470 C CA . SER A 1 348 ? -0.114 -10.451 -0.169 1.00 94.00 348 SER A CA 1
ATOM 2471 C C . SER A 1 348 ? -1.248 -11.472 -0.317 1.00 94.00 348 SER A C 1
ATOM 2473 O O . SER A 1 348 ? -1.001 -12.597 -0.768 1.00 94.00 348 SER A O 1
ATOM 2475 N N . GLY A 1 349 ? -2.492 -11.066 -0.037 1.00 94.12 349 GLY A N 1
ATOM 2476 C CA . GLY A 1 349 ? -3.706 -11.844 -0.291 1.00 94.12 349 GLY A CA 1
ATOM 2477 C C . GLY A 1 349 ? -4.028 -12.026 -1.780 1.00 94.12 349 GLY A C 1
ATOM 2478 O O . GLY A 1 349 ? -3.510 -11.320 -2.643 1.00 94.12 349 GLY A O 1
ATOM 2479 N N . THR A 1 350 ? -4.874 -13.005 -2.106 1.00 95.38 350 THR A N 1
ATOM 2480 C CA . THR A 1 350 ? -5.414 -13.172 -3.468 1.00 95.38 350 THR A CA 1
ATOM 2481 C C . THR A 1 350 ? -6.604 -12.237 -3.660 1.00 95.38 350 THR A C 1
ATOM 2483 O O . THR A 1 350 ? -7.557 -12.293 -2.884 1.00 95.38 350 THR A O 1
ATOM 2486 N N . ASN A 1 351 ? -6.558 -11.406 -4.699 1.00 97.69 351 ASN A N 1
ATOM 2487 C CA . ASN A 1 351 ? -7.495 -10.308 -4.907 1.00 97.69 351 ASN A CA 1
ATOM 2488 C C . ASN A 1 351 ? -8.279 -10.478 -6.216 1.00 97.69 351 ASN A C 1
ATOM 2490 O O . ASN A 1 351 ? -7.770 -11.010 -7.201 1.00 97.69 351 ASN A O 1
ATOM 2494 N N . THR A 1 352 ? -9.537 -10.036 -6.207 1.00 96.69 352 THR A N 1
ATOM 2495 C CA . THR A 1 352 ? -10.508 -10.182 -7.311 1.00 96.69 352 THR A CA 1
ATOM 2496 C C . THR A 1 352 ? -11.266 -8.888 -7.608 1.00 96.69 352 THR A C 1
ATOM 2498 O O . THR A 1 352 ? -12.270 -8.922 -8.313 1.00 96.69 352 THR A O 1
ATOM 2501 N N . PHE A 1 353 ? -10.811 -7.750 -7.072 1.00 96.56 353 PHE A N 1
ATOM 2502 C CA . PHE A 1 353 ? -11.437 -6.469 -7.377 1.00 96.56 353 PHE A CA 1
ATOM 2503 C C . PHE A 1 353 ? -11.274 -6.119 -8.865 1.00 96.56 353 PHE A C 1
ATOM 2505 O O . PHE A 1 353 ? -10.212 -6.355 -9.448 1.00 96.56 353 PHE A O 1
ATOM 2512 N N . ALA A 1 354 ? -12.337 -5.617 -9.495 1.00 91.94 354 ALA A N 1
ATOM 2513 C CA . ALA A 1 354 ? -12.371 -5.418 -10.946 1.00 91.94 354 ALA A CA 1
ATOM 2514 C C . ALA A 1 354 ? -11.918 -4.017 -11.385 1.00 91.94 354 ALA A C 1
ATOM 2516 O O . ALA A 1 354 ? -11.396 -3.857 -12.492 1.00 91.94 354 ALA A O 1
ATOM 2517 N N . GLY A 1 355 ? -12.121 -3.003 -10.541 1.00 96.44 355 GLY A N 1
ATOM 2518 C CA . GLY A 1 355 ? -11.758 -1.627 -10.853 1.00 96.44 355 GLY A CA 1
ATOM 2519 C C . GLY A 1 355 ? -10.248 -1.388 -10.841 1.00 96.44 355 GLY A C 1
ATOM 2520 O O . GLY A 1 355 ? -9.461 -2.190 -10.343 1.00 96.44 355 GLY A O 1
ATOM 2521 N N . THR A 1 356 ? -9.836 -0.250 -11.396 1.00 97.75 356 THR A N 1
ATOM 2522 C CA . THR A 1 356 ? -8.423 0.131 -11.512 1.00 97.75 356 THR A CA 1
ATOM 2523 C C . THR A 1 356 ? -7.736 0.225 -10.145 1.00 97.75 356 THR A C 1
ATOM 2525 O O . THR A 1 356 ? -8.285 0.801 -9.205 1.00 97.75 356 THR A O 1
ATOM 2528 N N . ALA A 1 357 ? -6.507 -0.286 -10.056 1.00 98.06 357 ALA A N 1
ATOM 2529 C CA . ALA A 1 357 ? -5.572 -0.010 -8.973 1.00 98.06 357 ALA A CA 1
ATOM 2530 C C . ALA A 1 357 ? -4.708 1.208 -9.331 1.00 98.06 357 ALA A C 1
ATOM 2532 O O . ALA A 1 357 ? -3.728 1.094 -10.068 1.00 98.06 357 ALA A O 1
ATOM 2533 N N . ALA A 1 358 ? -5.074 2.381 -8.827 1.00 98.06 358 ALA A N 1
ATOM 2534 C CA . ALA A 1 358 ? -4.284 3.591 -8.986 1.00 98.06 358 ALA A CA 1
ATOM 2535 C C . ALA A 1 358 ? -3.272 3.727 -7.842 1.00 98.06 358 ALA A C 1
ATOM 2537 O O . ALA A 1 358 ? -3.639 3.678 -6.670 1.00 98.06 358 ALA A O 1
ATOM 2538 N N . VAL A 1 359 ? -1.998 3.935 -8.168 1.00 98.38 359 VAL A N 1
ATOM 2539 C CA . VAL A 1 359 ? -0.952 4.276 -7.195 1.00 98.38 359 VAL A CA 1
ATOM 2540 C C . VAL A 1 359 ? -0.709 5.773 -7.301 1.00 98.38 359 VAL A C 1
ATOM 2542 O O . VAL A 1 359 ? -0.258 6.250 -8.343 1.00 98.38 359 VAL A O 1
ATOM 2545 N N . LEU A 1 360 ? -1.076 6.507 -6.251 1.00 97.62 360 LEU A N 1
ATOM 2546 C CA . LEU A 1 360 ? -1.065 7.968 -6.249 1.00 97.62 360 LEU A CA 1
ATOM 2547 C C . LEU A 1 360 ? 0.359 8.534 -6.175 1.00 97.62 360 LEU A C 1
ATOM 2549 O O . LEU A 1 360 ? 1.330 7.812 -5.939 1.00 97.62 360 LEU A O 1
ATOM 2553 N N . ASP A 1 361 ? 0.471 9.844 -6.383 1.00 96.25 361 ASP A N 1
ATOM 2554 C CA . ASP A 1 361 ? 1.738 10.562 -6.485 1.00 96.25 361 ASP A CA 1
ATOM 2555 C C . ASP A 1 361 ? 2.687 10.235 -5.323 1.00 96.25 361 ASP A C 1
ATOM 2557 O O . ASP A 1 361 ? 2.305 10.272 -4.149 1.00 96.25 361 ASP A O 1
ATOM 2561 N N . GLY A 1 362 ? 3.927 9.871 -5.659 1.00 95.19 362 GLY A N 1
ATOM 2562 C CA . GLY A 1 362 ? 4.970 9.522 -4.685 1.00 95.19 362 GLY A CA 1
ATOM 2563 C C . GLY A 1 362 ? 4.657 8.324 -3.775 1.00 95.19 362 GLY A C 1
ATOM 2564 O O . GLY A 1 362 ? 5.369 8.109 -2.795 1.00 95.19 362 GLY A O 1
ATOM 2565 N N . SER A 1 363 ? 3.593 7.567 -4.055 1.00 96.81 363 SER A N 1
ATOM 2566 C CA . SER A 1 363 ? 3.153 6.431 -3.241 1.00 96.81 363 SER A CA 1
ATOM 2567 C C . SER A 1 363 ? 3.660 5.107 -3.811 1.00 96.81 363 SER A C 1
ATOM 2569 O O . SER A 1 363 ? 4.086 5.032 -4.964 1.00 96.81 363 SER A O 1
ATOM 2571 N N . SER A 1 364 ? 3.613 4.044 -3.008 1.00 95.69 364 SER A N 1
ATOM 2572 C CA . SER A 1 364 ? 4.093 2.720 -3.417 1.00 95.69 364 SER A CA 1
ATOM 2573 C C . SER A 1 364 ? 3.042 1.629 -3.211 1.00 95.69 364 SER A C 1
ATOM 2575 O O . SER A 1 364 ? 2.369 1.580 -2.180 1.00 95.69 364 SER A O 1
ATOM 2577 N N . LEU A 1 365 ? 2.926 0.730 -4.186 1.00 97.38 365 LEU A N 1
ATOM 2578 C CA . LEU A 1 365 ? 2.159 -0.507 -4.093 1.00 97.38 365 LEU A CA 1
ATOM 2579 C C . LEU A 1 365 ? 3.110 -1.691 -4.246 1.00 97.38 365 LEU A C 1
ATOM 2581 O O . LEU A 1 365 ? 3.719 -1.869 -5.300 1.00 97.38 365 LEU A O 1
ATOM 2585 N N . THR A 1 366 ? 3.200 -2.522 -3.211 1.00 95.62 366 THR A N 1
ATOM 2586 C CA . THR A 1 366 ? 4.028 -3.732 -3.224 1.00 95.62 366 THR A CA 1
ATOM 2587 C C . THR A 1 366 ? 3.165 -4.972 -3.433 1.00 95.62 366 THR A C 1
ATOM 2589 O O . THR A 1 366 ? 2.130 -5.132 -2.788 1.00 95.62 366 THR A O 1
ATOM 2592 N N . VAL A 1 367 ? 3.606 -5.887 -4.292 1.00 94.19 367 VAL A N 1
ATOM 2593 C CA . VAL A 1 367 ? 2.948 -7.172 -4.568 1.00 94.19 367 VAL A CA 1
ATOM 2594 C C . VAL A 1 367 ? 3.960 -8.309 -4.537 1.00 94.19 367 VAL A C 1
ATOM 2596 O O . VAL A 1 367 ? 5.122 -8.126 -4.889 1.00 94.19 367 VAL A O 1
ATOM 2599 N N . THR A 1 368 ? 3.526 -9.500 -4.138 1.00 88.38 368 THR A N 1
ATOM 2600 C CA . THR A 1 368 ? 4.387 -10.686 -3.997 1.00 88.38 368 THR A CA 1
ATOM 2601 C C . THR A 1 368 ? 4.126 -11.756 -5.062 1.00 88.38 368 THR A C 1
ATOM 2603 O O . THR A 1 368 ? 5.008 -12.557 -5.378 1.00 88.38 368 THR A O 1
ATOM 2606 N N . LYS A 1 369 ? 2.928 -11.762 -5.657 1.00 89.06 369 LYS A N 1
ATOM 2607 C CA . LYS A 1 369 ? 2.470 -12.698 -6.694 1.00 89.06 369 LYS A CA 1
ATOM 2608 C C . LYS A 1 369 ? 1.443 -12.042 -7.622 1.00 89.06 369 LYS A C 1
ATOM 2610 O O . LYS A 1 369 ? 0.754 -11.099 -7.240 1.00 89.06 369 LYS A O 1
ATOM 2615 N N . LYS A 1 370 ? 1.269 -12.603 -8.825 1.00 88.50 370 LYS A N 1
ATOM 2616 C CA . LYS A 1 370 ? 0.289 -12.116 -9.821 1.00 88.50 370 LYS A CA 1
ATOM 2617 C C . LYS A 1 370 ? -1.140 -12.006 -9.273 1.00 88.50 370 LYS A C 1
ATOM 2619 O O . LYS A 1 370 ? -1.850 -11.051 -9.564 1.00 88.50 370 LYS A O 1
ATOM 2624 N N . ASP A 1 371 ? -1.529 -12.944 -8.409 1.00 91.94 371 ASP A N 1
ATOM 2625 C CA . ASP A 1 371 ? -2.879 -13.006 -7.846 1.00 91.94 371 ASP A CA 1
ATOM 2626 C C . ASP A 1 371 ? -3.171 -11.862 -6.857 1.00 91.94 371 ASP A C 1
ATOM 2628 O O . ASP A 1 371 ? -4.319 -11.687 -6.462 1.00 91.94 371 ASP A O 1
ATOM 2632 N N . ASN A 1 372 ? -2.172 -11.060 -6.459 1.00 94.94 372 ASN A N 1
ATOM 2633 C CA . ASN A 1 372 ? -2.394 -9.878 -5.620 1.00 94.94 372 ASN A CA 1
ATOM 2634 C C . ASN A 1 372 ? -3.070 -8.721 -6.366 1.00 94.94 372 ASN A C 1
ATOM 2636 O O . ASN A 1 372 ? -3.614 -7.832 -5.723 1.00 94.94 372 ASN A O 1
ATOM 2640 N N . LEU A 1 373 ? -3.030 -8.695 -7.697 1.00 93.69 373 LEU A N 1
ATOM 2641 C CA . LEU A 1 373 ? -3.670 -7.637 -8.493 1.00 93.69 373 LEU A CA 1
ATOM 2642 C C . LEU A 1 373 ? -4.908 -8.140 -9.237 1.00 93.69 373 LEU A C 1
ATOM 2644 O O . LEU A 1 373 ? -5.610 -7.349 -9.863 1.00 93.69 373 LEU A O 1
ATOM 2648 N N . GLY A 1 374 ? -5.175 -9.450 -9.193 1.00 91.12 374 GLY A N 1
ATOM 2649 C CA . GLY A 1 374 ? -6.235 -10.065 -9.982 1.00 91.12 374 GLY A CA 1
ATOM 2650 C C . GLY A 1 374 ? -6.123 -9.663 -11.454 1.00 91.12 374 GLY A C 1
ATOM 2651 O O . GLY A 1 374 ? -5.049 -9.727 -12.054 1.00 91.12 374 GLY A O 1
ATOM 2652 N N . THR A 1 375 ? -7.234 -9.204 -12.025 1.00 90.94 375 THR A N 1
ATOM 2653 C CA . THR A 1 375 ? -7.319 -8.718 -13.411 1.00 90.94 375 THR A CA 1
ATOM 2654 C C . THR A 1 375 ? -7.357 -7.192 -13.523 1.00 90.94 375 THR A C 1
ATOM 2656 O O . THR A 1 375 ? -7.548 -6.682 -14.625 1.00 90.94 375 THR A O 1
ATOM 2659 N N . ALA A 1 376 ? -7.206 -6.458 -12.416 1.00 95.19 376 ALA A N 1
ATOM 2660 C CA . ALA A 1 376 ? -7.342 -5.005 -12.395 1.00 95.19 376 ALA A CA 1
ATOM 2661 C C . ALA A 1 376 ? -6.307 -4.321 -13.301 1.00 95.19 376 ALA A C 1
ATOM 2663 O O . ALA A 1 376 ? -5.132 -4.698 -13.319 1.00 95.19 376 ALA A O 1
ATOM 2664 N N . ALA A 1 377 ? -6.722 -3.284 -14.029 1.00 97.44 377 ALA A N 1
ATOM 2665 C CA . ALA A 1 377 ? -5.773 -2.364 -14.650 1.00 97.44 377 ALA A CA 1
ATOM 2666 C C . ALA A 1 377 ? -5.029 -1.570 -13.564 1.00 97.44 377 ALA A C 1
ATOM 2668 O O . ALA A 1 377 ? -5.556 -1.359 -12.473 1.00 97.44 377 ALA A O 1
ATOM 2669 N N . ILE A 1 378 ? -3.817 -1.116 -13.866 1.00 98.44 378 ILE A N 1
ATOM 2670 C CA . ILE A 1 378 ? -2.962 -0.359 -12.951 1.00 98.44 378 ILE A CA 1
ATOM 2671 C C . ILE A 1 378 ? -2.746 1.034 -13.537 1.00 98.44 378 ILE A C 1
ATOM 2673 O O . ILE A 1 378 ? -2.449 1.171 -14.722 1.00 98.44 378 ILE A O 1
ATOM 2677 N N . ASP A 1 379 ? -2.872 2.066 -12.712 1.00 98.19 379 ASP A N 1
ATOM 2678 C CA . ASP A 1 379 ? -2.636 3.462 -13.089 1.00 98.19 379 ASP A CA 1
ATOM 2679 C C . ASP A 1 379 ? -1.565 4.049 -12.165 1.00 98.19 379 ASP A C 1
ATOM 2681 O O . ASP A 1 379 ? -1.798 4.262 -10.977 1.00 98.19 379 ASP A O 1
ATOM 2685 N N . LEU A 1 380 ? -0.358 4.245 -12.690 1.00 98.31 380 LEU A N 1
ATOM 2686 C CA . LEU A 1 380 ? 0.764 4.807 -11.950 1.00 98.31 380 LEU A CA 1
ATOM 2687 C C . LEU A 1 380 ? 0.815 6.315 -12.178 1.00 98.31 380 LEU A C 1
ATOM 2689 O O . LEU A 1 380 ? 1.014 6.791 -13.299 1.00 98.31 380 LEU A O 1
ATOM 2693 N N . LYS A 1 381 ? 0.645 7.065 -11.091 1.00 97.25 381 LYS A N 1
ATOM 2694 C CA . LYS A 1 381 ? 0.751 8.523 -11.082 1.00 97.25 381 LYS A CA 1
ATOM 2695 C C . LYS A 1 381 ? 2.212 8.990 -10.948 1.00 97.25 381 LYS A C 1
ATOM 2697 O O . LYS A 1 381 ? 3.109 8.156 -10.757 1.00 97.25 381 LYS A O 1
ATOM 2702 N N . PRO A 1 382 ? 2.501 10.300 -11.089 1.00 96.19 382 PRO A N 1
ATOM 2703 C CA . PRO A 1 382 ? 3.863 10.819 -11.014 1.00 96.19 382 PRO A CA 1
ATOM 2704 C C . PRO A 1 382 ? 4.633 10.341 -9.778 1.00 96.19 382 PRO A C 1
ATOM 2706 O O . PRO A 1 382 ? 4.139 10.410 -8.655 1.00 96.19 382 PRO A O 1
ATOM 2709 N N . ALA A 1 383 ? 5.861 9.857 -9.978 1.00 95.94 383 ALA A N 1
ATOM 2710 C CA . ALA A 1 383 ? 6.723 9.324 -8.919 1.00 95.94 383 ALA A CA 1
ATOM 2711 C C . ALA A 1 383 ? 6.144 8.132 -8.124 1.00 95.94 383 ALA A C 1
ATOM 2713 O O . ALA A 1 383 ? 6.727 7.744 -7.113 1.00 95.94 383 ALA A O 1
ATOM 2714 N N . ALA A 1 384 ? 5.042 7.523 -8.573 1.00 97.50 384 ALA A N 1
ATOM 2715 C CA . ALA A 1 384 ? 4.525 6.293 -7.985 1.00 97.50 384 ALA A CA 1
ATOM 2716 C C . ALA A 1 384 ? 5.480 5.112 -8.220 1.00 97.50 384 ALA A C 1
ATOM 2718 O O . ALA A 1 384 ? 6.205 5.071 -9.219 1.00 97.50 384 ALA A O 1
ATOM 2719 N N . ALA A 1 385 ? 5.443 4.122 -7.331 1.00 97.12 385 ALA A N 1
ATOM 2720 C CA . ALA A 1 385 ? 6.204 2.885 -7.458 1.00 97.12 385 ALA A CA 1
ATOM 2721 C C . ALA A 1 385 ? 5.287 1.655 -7.421 1.00 97.12 385 ALA A C 1
ATOM 2723 O O . ALA A 1 385 ? 4.487 1.485 -6.504 1.00 97.12 385 ALA A O 1
ATOM 2724 N N . LEU A 1 386 ? 5.447 0.768 -8.402 1.00 97.44 386 LEU A N 1
ATOM 2725 C CA . LEU A 1 386 ? 4.963 -0.605 -8.339 1.00 97.44 386 LEU A CA 1
ATOM 2726 C C . LEU A 1 386 ? 6.152 -1.508 -8.011 1.00 97.44 386 LEU A C 1
ATOM 2728 O O . LEU A 1 386 ? 7.103 -1.611 -8.791 1.00 97.44 386 LEU A O 1
ATOM 2732 N N . VAL A 1 387 ? 6.107 -2.132 -6.838 1.00 95.88 387 VAL A N 1
ATOM 2733 C CA . VAL A 1 387 ? 7.193 -2.953 -6.303 1.00 95.88 387 VAL A CA 1
ATOM 2734 C C . VAL A 1 387 ? 6.787 -4.420 -6.322 1.00 95.88 387 VAL A C 1
ATOM 2736 O O . VAL A 1 387 ? 5.761 -4.814 -5.776 1.00 95.88 387 VAL A O 1
ATOM 2739 N N . PHE A 1 388 ? 7.620 -5.247 -6.930 1.00 93.25 388 PHE A N 1
ATOM 2740 C CA . PHE A 1 388 ? 7.493 -6.690 -6.955 1.00 93.25 388 PHE A CA 1
ATOM 2741 C C . PHE A 1 388 ? 8.456 -7.279 -5.926 1.00 93.25 388 PHE A C 1
ATOM 2743 O O . PHE A 1 388 ? 9.657 -7.406 -6.164 1.00 93.25 388 PHE A O 1
ATOM 2750 N N . ASP A 1 389 ? 7.904 -7.641 -4.776 1.00 86.75 389 ASP A N 1
ATOM 2751 C CA . ASP A 1 389 ? 8.591 -8.330 -3.689 1.00 86.75 389 ASP A CA 1
ATOM 2752 C C . ASP A 1 389 ? 8.290 -9.828 -3.792 1.00 86.75 389 ASP A C 1
ATOM 2754 O O . ASP A 1 389 ? 7.602 -10.421 -2.956 1.00 86.75 389 ASP A O 1
ATOM 2758 N N . SER A 1 390 ? 8.718 -10.453 -4.896 1.00 69.38 390 SER A N 1
ATOM 2759 C CA . SER A 1 390 ? 8.594 -11.903 -5.011 1.00 69.38 390 SER A CA 1
ATOM 2760 C C . SER A 1 390 ? 9.615 -12.543 -4.073 1.00 69.38 390 SER A C 1
ATOM 2762 O O . SER A 1 390 ? 10.771 -12.767 -4.447 1.00 69.38 390 SER A O 1
ATOM 2764 N N . LEU A 1 391 ? 9.188 -12.815 -2.840 1.00 55.72 391 LEU A N 1
ATOM 2765 C CA . LEU A 1 391 ? 9.950 -13.606 -1.884 1.00 55.72 391 LEU A CA 1
ATOM 2766 C C . LEU A 1 391 ? 10.395 -14.928 -2.535 1.00 55.72 391 LEU A C 1
ATOM 2768 O O . LEU A 1 391 ? 9.733 -15.461 -3.431 1.00 55.72 391 LEU A O 1
ATOM 2772 N N . ALA A 1 392 ? 11.467 -15.518 -2.005 1.00 53.22 392 ALA A N 1
ATOM 2773 C CA . ALA A 1 392 ? 12.003 -16.828 -2.395 1.00 53.22 392 ALA A CA 1
ATOM 2774 C C . ALA A 1 392 ? 10.964 -17.979 -2.457 1.00 53.22 392 ALA A C 1
ATOM 2776 O O . ALA A 1 392 ? 11.262 -19.039 -3.000 1.00 53.22 392 ALA A O 1
ATOM 2777 N N . ALA A 1 393 ? 9.738 -17.768 -1.963 1.00 48.72 393 ALA A N 1
ATOM 2778 C CA . ALA A 1 393 ? 8.593 -18.671 -2.065 1.00 48.72 393 ALA A CA 1
ATOM 2779 C C . ALA A 1 393 ? 8.239 -19.102 -3.503 1.00 48.72 393 ALA A C 1
ATOM 2781 O O . ALA A 1 393 ? 7.660 -20.170 -3.681 1.00 48.72 393 ALA A O 1
ATOM 2782 N N . ASN A 1 394 ? 8.622 -18.333 -4.528 1.00 55.88 394 ASN A N 1
ATOM 2783 C CA . ASN A 1 394 ? 8.441 -18.746 -5.923 1.00 55.88 394 ASN A CA 1
ATOM 2784 C C . ASN A 1 394 ? 9.573 -19.617 -6.483 1.00 55.88 394 ASN A C 1
ATOM 2786 O O . ASN A 1 394 ? 9.531 -19.969 -7.657 1.00 55.88 394 ASN A O 1
ATOM 2790 N N . ASN A 1 395 ? 10.577 -19.982 -5.678 1.00 53.41 395 ASN A N 1
ATOM 2791 C CA . ASN A 1 395 ? 11.637 -20.922 -6.060 1.00 53.41 395 ASN A CA 1
ATOM 2792 C C . ASN A 1 395 ? 12.363 -20.546 -7.377 1.00 53.41 395 ASN A C 1
ATOM 2794 O O . ASN A 1 395 ? 12.765 -21.414 -8.148 1.00 53.41 395 ASN A O 1
ATOM 2798 N N . GLY A 1 396 ? 12.481 -19.244 -7.670 1.00 54.69 396 GLY A N 1
ATOM 2799 C CA . GLY A 1 396 ? 13.068 -18.729 -8.915 1.00 54.69 396 GLY A CA 1
ATOM 2800 C C . GLY A 1 396 ? 12.149 -18.767 -10.146 1.00 54.69 396 GLY A C 1
ATOM 2801 O O . GLY A 1 396 ? 12.584 -18.392 -11.233 1.00 54.69 396 GLY A O 1
ATOM 2802 N N . ALA A 1 397 ? 10.885 -19.184 -10.010 1.00 60.62 397 ALA A N 1
ATOM 2803 C CA . ALA A 1 397 ? 9.911 -19.146 -11.095 1.00 60.62 397 ALA A CA 1
ATOM 2804 C C . ALA A 1 397 ? 9.518 -17.702 -11.448 1.00 60.62 397 ALA A C 1
ATOM 2806 O O . ALA A 1 397 ? 9.302 -16.855 -10.577 1.00 60.62 397 ALA A O 1
ATOM 2807 N N . SER A 1 398 ? 9.393 -17.435 -12.747 1.00 67.75 398 SER A N 1
ATOM 2808 C CA . SER A 1 398 ? 9.010 -16.122 -13.259 1.00 67.75 398 SER A CA 1
ATOM 2809 C C . SER A 1 398 ? 7.543 -15.800 -12.950 1.00 67.75 398 SER A C 1
ATOM 2811 O O . SER A 1 398 ? 6.645 -16.578 -13.275 1.00 67.75 398 SER A O 1
ATOM 2813 N N . ASN A 1 399 ? 7.286 -14.636 -12.344 1.00 82.06 399 ASN A N 1
ATOM 2814 C CA . ASN A 1 399 ? 5.929 -14.124 -12.144 1.00 82.06 399 ASN A CA 1
ATOM 2815 C C . ASN A 1 399 ? 5.479 -13.348 -13.377 1.00 82.06 399 ASN A C 1
ATOM 2817 O O . ASN A 1 399 ? 6.037 -12.294 -13.670 1.00 82.06 399 ASN A O 1
ATOM 2821 N N . THR A 1 400 ? 4.445 -13.834 -14.062 1.00 91.38 400 THR A N 1
ATOM 2822 C CA . THR A 1 400 ? 3.839 -13.113 -15.188 1.00 91.38 400 THR A CA 1
ATOM 2823 C C . THR A 1 400 ? 2.600 -12.348 -14.735 1.00 91.38 400 THR A C 1
ATOM 2825 O O . THR A 1 400 ? 1.620 -12.951 -14.296 1.00 91.38 400 THR A O 1
ATOM 2828 N N . PHE A 1 401 ? 2.644 -11.025 -14.873 1.00 94.50 401 PHE A N 1
ATOM 2829 C CA . PHE A 1 401 ? 1.531 -10.107 -14.660 1.00 94.50 401 PHE A CA 1
ATOM 2830 C C . PHE A 1 401 ? 0.940 -9.725 -16.022 1.00 94.50 401 PHE A C 1
ATOM 2832 O O . PHE A 1 401 ? 1.654 -9.277 -16.925 1.00 94.50 401 PHE A O 1
ATOM 2839 N N . ALA A 1 402 ? -0.363 -9.945 -16.191 1.00 96.56 402 ALA A N 1
ATOM 2840 C CA . ALA A 1 402 ? -1.099 -9.639 -17.425 1.00 96.56 402 ALA A CA 1
ATOM 2841 C C . ALA A 1 402 ? -1.839 -8.294 -17.363 1.00 96.56 402 ALA A C 1
ATOM 2843 O O . ALA A 1 402 ? -2.438 -7.867 -18.347 1.00 96.56 402 ALA A O 1
ATOM 2844 N N . ASN A 1 403 ? -1.797 -7.633 -16.207 1.00 97.62 403 ASN A N 1
ATOM 2845 C CA . ASN A 1 403 ? -2.450 -6.360 -15.947 1.00 97.62 403 ASN A CA 1
ATOM 2846 C C . ASN A 1 403 ? -1.931 -5.284 -16.913 1.00 97.62 403 ASN A C 1
ATOM 2848 O O . ASN A 1 403 ? -0.723 -5.165 -17.129 1.00 97.62 403 ASN A O 1
ATOM 2852 N N . ALA A 1 404 ? -2.845 -4.499 -17.486 1.00 98.19 404 ALA A N 1
ATOM 2853 C CA . ALA A 1 404 ? -2.478 -3.298 -18.228 1.00 98.19 404 ALA A CA 1
ATOM 2854 C C . ALA A 1 404 ? -1.968 -2.228 -17.253 1.00 98.19 404 ALA A C 1
ATOM 2856 O O . ALA A 1 404 ? -2.538 -2.070 -16.174 1.00 98.19 404 ALA A O 1
ATOM 2857 N N . ILE A 1 405 ? -0.921 -1.494 -17.631 1.00 98.50 405 ILE A N 1
ATOM 2858 C CA . ILE A 1 405 ? -0.326 -0.424 -16.822 1.00 98.50 405 ILE A CA 1
ATOM 2859 C C . ILE A 1 405 ? -0.413 0.887 -17.602 1.00 98.50 405 ILE A C 1
ATOM 2861 O O . ILE A 1 405 ? 0.085 0.993 -18.719 1.00 98.50 405 ILE A O 1
ATOM 2865 N N . THR A 1 406 ? -1.017 1.907 -17.006 1.00 98.44 406 THR A N 1
ATOM 2866 C CA . THR A 1 406 ? -1.011 3.273 -17.535 1.00 98.44 406 THR A CA 1
ATOM 2867 C C . THR A 1 406 ? -0.061 4.135 -16.720 1.00 98.44 406 THR A C 1
ATOM 2869 O O . THR A 1 406 ? -0.101 4.104 -15.496 1.00 98.44 406 THR A O 1
ATOM 2872 N N . ILE A 1 407 ? 0.780 4.910 -17.400 1.00 97.06 407 ILE A N 1
ATOM 2873 C CA . ILE A 1 407 ? 1.695 5.888 -16.811 1.00 97.06 407 ILE A CA 1
ATOM 2874 C C . ILE A 1 407 ? 1.327 7.237 -17.414 1.00 97.06 407 ILE A C 1
ATOM 2876 O O . ILE A 1 407 ? 1.800 7.615 -18.485 1.00 97.06 407 ILE A O 1
ATOM 2880 N N . SER A 1 408 ? 0.378 7.927 -16.784 1.00 86.81 408 SER A N 1
ATOM 2881 C CA . SER A 1 408 ? -0.305 9.056 -17.425 1.00 86.81 408 SER A CA 1
ATOM 2882 C C . SER A 1 408 ? 0.606 10.257 -17.681 1.00 86.81 408 SER A C 1
ATOM 2884 O O . SER A 1 408 ? 0.402 10.974 -18.654 1.00 86.81 408 SER A O 1
ATOM 2886 N N . SER A 1 409 ? 1.587 10.497 -16.810 1.00 89.00 409 SER A N 1
ATOM 2887 C CA . SER A 1 409 ? 2.521 11.622 -16.902 1.00 89.00 409 SER A CA 1
ATOM 2888 C C . SER A 1 409 ? 3.740 11.398 -16.001 1.00 89.00 409 SER A C 1
ATOM 2890 O O . SER A 1 409 ? 3.686 10.599 -15.067 1.00 89.00 409 SER A O 1
ATOM 2892 N N . ALA A 1 410 ? 4.829 12.134 -16.263 1.00 94.50 410 ALA A N 1
ATOM 2893 C CA . ALA A 1 410 ? 6.098 12.036 -15.528 1.00 94.50 410 ALA A CA 1
ATOM 2894 C C . ALA A 1 410 ? 6.665 10.600 -15.492 1.00 94.50 410 ALA A C 1
ATOM 2896 O O . ALA A 1 410 ? 6.329 9.779 -16.337 1.00 94.50 410 ALA A O 1
ATOM 2897 N N . THR A 1 411 ? 7.581 10.305 -14.5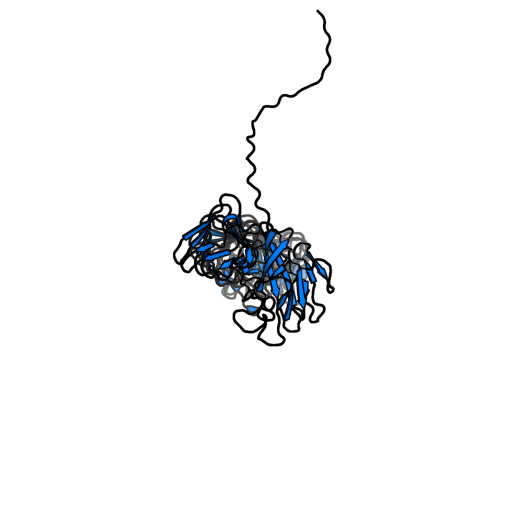72 1.00 95.94 411 THR A N 1
ATOM 2898 C CA . THR A 1 411 ? 8.205 8.979 -14.466 1.00 95.94 411 THR A CA 1
ATOM 2899 C C . THR A 1 411 ? 7.678 8.239 -13.241 1.00 95.94 411 THR A C 1
ATOM 2901 O O . THR A 1 411 ? 7.605 8.819 -12.155 1.00 95.94 411 THR A O 1
ATOM 2904 N N . SER A 1 412 ? 7.368 6.954 -13.405 1.00 97.88 412 SER A N 1
ATOM 2905 C CA . SER A 1 412 ? 7.008 6.030 -12.320 1.00 97.88 412 SER A CA 1
ATOM 2906 C C . SER A 1 412 ? 8.012 4.878 -12.246 1.00 97.88 412 SER A C 1
ATOM 2908 O O . SER A 1 412 ? 8.739 4.611 -13.200 1.00 97.88 412 SER A O 1
ATOM 2910 N N . THR A 1 413 ? 8.082 4.188 -11.112 1.00 97.88 413 THR A N 1
ATOM 2911 C CA . THR A 1 413 ? 9.067 3.124 -10.874 1.00 97.88 413 THR A CA 1
ATOM 2912 C C . THR A 1 413 ? 8.431 1.741 -10.964 1.00 97.88 413 THR A C 1
ATOM 2914 O O . THR A 1 413 ? 7.402 1.483 -10.346 1.00 97.88 413 THR A O 1
ATOM 2917 N N . LEU A 1 414 ? 9.082 0.839 -11.693 1.00 97.94 414 LEU A N 1
ATOM 2918 C CA . LEU A 1 414 ? 8.841 -0.599 -11.703 1.00 97.94 414 LEU A CA 1
ATOM 2919 C C . LEU A 1 414 ? 10.046 -1.268 -11.030 1.00 97.94 414 LEU A C 1
ATOM 2921 O O . LEU A 1 414 ? 11.118 -1.368 -11.626 1.00 97.94 414 LEU A O 1
ATOM 2925 N N . SER A 1 415 ? 9.882 -1.689 -9.778 1.00 96.50 415 SER A N 1
ATOM 2926 C CA . SER A 1 415 ? 10.977 -2.225 -8.960 1.00 96.50 415 SER A CA 1
ATOM 2927 C C . SER A 1 415 ? 10.799 -3.716 -8.730 1.00 96.50 415 SER A C 1
ATOM 2929 O O . SER A 1 415 ? 9.770 -4.120 -8.203 1.00 96.50 415 SER A O 1
ATOM 2931 N N . ASN A 1 416 ? 11.783 -4.542 -9.077 1.00 94.19 416 ASN A N 1
ATOM 2932 C CA . ASN A 1 416 ? 11.801 -5.956 -8.717 1.00 94.19 416 ASN A CA 1
ATOM 2933 C C . ASN A 1 416 ? 12.866 -6.225 -7.650 1.00 94.19 416 ASN A C 1
ATOM 2935 O O . ASN A 1 416 ? 14.043 -6.432 -7.955 1.00 94.19 416 ASN A O 1
ATOM 2939 N N . THR A 1 417 ? 12.440 -6.230 -6.388 1.00 91.06 417 THR A N 1
ATOM 2940 C CA . THR A 1 417 ? 13.312 -6.500 -5.237 1.00 91.06 417 THR A CA 1
ATOM 2941 C C . THR A 1 417 ? 13.527 -7.995 -4.999 1.00 91.06 417 THR A C 1
ATOM 2943 O O . THR A 1 417 ? 14.395 -8.362 -4.208 1.00 91.06 417 THR A O 1
ATOM 2946 N N . GLY A 1 418 ? 12.757 -8.857 -5.673 1.00 84.62 418 GLY A N 1
ATOM 2947 C CA . GLY A 1 418 ? 12.923 -10.306 -5.639 1.00 84.62 418 GLY A CA 1
ATOM 2948 C C . GLY A 1 418 ? 14.148 -10.796 -6.420 1.00 84.62 418 GLY A C 1
ATOM 2949 O O . GLY A 1 418 ? 14.846 -10.031 -7.080 1.00 84.62 418 GLY A O 1
ATOM 2950 N N . SER A 1 419 ? 14.412 -12.104 -6.356 1.00 78.75 419 SER A N 1
ATOM 2951 C CA . SER A 1 419 ? 15.546 -12.740 -7.051 1.00 78.75 419 SER A CA 1
ATOM 2952 C C . SER A 1 419 ? 15.206 -13.315 -8.432 1.00 78.75 419 SER A C 1
ATOM 2954 O O . SER A 1 419 ? 16.112 -13.603 -9.210 1.00 78.75 419 SER A O 1
ATOM 2956 N N . GLY A 1 420 ? 13.921 -13.512 -8.742 1.00 82.75 420 GLY A N 1
ATOM 2957 C CA . GLY A 1 420 ? 13.458 -14.016 -10.037 1.00 82.75 420 GLY A CA 1
ATOM 2958 C C . GLY A 1 420 ? 12.974 -12.893 -10.950 1.00 82.75 420 GLY A C 1
ATOM 2959 O O . GLY A 1 420 ? 12.467 -11.882 -10.472 1.00 82.75 420 GLY A O 1
ATOM 2960 N N . THR A 1 421 ? 13.067 -13.084 -12.267 1.00 86.56 421 THR A N 1
ATOM 2961 C CA . THR A 1 421 ? 12.570 -12.103 -13.243 1.00 86.56 421 THR A CA 1
ATOM 2962 C C . THR A 1 421 ? 11.048 -11.991 -13.219 1.00 86.56 421 THR A C 1
ATOM 2964 O O . THR A 1 421 ? 10.327 -12.981 -13.392 1.00 86.56 421 THR A O 1
ATOM 2967 N N . VAL A 1 422 ? 10.561 -10.757 -13.082 1.00 92.56 422 VAL A N 1
ATOM 2968 C CA . VAL A 1 422 ? 9.145 -10.400 -13.231 1.00 92.56 422 VAL A CA 1
ATOM 2969 C C . VAL A 1 422 ? 8.839 -10.130 -14.697 1.00 92.56 422 VAL A C 1
ATOM 2971 O O . VAL A 1 422 ? 9.558 -9.383 -15.352 1.00 92.56 422 VAL A O 1
ATOM 2974 N N . VAL A 1 423 ? 7.763 -10.718 -15.214 1.00 94.00 423 VAL A N 1
ATOM 2975 C CA . VAL A 1 423 ? 7.304 -10.542 -16.595 1.00 94.00 423 VAL A CA 1
ATOM 2976 C C . VAL A 1 423 ? 6.036 -9.704 -16.608 1.00 94.00 423 VAL A C 1
ATOM 2978 O O . VAL A 1 423 ? 5.020 -10.085 -16.033 1.00 94.00 423 VAL A O 1
ATOM 2981 N N . LEU A 1 424 ? 6.076 -8.589 -17.326 1.00 96.81 424 LEU A N 1
ATOM 2982 C CA . LEU A 1 424 ? 4.926 -7.749 -17.630 1.00 96.81 424 LEU A CA 1
ATOM 2983 C C . LEU A 1 424 ? 4.473 -8.066 -19.059 1.00 96.81 424 LEU A C 1
ATOM 2985 O O . LEU A 1 424 ? 5.166 -7.781 -20.042 1.00 96.81 424 LEU A O 1
ATOM 2989 N N . SER A 1 425 ? 3.340 -8.753 -19.159 1.00 96.12 425 SER A N 1
ATOM 2990 C CA . SER A 1 425 ? 2.758 -9.229 -20.425 1.00 96.12 425 SER A CA 1
ATOM 2991 C C . SER A 1 425 ? 1.583 -8.384 -20.909 1.00 96.12 425 SER A C 1
ATOM 2993 O O . SER A 1 425 ? 1.283 -8.394 -22.103 1.00 96.12 425 SER A O 1
ATOM 2995 N N . GLY A 1 426 ? 0.960 -7.619 -20.008 1.00 97.44 426 GLY A N 1
ATOM 2996 C CA . GLY A 1 426 ? -0.005 -6.587 -20.370 1.00 97.44 426 GLY A CA 1
ATOM 2997 C C . GLY A 1 426 ? 0.653 -5.398 -21.077 1.00 97.44 426 GLY A C 1
ATOM 2998 O O . GLY A 1 426 ? 1.874 -5.232 -21.050 1.00 97.44 426 GLY A O 1
ATOM 2999 N N . THR A 1 427 ? -0.169 -4.569 -21.718 1.00 98.12 427 THR A N 1
ATOM 3000 C CA . THR A 1 427 ? 0.276 -3.318 -22.343 1.00 98.12 427 THR A CA 1
ATOM 3001 C C . THR A 1 427 ? 0.633 -2.278 -21.285 1.00 98.12 427 THR A C 1
ATOM 3003 O O . THR A 1 427 ? -0.132 -2.053 -20.348 1.00 98.12 427 THR A O 1
ATOM 3006 N N . ILE A 1 428 ? 1.771 -1.614 -21.482 1.00 98.38 428 ILE A N 1
ATOM 3007 C CA . ILE A 1 428 ? 2.185 -0.397 -20.785 1.00 98.38 428 ILE A CA 1
ATOM 3008 C C . ILE A 1 428 ? 1.972 0.793 -21.728 1.00 98.38 428 ILE A C 1
ATOM 3010 O O . ILE A 1 428 ? 2.522 0.817 -22.832 1.00 98.38 428 ILE A O 1
ATOM 3014 N N . SER A 1 429 ? 1.178 1.774 -21.307 1.00 98.00 429 SER A N 1
ATOM 3015 C CA . SER A 1 429 ? 0.765 2.932 -22.116 1.00 98.00 429 SER A CA 1
ATOM 3016 C C . SER A 1 429 ? 0.836 4.251 -21.340 1.00 98.00 429 SER A C 1
ATOM 3018 O O . SER A 1 429 ? 0.968 4.242 -20.121 1.00 98.00 429 SER A O 1
ATOM 3020 N N . GLY A 1 430 ? 0.678 5.380 -22.035 1.00 96.62 430 GLY A N 1
ATOM 3021 C CA . GLY A 1 430 ? 0.616 6.726 -21.449 1.00 96.62 430 GLY A CA 1
ATOM 3022 C C . GLY A 1 430 ? 1.827 7.597 -21.797 1.00 96.62 430 GLY A C 1
ATOM 3023 O O . GLY A 1 430 ? 2.794 7.133 -22.393 1.00 96.62 430 GLY A O 1
ATOM 3024 N N . ASP A 1 431 ? 1.775 8.880 -21.454 1.00 95.00 431 ASP A N 1
ATOM 3025 C CA . ASP A 1 431 ? 2.819 9.831 -21.864 1.00 95.00 431 ASP A CA 1
ATOM 3026 C C . ASP A 1 431 ? 4.062 9.777 -20.960 1.00 95.00 431 ASP A C 1
ATOM 3028 O O . ASP A 1 431 ? 5.121 10.298 -21.312 1.00 95.00 431 ASP A O 1
ATOM 3032 N N . GLY A 1 432 ? 3.946 9.147 -19.788 1.00 96.31 432 GLY A N 1
ATOM 3033 C CA . GLY A 1 432 ? 5.020 9.030 -18.813 1.00 96.31 432 GLY A CA 1
ATOM 3034 C C . GLY A 1 432 ? 6.096 7.994 -19.152 1.00 96.31 432 GLY A C 1
ATOM 3035 O O . GLY A 1 432 ? 5.968 7.203 -20.086 1.00 96.31 432 GLY A O 1
ATOM 3036 N N . GLY A 1 433 ? 7.188 8.030 -18.385 1.00 97.12 433 GLY A N 1
ATOM 3037 C CA . GLY A 1 433 ? 8.330 7.117 -18.482 1.00 97.12 433 GLY A CA 1
ATOM 3038 C C . GLY A 1 433 ? 8.392 6.101 -17.341 1.00 97.12 433 GLY A C 1
ATOM 3039 O O . GLY A 1 433 ? 7.655 6.198 -16.357 1.00 97.12 433 GLY A O 1
ATOM 3040 N N . ILE A 1 434 ? 9.320 5.150 -17.445 1.00 98.19 434 ILE A N 1
ATOM 3041 C CA . ILE A 1 434 ? 9.571 4.132 -16.415 1.00 98.19 434 ILE A CA 1
ATOM 3042 C C . ILE A 1 434 ? 10.991 4.224 -15.871 1.00 98.19 434 ILE A C 1
ATOM 3044 O O . ILE A 1 434 ? 11.944 4.330 -16.633 1.00 98.19 434 ILE A O 1
ATOM 3048 N N . ASN A 1 435 ? 11.130 4.081 -14.558 1.00 98.00 435 ASN A N 1
ATOM 3049 C CA . ASN A 1 435 ? 12.372 3.685 -13.910 1.00 98.00 435 ASN A CA 1
ATOM 3050 C C . ASN A 1 435 ? 12.302 2.189 -13.608 1.00 98.00 435 ASN A C 1
ATOM 3052 O O . ASN A 1 435 ? 11.433 1.756 -12.857 1.00 98.00 435 ASN A O 1
ATOM 3056 N N . VAL A 1 436 ? 13.214 1.402 -14.161 1.00 98.12 436 VAL A N 1
ATOM 3057 C CA . VAL A 1 436 ? 13.347 -0.026 -13.865 1.00 98.12 436 VAL A CA 1
ATOM 3058 C C . VAL A 1 436 ? 14.426 -0.200 -12.812 1.00 98.12 436 VAL A C 1
ATOM 3060 O O . VAL A 1 436 ? 15.567 0.204 -13.037 1.00 98.12 436 VAL A O 1
ATOM 3063 N N . SER A 1 437 ? 14.076 -0.798 -11.675 1.00 96.81 437 SER A N 1
ATOM 3064 C CA . SER A 1 437 ? 15.001 -0.990 -10.559 1.00 96.81 437 SER A CA 1
ATOM 3065 C C . SER A 1 437 ? 14.935 -2.391 -9.950 1.00 96.81 437 SER A C 1
ATOM 3067 O O . SER A 1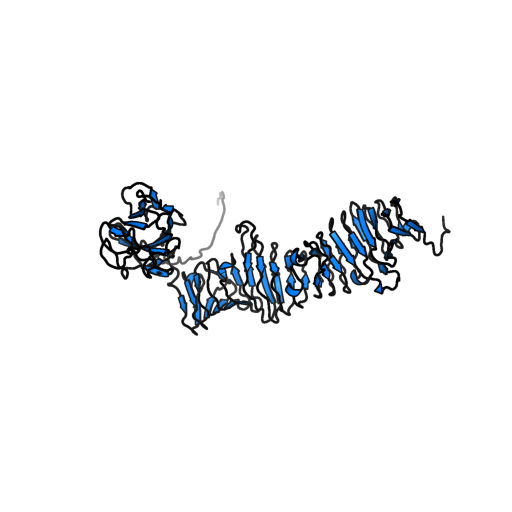 437 ? 13.992 -3.149 -10.179 1.00 96.81 437 SER A O 1
ATOM 3069 N N . GLY A 1 438 ? 15.952 -2.728 -9.157 1.00 92.56 438 GLY A N 1
ATOM 3070 C CA . GLY A 1 438 ? 16.023 -3.967 -8.390 1.00 92.56 438 GLY A CA 1
ATOM 3071 C C . GLY A 1 438 ? 16.720 -5.118 -9.127 1.00 92.56 438 GLY A C 1
ATOM 3072 O O . GLY A 1 438 ? 16.697 -5.227 -10.355 1.00 92.56 438 GLY A O 1
ATOM 3073 N N . ALA A 1 439 ? 17.381 -5.979 -8.349 1.00 86.06 439 ALA A N 1
ATOM 3074 C CA . ALA A 1 439 ? 18.302 -6.995 -8.860 1.00 86.06 439 ALA A CA 1
ATOM 3075 C C . ALA A 1 439 ? 17.610 -8.147 -9.611 1.00 86.06 439 ALA A C 1
ATOM 3077 O O . ALA A 1 439 ? 18.247 -8.798 -10.437 1.00 86.06 439 ALA A O 1
ATOM 3078 N N . GLY A 1 440 ? 16.318 -8.397 -9.364 1.00 88.31 440 GLY A N 1
ATOM 3079 C CA . GLY A 1 440 ? 15.581 -9.480 -10.024 1.00 88.31 440 GLY A CA 1
ATOM 3080 C C . GLY A 1 440 ? 15.275 -9.221 -11.503 1.00 88.31 440 GLY A C 1
ATOM 3081 O O . GLY A 1 440 ? 14.968 -10.159 -12.241 1.00 88.31 440 GLY A O 1
ATOM 3082 N N . GLY A 1 441 ? 15.364 -7.963 -11.952 1.00 90.88 441 GLY A N 1
ATOM 3083 C CA . GLY A 1 441 ? 15.099 -7.551 -13.332 1.00 90.88 441 GLY A CA 1
ATOM 3084 C C . GLY A 1 441 ? 13.618 -7.545 -13.725 1.00 90.88 441 GLY A C 1
ATOM 3085 O O . GLY A 1 441 ? 12.791 -8.274 -13.172 1.00 90.88 441 GLY A O 1
ATOM 3086 N N . VAL A 1 442 ? 13.270 -6.728 -14.717 1.00 95.81 442 VAL A N 1
ATOM 3087 C CA . VAL A 1 442 ? 11.911 -6.629 -15.272 1.00 95.81 442 VAL A CA 1
ATOM 3088 C C . VAL A 1 442 ? 11.941 -7.031 -16.741 1.00 95.81 442 VAL A C 1
ATOM 3090 O O . VAL A 1 442 ? 12.738 -6.510 -17.513 1.00 95.81 442 VAL A O 1
ATOM 3093 N N . ARG A 1 443 ? 11.060 -7.942 -17.157 1.00 95.56 443 ARG A N 1
ATOM 3094 C CA . ARG A 1 443 ? 10.870 -8.343 -18.554 1.00 95.56 443 ARG A CA 1
ATOM 3095 C C . ARG A 1 443 ? 9.574 -7.764 -19.105 1.00 95.56 443 ARG A C 1
ATOM 3097 O O . ARG A 1 443 ? 8.499 -8.063 -18.597 1.00 95.56 443 ARG A O 1
ATOM 3104 N N . LEU A 1 444 ? 9.663 -7.019 -20.199 1.00 96.50 444 LEU A N 1
ATOM 3105 C CA . LEU A 1 444 ? 8.515 -6.570 -20.982 1.00 96.50 444 LEU A CA 1
ATOM 3106 C C . LEU A 1 444 ? 8.277 -7.550 -22.132 1.00 96.50 444 LEU A C 1
ATOM 3108 O O . LEU A 1 444 ? 9.169 -7.800 -22.939 1.00 96.50 444 LEU A O 1
ATOM 3112 N N . SER A 1 445 ? 7.070 -8.108 -22.205 1.00 93.81 445 SER A N 1
ATOM 3113 C CA . SER A 1 445 ? 6.656 -9.028 -23.281 1.00 93.81 445 SER A CA 1
ATOM 3114 C C . SER A 1 445 ? 5.406 -8.552 -24.031 1.00 93.81 445 SER A C 1
ATOM 3116 O O . SER A 1 445 ? 5.235 -8.885 -25.208 1.00 93.81 445 SER A O 1
ATOM 3118 N N . GLY A 1 446 ? 4.591 -7.699 -23.400 1.00 94.69 446 GLY A N 1
ATOM 3119 C CA . GLY A 1 446 ? 3.450 -7.025 -24.020 1.00 94.69 446 GLY A CA 1
ATOM 3120 C C . GLY A 1 446 ? 3.847 -5.976 -25.064 1.00 94.69 446 GLY A C 1
ATOM 3121 O O . GLY A 1 446 ? 4.986 -5.514 -25.114 1.00 94.69 446 GLY A O 1
ATOM 3122 N N . THR A 1 447 ? 2.910 -5.602 -25.933 1.00 96.00 447 THR A N 1
ATOM 3123 C CA . THR A 1 447 ? 3.086 -4.459 -26.845 1.00 96.00 447 THR A CA 1
ATOM 3124 C C . THR A 1 447 ? 2.829 -3.170 -26.074 1.00 96.00 447 THR A C 1
ATOM 3126 O O . THR A 1 447 ? 1.742 -3.009 -25.519 1.00 96.00 447 THR A O 1
ATOM 3129 N N . ASN A 1 448 ? 3.810 -2.272 -26.057 1.00 97.75 448 ASN A N 1
ATOM 3130 C CA . ASN A 1 448 ? 3.827 -1.081 -25.217 1.00 97.75 448 ASN A CA 1
ATOM 3131 C C . ASN A 1 448 ? 3.838 0.197 -26.064 1.00 97.75 448 ASN A C 1
ATOM 3133 O O . ASN A 1 448 ? 4.432 0.241 -27.141 1.00 97.75 448 ASN A O 1
ATOM 3137 N N . THR A 1 449 ? 3.175 1.239 -25.566 1.00 96.75 449 THR A N 1
ATOM 3138 C CA . THR A 1 449 ? 2.996 2.529 -26.254 1.00 96.75 449 THR A CA 1
ATOM 3139 C C . THR A 1 449 ? 3.311 3.723 -25.359 1.00 96.75 449 THR A C 1
ATOM 3141 O O . THR A 1 449 ? 2.907 4.838 -25.684 1.00 96.75 449 THR A O 1
ATOM 3144 N N . PHE A 1 450 ? 3.972 3.507 -24.218 1.00 96.56 450 PHE A N 1
ATOM 3145 C CA . PHE A 1 450 ? 4.415 4.617 -23.385 1.00 96.56 450 PHE A CA 1
ATOM 3146 C C . PHE A 1 450 ? 5.495 5.438 -24.105 1.00 96.56 450 PHE A C 1
ATOM 3148 O O . PHE A 1 450 ? 6.285 4.890 -24.880 1.00 96.56 450 PHE A O 1
ATOM 3155 N N . VAL A 1 451 ? 5.483 6.755 -23.903 1.00 92.44 451 VAL A N 1
ATOM 3156 C CA . VAL A 1 451 ? 6.327 7.691 -24.672 1.00 92.44 451 VAL A CA 1
ATOM 3157 C C . VAL A 1 451 ? 7.536 8.166 -23.874 1.00 92.44 451 VAL A C 1
ATOM 3159 O O . VAL A 1 451 ? 8.608 8.371 -24.448 1.00 92.44 451 VAL A O 1
ATOM 3162 N N . GLY A 1 452 ? 7.385 8.343 -22.560 1.00 96.44 452 GLY A N 1
ATOM 3163 C CA . GLY A 1 452 ? 8.468 8.812 -21.707 1.00 96.44 452 GLY A CA 1
ATOM 3164 C C . GLY A 1 452 ? 9.637 7.828 -21.641 1.00 96.44 452 GLY A C 1
ATOM 3165 O O . GLY A 1 452 ? 9.514 6.645 -21.953 1.00 96.44 452 GLY A O 1
ATOM 3166 N N . THR A 1 453 ? 10.796 8.334 -21.223 1.00 97.44 453 THR A N 1
ATOM 3167 C CA . THR A 1 453 ? 12.045 7.565 -21.167 1.00 97.44 453 THR A CA 1
ATOM 3168 C C . THR A 1 453 ? 11.911 6.300 -20.314 1.00 97.44 453 THR A C 1
ATOM 3170 O O . THR A 1 453 ? 11.364 6.337 -19.211 1.00 97.44 453 THR A O 1
ATOM 3173 N N . ALA A 1 454 ? 12.461 5.191 -20.807 1.00 97.75 454 ALA A N 1
ATOM 3174 C CA . ALA A 1 454 ? 12.720 3.981 -20.041 1.00 97.75 454 ALA A CA 1
ATOM 3175 C C . ALA A 1 454 ? 14.134 4.042 -19.443 1.00 97.75 454 ALA A C 1
ATOM 3177 O O . ALA A 1 454 ? 15.122 3.728 -20.108 1.00 97.75 454 ALA A O 1
ATOM 3178 N N . SER A 1 455 ? 14.240 4.459 -18.187 1.00 97.50 455 SER A N 1
ATOM 3179 C CA . SER A 1 455 ? 15.499 4.490 -17.448 1.00 97.50 455 SER A CA 1
ATOM 3180 C C . SER A 1 455 ? 15.722 3.157 -16.733 1.00 97.50 455 SER A C 1
ATOM 3182 O O . SER A 1 455 ? 14.910 2.749 -15.907 1.00 97.50 455 SER A O 1
ATOM 3184 N N . VAL A 1 456 ? 16.830 2.474 -17.010 1.00 97.88 456 VAL A N 1
ATOM 3185 C CA . VAL A 1 456 ? 17.253 1.278 -16.267 1.00 97.88 456 VAL A CA 1
ATOM 3186 C C . VAL A 1 456 ? 18.267 1.721 -15.223 1.00 97.88 456 VAL A C 1
ATOM 3188 O O . VAL A 1 456 ? 19.346 2.195 -15.577 1.00 97.88 456 VAL A O 1
ATOM 3191 N N . LEU A 1 457 ? 17.884 1.629 -13.949 1.00 96.69 457 LEU A N 1
ATOM 3192 C CA . LEU A 1 457 ? 18.668 2.138 -12.826 1.00 96.69 457 LEU A CA 1
ATOM 3193 C C . LEU A 1 457 ? 19.851 1.223 -12.484 1.00 96.69 457 LEU A C 1
ATOM 3195 O O . LEU A 1 457 ? 19.965 0.101 -12.985 1.00 96.69 457 LEU A O 1
ATOM 3199 N N . ASP A 1 458 ? 20.731 1.719 -11.616 1.00 93.94 458 ASP A N 1
ATOM 3200 C CA . ASP A 1 458 ? 22.003 1.087 -11.282 1.00 93.94 458 ASP A CA 1
ATOM 3201 C C . ASP A 1 458 ? 21.848 -0.388 -10.893 1.00 93.94 458 ASP A C 1
ATOM 3203 O O . ASP A 1 458 ? 20.990 -0.757 -10.086 1.00 93.94 458 ASP A O 1
ATOM 3207 N N . GLY A 1 459 ? 22.668 -1.245 -11.507 1.00 91.56 459 GLY A N 1
ATOM 3208 C CA . GLY A 1 459 ? 22.675 -2.693 -11.258 1.00 91.56 459 GLY A CA 1
ATOM 3209 C C . GLY A 1 459 ? 21.373 -3.431 -11.603 1.00 91.56 459 GLY A C 1
ATOM 3210 O O . GLY A 1 459 ? 21.227 -4.600 -11.247 1.00 91.56 459 GLY A O 1
ATOM 3211 N N . SER A 1 460 ? 20.422 -2.772 -12.269 1.00 95.75 460 SER A N 1
ATOM 3212 C CA . SER A 1 460 ? 19.120 -3.341 -12.625 1.00 95.75 460 SER A CA 1
ATOM 3213 C C . SER A 1 460 ? 19.112 -3.826 -14.076 1.00 95.75 460 SER A C 1
ATOM 3215 O O . SER A 1 460 ? 19.974 -3.462 -14.880 1.00 95.75 460 SER A O 1
ATOM 3217 N N . SER A 1 461 ? 18.129 -4.654 -14.439 1.00 95.56 461 SER A N 1
ATOM 3218 C CA . SER A 1 461 ? 17.986 -5.134 -15.816 1.00 95.56 461 SER A CA 1
ATOM 3219 C C . SER A 1 461 ? 16.574 -4.966 -16.366 1.00 95.56 461 SER A C 1
ATOM 3221 O O . SER A 1 461 ? 15.581 -5.213 -15.680 1.00 95.56 461 SER A O 1
ATOM 3223 N N . LEU A 1 462 ? 16.503 -4.567 -17.636 1.00 97.44 462 LEU A N 1
ATOM 3224 C CA . LEU A 1 462 ? 15.288 -4.530 -18.437 1.00 97.44 462 LEU A CA 1
ATOM 3225 C C . LEU A 1 462 ? 15.430 -5.533 -19.578 1.00 97.44 462 LEU A C 1
ATOM 3227 O O . LEU A 1 462 ? 16.294 -5.382 -20.436 1.00 97.44 462 LEU A O 1
ATOM 3231 N N . THR A 1 463 ? 14.586 -6.560 -19.592 1.00 95.69 463 THR A N 1
ATOM 3232 C CA . THR A 1 463 ? 14.549 -7.560 -20.662 1.00 95.69 463 THR A CA 1
ATOM 3233 C C . THR A 1 463 ? 13.410 -7.279 -21.632 1.00 95.69 463 THR A C 1
ATOM 3235 O O . THR A 1 463 ? 12.285 -7.015 -21.212 1.00 95.69 463 THR A O 1
ATOM 3238 N N . VAL A 1 464 ? 13.671 -7.396 -22.929 1.00 94.50 464 VAL A N 1
ATOM 3239 C CA . VAL A 1 464 ? 12.686 -7.242 -24.004 1.00 94.50 464 VAL A CA 1
ATOM 3240 C C . VAL A 1 464 ? 12.770 -8.421 -24.963 1.00 94.50 464 VAL A C 1
ATOM 3242 O O . VAL A 1 464 ? 13.835 -8.990 -25.180 1.00 94.50 464 VAL A O 1
ATOM 3245 N N . THR A 1 465 ? 11.637 -8.797 -25.539 1.00 88.94 465 THR A N 1
ATOM 3246 C CA . THR A 1 465 ? 11.494 -9.962 -26.432 1.00 88.94 465 THR A CA 1
ATOM 3247 C C . THR A 1 465 ? 11.275 -9.580 -27.897 1.00 88.94 465 THR A C 1
ATOM 3249 O O . THR A 1 465 ? 11.584 -10.358 -28.796 1.00 88.94 465 THR A O 1
ATOM 3252 N N . LYS A 1 466 ? 10.755 -8.373 -28.147 1.00 89.06 466 LYS A N 1
ATOM 3253 C CA . LYS A 1 466 ? 10.466 -7.797 -29.467 1.00 89.06 466 LYS A CA 1
ATOM 3254 C C . LYS A 1 466 ? 10.535 -6.270 -29.412 1.00 89.06 466 LYS A C 1
ATOM 3256 O O . LYS A 1 466 ? 10.337 -5.672 -28.354 1.00 89.06 466 LYS A O 1
ATOM 3261 N N . LYS A 1 467 ? 10.707 -5.629 -30.573 1.00 87.62 467 LYS A N 1
ATOM 3262 C CA . LYS A 1 467 ? 10.767 -4.157 -30.701 1.00 87.62 467 LYS A CA 1
ATOM 3263 C C . LYS A 1 467 ? 9.573 -3.432 -30.072 1.00 87.62 467 LYS A C 1
ATOM 3265 O O . LYS A 1 467 ? 9.738 -2.418 -29.404 1.00 87.62 467 LYS A O 1
ATOM 3270 N N . ASP A 1 468 ? 8.379 -4.006 -30.207 1.00 91.88 468 ASP A N 1
ATOM 3271 C CA . ASP A 1 468 ? 7.144 -3.398 -29.710 1.00 91.88 468 ASP A CA 1
ATOM 3272 C C . ASP A 1 468 ? 7.052 -3.405 -28.171 1.00 91.88 468 ASP A C 1
ATOM 3274 O O . ASP A 1 468 ? 6.137 -2.804 -27.618 1.00 91.88 468 ASP A O 1
ATOM 3278 N N . ASN A 1 469 ? 7.979 -4.058 -27.455 1.00 95.06 469 ASN A N 1
ATOM 3279 C CA . ASN A 1 469 ? 8.032 -4.009 -25.990 1.00 95.06 469 ASN A CA 1
ATOM 3280 C C . ASN A 1 469 ? 8.534 -2.665 -25.446 1.00 95.06 469 ASN A C 1
ATOM 3282 O O . ASN A 1 469 ? 8.284 -2.365 -24.284 1.00 95.06 469 ASN A O 1
ATOM 3286 N N . LEU A 1 470 ? 9.244 -1.864 -26.239 1.00 93.38 470 LEU A N 1
ATOM 3287 C CA . LEU A 1 470 ? 9.751 -0.554 -25.806 1.00 93.38 470 LEU A CA 1
ATOM 3288 C C . LEU A 1 470 ? 8.941 0.612 -26.377 1.00 93.38 470 LEU A C 1
ATOM 3290 O O . LEU A 1 470 ? 9.168 1.758 -25.998 1.00 93.38 470 LEU A O 1
ATOM 3294 N N . GLY A 1 471 ? 8.015 0.340 -27.301 1.00 90.00 471 GLY A N 1
ATOM 3295 C CA . GLY A 1 471 ? 7.304 1.387 -28.025 1.00 90.00 471 GLY A CA 1
ATOM 3296 C C . GLY A 1 471 ? 8.277 2.382 -28.668 1.00 90.00 471 GLY A C 1
ATOM 3297 O O . GLY A 1 471 ? 9.300 1.996 -29.237 1.00 90.00 471 GLY A O 1
ATOM 3298 N N . ALA A 1 472 ? 7.963 3.671 -28.547 1.00 90.31 472 ALA A N 1
ATOM 3299 C CA . ALA A 1 472 ? 8.791 4.768 -29.048 1.00 90.31 472 ALA A CA 1
ATOM 3300 C C . ALA A 1 472 ? 9.732 5.373 -27.985 1.00 90.31 472 ALA A C 1
ATOM 3302 O O . ALA A 1 472 ? 10.401 6.365 -28.271 1.00 90.31 472 ALA A O 1
ATOM 3303 N N . ALA A 1 473 ? 9.786 4.807 -26.773 1.00 95.00 473 ALA A N 1
ATOM 3304 C CA . ALA A 1 473 ? 10.521 5.388 -25.654 1.00 95.00 473 ALA A CA 1
ATOM 3305 C C . ALA A 1 473 ? 12.031 5.478 -25.929 1.00 95.00 473 ALA A C 1
ATOM 3307 O O . ALA A 1 473 ? 12.645 4.533 -26.431 1.00 95.00 473 ALA A O 1
ATOM 3308 N N . ALA A 1 474 ? 12.654 6.594 -25.551 1.00 96.94 474 ALA A N 1
ATOM 3309 C CA . ALA A 1 474 ? 14.105 6.638 -25.392 1.00 96.94 474 ALA A CA 1
ATOM 3310 C C . ALA A 1 474 ? 14.523 5.769 -24.194 1.00 96.94 474 ALA A C 1
ATOM 3312 O O . ALA A 1 474 ? 13.738 5.565 -23.269 1.00 96.94 474 ALA A O 1
ATOM 3313 N N . ILE A 1 475 ? 15.755 5.272 -24.195 1.00 97.81 475 ILE A N 1
ATOM 3314 C CA . ILE A 1 475 ? 16.301 4.422 -23.135 1.00 97.81 475 ILE A CA 1
ATOM 3315 C C . ILE A 1 475 ? 17.451 5.161 -22.463 1.00 97.81 475 ILE A C 1
ATOM 3317 O O . ILE A 1 475 ? 18.321 5.698 -23.142 1.00 97.81 475 ILE A O 1
ATOM 3321 N N . ASP A 1 476 ? 17.484 5.162 -21.138 1.00 97.12 476 ASP A N 1
ATOM 3322 C CA . ASP A 1 476 ? 18.592 5.705 -20.351 1.00 97.12 476 ASP A CA 1
ATOM 3323 C C . ASP A 1 476 ? 19.188 4.588 -19.491 1.00 97.12 476 ASP A C 1
ATOM 3325 O O . ASP A 1 476 ? 18.533 4.064 -18.592 1.00 97.12 476 ASP A O 1
ATOM 3329 N N . LEU A 1 477 ? 20.417 4.182 -19.794 1.00 97.06 477 LEU A N 1
ATOM 3330 C CA . LEU A 1 477 ? 21.141 3.157 -19.050 1.00 97.06 477 LEU A CA 1
ATOM 3331 C C . LEU A 1 477 ? 22.058 3.823 -18.030 1.00 97.06 477 LEU A C 1
ATOM 3333 O O . LEU A 1 477 ? 23.019 4.513 -18.384 1.00 97.06 477 LEU A O 1
ATOM 3337 N N . LYS A 1 478 ? 21.752 3.593 -16.754 1.00 94.81 478 LYS A N 1
ATOM 3338 C CA . LYS A 1 478 ? 22.555 4.042 -15.617 1.00 94.81 478 LYS A CA 1
ATOM 3339 C C . LYS A 1 478 ? 23.733 3.081 -15.338 1.00 94.81 478 LYS A C 1
ATOM 3341 O O . LYS A 1 478 ? 23.819 2.027 -15.978 1.00 94.81 478 LYS A O 1
ATOM 3346 N N . PRO A 1 479 ? 24.684 3.420 -14.441 1.00 90.88 479 PRO A N 1
ATOM 3347 C CA . PRO A 1 479 ? 25.833 2.565 -14.140 1.00 90.88 479 PRO A CA 1
ATOM 3348 C C . PRO A 1 479 ? 25.490 1.088 -13.896 1.00 90.88 479 PRO A C 1
ATOM 3350 O O . PRO A 1 479 ? 24.635 0.762 -13.080 1.00 90.88 479 PRO A O 1
ATOM 3353 N N . ALA A 1 480 ? 26.187 0.169 -14.572 1.00 91.12 480 ALA A N 1
ATOM 3354 C CA . ALA A 1 480 ? 25.985 -1.279 -14.431 1.00 91.12 480 ALA A CA 1
ATOM 3355 C C . ALA A 1 480 ? 24.557 -1.781 -14.750 1.00 91.12 480 ALA A C 1
ATOM 3357 O O . ALA A 1 480 ? 24.236 -2.933 -14.459 1.00 91.12 480 ALA A O 1
ATOM 3358 N N . ALA A 1 481 ? 23.713 -0.953 -15.372 1.00 95.81 481 ALA A N 1
ATOM 3359 C CA . ALA A 1 481 ? 22.415 -1.371 -15.877 1.00 95.81 481 ALA A CA 1
ATOM 3360 C C . ALA A 1 481 ? 22.562 -2.267 -17.116 1.00 95.81 481 ALA A C 1
ATOM 3362 O O . ALA A 1 481 ? 23.500 -2.112 -17.908 1.00 95.81 481 ALA A O 1
ATOM 3363 N N . ALA A 1 482 ? 21.609 -3.176 -17.321 1.00 96.25 482 ALA A N 1
ATOM 3364 C CA . ALA A 1 482 ? 21.571 -4.052 -18.489 1.00 96.25 482 ALA A CA 1
ATOM 3365 C C . ALA A 1 482 ? 20.248 -3.934 -19.257 1.00 96.25 482 ALA A C 1
ATOM 3367 O O . ALA A 1 482 ? 19.172 -4.163 -18.706 1.00 96.25 482 ALA A O 1
ATOM 3368 N N . LEU A 1 483 ? 20.337 -3.649 -20.556 1.00 97.12 483 LEU A N 1
ATOM 3369 C CA . LEU A 1 483 ? 19.263 -3.891 -21.513 1.00 97.12 483 LEU A CA 1
ATOM 3370 C C . LEU A 1 483 ? 19.496 -5.258 -22.158 1.00 97.12 483 LEU A C 1
ATOM 3372 O O . LEU A 1 483 ? 20.496 -5.471 -22.847 1.00 97.12 483 LEU A O 1
ATOM 3376 N N . VAL A 1 484 ? 18.580 -6.187 -21.908 1.00 95.81 484 VAL A N 1
ATOM 3377 C CA . VAL A 1 484 ? 18.672 -7.576 -22.358 1.00 95.81 484 VAL A CA 1
ATOM 3378 C C . VAL A 1 484 ? 17.653 -7.821 -23.463 1.00 95.81 484 VAL A C 1
ATOM 3380 O O . VAL A 1 484 ? 16.455 -7.616 -23.289 1.00 95.81 484 VAL A O 1
ATOM 3383 N N . PHE A 1 485 ? 18.123 -8.296 -24.603 1.00 93.50 485 PHE A N 1
ATOM 3384 C CA . PHE A 1 485 ? 17.317 -8.722 -25.729 1.00 93.50 485 PHE A CA 1
ATOM 3385 C C . PHE A 1 485 ? 17.204 -10.244 -25.699 1.00 93.50 485 PHE A C 1
ATOM 3387 O O . PHE A 1 485 ? 18.138 -10.966 -26.044 1.00 93.50 485 PHE A O 1
ATOM 3394 N N . ASP A 1 486 ? 16.040 -10.722 -25.282 1.00 88.38 486 ASP A N 1
ATOM 3395 C CA . ASP A 1 486 ? 15.691 -12.136 -25.197 1.00 88.38 486 ASP A CA 1
ATOM 3396 C C . ASP A 1 486 ? 14.679 -12.473 -26.294 1.00 88.38 486 ASP A C 1
ATOM 3398 O O . ASP A 1 486 ? 13.500 -12.747 -26.047 1.00 88.38 486 ASP A O 1
ATOM 3402 N N . SER A 1 487 ? 15.120 -12.355 -27.549 1.00 74.69 487 SER A N 1
ATOM 3403 C CA . SER A 1 487 ? 14.289 -12.782 -28.670 1.00 74.69 487 SER A CA 1
ATOM 3404 C C . SER A 1 487 ? 14.228 -14.310 -28.693 1.00 74.69 487 SER A C 1
ATOM 3406 O O . SER A 1 487 ? 15.184 -14.990 -29.076 1.00 74.69 487 SER A O 1
ATOM 3408 N N . LEU A 1 488 ? 13.099 -14.864 -28.238 1.00 60.25 488 LEU A N 1
ATOM 3409 C CA . LEU A 1 488 ? 12.843 -16.298 -28.345 1.00 60.25 488 LEU A CA 1
ATOM 3410 C C . LEU A 1 488 ? 12.935 -16.743 -29.814 1.00 60.25 488 LEU A C 1
ATOM 3412 O O . LEU A 1 488 ? 12.627 -15.987 -30.738 1.00 60.25 488 LEU A O 1
ATOM 3416 N N . ALA A 1 489 ? 13.269 -18.020 -30.016 1.00 53.50 489 ALA A N 1
ATOM 3417 C CA . ALA A 1 489 ? 13.364 -18.698 -31.315 1.00 53.50 489 ALA A CA 1
ATOM 3418 C C . ALA A 1 489 ? 12.143 -18.513 -32.252 1.00 53.50 489 ALA A C 1
ATOM 3420 O O . ALA A 1 489 ? 12.239 -18.796 -33.443 1.00 53.50 489 ALA A O 1
ATOM 3421 N N . ALA A 1 490 ? 11.015 -17.999 -31.747 1.00 52.09 490 ALA A N 1
ATOM 3422 C CA . ALA A 1 490 ? 9.831 -17.625 -32.519 1.00 52.09 490 ALA A CA 1
ATOM 3423 C C . ALA A 1 490 ? 10.101 -16.589 -33.630 1.00 52.09 490 ALA A C 1
ATOM 3425 O O . ALA A 1 490 ? 9.342 -16.539 -34.593 1.00 52.09 490 ALA A O 1
ATOM 3426 N N . ASN A 1 491 ? 11.190 -15.814 -33.551 1.00 58.72 491 ASN A N 1
ATOM 3427 C CA . ASN A 1 491 ? 11.606 -14.940 -34.654 1.00 58.72 491 ASN A CA 1
ATOM 3428 C C . ASN A 1 491 ? 12.290 -15.685 -35.817 1.00 58.72 491 ASN A C 1
ATOM 3430 O O . ASN A 1 491 ? 12.688 -15.048 -36.785 1.00 58.72 491 ASN A O 1
ATOM 3434 N N . ASN A 1 492 ? 12.449 -17.013 -35.734 1.00 57.75 492 ASN A N 1
ATOM 3435 C CA . ASN A 1 492 ? 13.044 -17.870 -36.766 1.00 57.75 492 ASN A CA 1
ATOM 3436 C C . ASN A 1 492 ? 14.411 -17.369 -37.286 1.00 57.75 492 ASN A C 1
ATOM 3438 O O . ASN A 1 492 ? 14.700 -17.452 -38.478 1.00 57.75 492 ASN A O 1
ATOM 3442 N N . GLY A 1 493 ? 15.227 -16.790 -36.398 1.00 60.53 493 GLY A N 1
ATOM 3443 C CA . GLY A 1 493 ? 16.529 -16.210 -36.742 1.00 60.53 493 GLY A CA 1
ATOM 3444 C C . GLY A 1 493 ? 16.481 -14.843 -37.437 1.00 60.53 493 GLY A C 1
ATOM 3445 O O . GLY A 1 493 ? 17.528 -14.351 -37.840 1.00 60.53 493 GLY A O 1
ATOM 3446 N N . ALA A 1 494 ? 15.307 -14.217 -37.579 1.00 68.06 494 ALA A N 1
ATOM 3447 C CA . ALA A 1 494 ? 15.181 -12.880 -38.151 1.00 68.06 494 ALA A CA 1
ATOM 3448 C C . ALA A 1 494 ? 15.648 -11.789 -37.174 1.00 68.06 494 ALA A C 1
ATOM 3450 O O . ALA A 1 494 ? 15.286 -11.791 -35.990 1.00 68.06 494 ALA A O 1
ATOM 3451 N N . ASP A 1 495 ? 16.398 -10.829 -37.713 1.00 75.00 495 ASP A N 1
ATOM 3452 C CA . ASP A 1 495 ? 16.910 -9.661 -37.003 1.00 75.00 495 ASP A CA 1
ATOM 3453 C C . ASP A 1 495 ? 15.799 -8.860 -36.309 1.00 75.00 495 ASP A C 1
ATOM 3455 O O . ASP A 1 495 ? 14.795 -8.482 -36.921 1.00 75.00 495 ASP A O 1
ATOM 3459 N N . ASN A 1 496 ? 16.007 -8.516 -35.036 1.00 84.19 496 ASN A N 1
ATOM 3460 C CA . ASN A 1 496 ? 15.125 -7.594 -34.320 1.00 84.19 496 ASN A CA 1
ATOM 3461 C C . ASN A 1 496 ? 15.662 -6.171 -34.402 1.00 84.19 496 ASN A C 1
ATOM 3463 O O . ASN A 1 496 ? 16.700 -5.869 -33.820 1.00 84.19 496 ASN A O 1
ATOM 3467 N N . THR A 1 497 ? 14.933 -5.291 -35.088 1.00 90.94 497 THR A N 1
ATOM 3468 C CA . THR A 1 497 ? 15.333 -3.889 -35.249 1.00 90.94 497 THR A CA 1
ATOM 3469 C C . THR A 1 497 ? 14.656 -2.986 -34.221 1.00 90.94 497 THR A C 1
ATOM 3471 O O . THR A 1 497 ? 13.429 -2.883 -34.195 1.00 90.94 497 THR A O 1
ATOM 3474 N N . TYR A 1 498 ? 15.467 -2.309 -33.408 1.00 94.00 498 TYR A N 1
ATOM 3475 C CA . TYR A 1 498 ? 15.057 -1.331 -32.405 1.00 94.00 498 TYR A CA 1
ATOM 3476 C C . TYR A 1 498 ? 15.510 0.067 -32.836 1.00 94.00 498 TYR A C 1
ATOM 3478 O O . TYR A 1 498 ? 16.699 0.317 -33.053 1.00 94.00 498 TYR A O 1
ATOM 3486 N N . ALA A 1 499 ? 14.550 0.985 -32.950 1.00 96.12 499 ALA A N 1
ATOM 3487 C CA . ALA A 1 499 ? 14.795 2.374 -33.342 1.00 96.12 499 ALA A CA 1
ATOM 3488 C C . ALA A 1 499 ? 14.990 3.321 -32.147 1.00 96.12 499 ALA A C 1
ATOM 3490 O O . ALA A 1 499 ? 15.280 4.499 -32.339 1.00 96.12 499 ALA A O 1
ATOM 3491 N N . ASN A 1 500 ? 14.826 2.810 -30.926 1.00 97.19 500 ASN A N 1
ATOM 3492 C CA . ASN A 1 500 ? 14.922 3.569 -29.687 1.00 97.19 500 ASN A CA 1
ATOM 3493 C C . ASN A 1 500 ? 16.322 4.187 -29.540 1.00 97.19 500 ASN A C 1
ATOM 3495 O O . ASN A 1 500 ? 17.332 3.505 -29.721 1.00 97.19 500 ASN A O 1
ATOM 3499 N N . ALA A 1 501 ? 16.379 5.479 -29.212 1.00 97.56 501 ALA A N 1
ATOM 3500 C CA . ALA A 1 501 ? 17.630 6.125 -28.827 1.00 97.56 501 ALA A CA 1
ATOM 3501 C C . ALA A 1 501 ? 18.072 5.609 -27.452 1.00 97.56 501 ALA A C 1
ATOM 3503 O O . ALA A 1 501 ? 17.230 5.396 -26.579 1.00 97.56 501 ALA A O 1
ATOM 3504 N N . ILE A 1 502 ? 19.377 5.425 -27.261 1.00 97.81 502 ILE A N 1
ATOM 3505 C CA . ILE A 1 502 ? 19.963 4.971 -25.999 1.00 97.81 502 ILE A CA 1
ATOM 3506 C C . ILE A 1 502 ? 20.927 6.044 -25.496 1.00 97.81 502 ILE A C 1
ATOM 3508 O O . ILE A 1 502 ? 21.821 6.488 -26.216 1.00 97.81 502 ILE A O 1
ATOM 3512 N N . THR A 1 503 ? 20.781 6.441 -24.243 1.00 97.25 503 THR A N 1
ATOM 3513 C CA . THR A 1 503 ? 21.744 7.282 -23.536 1.00 97.25 503 THR A CA 1
ATOM 3514 C C . THR A 1 503 ? 22.436 6.435 -22.482 1.00 97.25 503 THR A C 1
ATOM 3516 O O . THR A 1 503 ? 21.775 5.716 -21.739 1.00 97.25 503 THR A O 1
ATOM 3519 N N . VAL A 1 504 ? 23.762 6.513 -22.405 1.00 95.50 504 VAL A N 1
ATOM 3520 C CA . VAL A 1 504 ? 24.548 5.893 -21.336 1.00 95.50 504 VAL A CA 1
ATOM 3521 C C . VAL A 1 504 ? 25.261 6.999 -20.573 1.00 95.50 504 VAL A C 1
ATOM 3523 O O . VAL A 1 504 ? 26.222 7.597 -21.060 1.00 95.50 504 VAL A O 1
ATOM 3526 N N . THR A 1 505 ? 24.751 7.320 -19.385 1.00 84.56 505 THR A N 1
ATOM 3527 C CA . THR A 1 505 ? 25.215 8.478 -18.612 1.00 84.56 505 THR A CA 1
ATOM 3528 C C . THR A 1 505 ? 26.129 8.014 -17.489 1.00 84.56 505 THR A C 1
ATOM 3530 O O . THR A 1 505 ? 25.636 7.394 -16.553 1.00 84.56 505 THR A O 1
ATOM 3533 N N . SER A 1 506 ? 27.423 8.362 -17.558 1.00 73.44 506 SER A N 1
ATOM 3534 C CA . SER A 1 506 ? 28.476 8.058 -16.569 1.00 73.44 506 SER A CA 1
ATOM 3535 C C . SER A 1 506 ? 28.601 6.565 -16.203 1.00 73.44 506 SER A C 1
ATOM 3537 O O . SER A 1 506 ? 27.705 5.989 -15.610 1.00 73.44 506 SER A O 1
ATOM 3539 N N . ALA A 1 507 ? 29.749 5.942 -16.495 1.00 86.62 507 ALA A N 1
ATOM 3540 C CA . ALA A 1 507 ? 30.012 4.491 -16.410 1.00 86.62 507 ALA A CA 1
ATOM 3541 C C . ALA A 1 507 ? 29.493 3.667 -17.608 1.00 86.62 507 ALA A C 1
ATOM 3543 O O . ALA A 1 507 ? 29.204 4.209 -18.670 1.00 86.62 507 ALA A O 1
ATOM 3544 N N . THR A 1 508 ? 29.528 2.336 -17.493 1.00 90.81 508 THR A N 1
ATOM 3545 C CA . THR A 1 508 ? 29.277 1.410 -18.610 1.00 90.81 508 THR A CA 1
ATOM 3546 C C . THR A 1 508 ? 27.928 0.718 -18.440 1.00 90.81 508 THR A C 1
ATOM 3548 O O . THR A 1 508 ? 27.685 0.102 -17.400 1.00 90.81 508 THR A O 1
ATOM 3551 N N . GLY A 1 509 ? 27.068 0.814 -19.455 1.00 94.56 509 GLY A N 1
ATOM 3552 C CA . GLY A 1 509 ? 25.825 0.045 -19.563 1.00 94.56 509 GLY A CA 1
ATOM 3553 C C . GLY A 1 509 ? 26.042 -1.244 -20.358 1.00 94.56 509 GLY A C 1
ATOM 3554 O O . GLY A 1 509 ? 26.977 -1.336 -21.149 1.00 94.56 509 GLY A O 1
ATOM 3555 N N . THR A 1 510 ? 25.192 -2.251 -20.172 1.00 96.50 510 THR A N 1
ATOM 3556 C CA . THR A 1 510 ? 25.287 -3.525 -20.904 1.00 96.50 510 THR A CA 1
ATOM 3557 C C . THR A 1 510 ? 24.156 -3.666 -21.916 1.00 96.50 510 THR A C 1
ATOM 3559 O O . THR A 1 510 ? 22.987 -3.514 -21.573 1.00 96.50 510 THR A O 1
ATOM 3562 N N . LEU A 1 511 ? 24.509 -4.005 -23.152 1.00 97.25 511 LEU A N 1
ATOM 3563 C CA . LEU A 1 511 ? 23.615 -4.453 -24.211 1.00 97.25 511 LEU A CA 1
ATOM 3564 C C . LEU A 1 511 ? 23.833 -5.958 -24.389 1.00 97.25 511 LEU A C 1
ATOM 3566 O O . LEU A 1 511 ? 24.868 -6.383 -24.903 1.00 97.25 511 LEU A O 1
ATOM 3570 N N . SER A 1 512 ? 22.883 -6.767 -23.928 1.00 95.94 512 SER A N 1
ATOM 3571 C CA . SER A 1 512 ? 23.007 -8.227 -23.941 1.00 95.94 512 SER A CA 1
ATOM 3572 C C . SER A 1 512 ? 22.027 -8.847 -24.922 1.00 95.94 512 SER A C 1
ATOM 3574 O O . SER A 1 512 ? 20.829 -8.652 -24.764 1.00 95.94 512 SER A O 1
ATOM 3576 N N . ASN A 1 513 ? 22.492 -9.604 -25.913 1.00 93.81 513 ASN A N 1
ATOM 3577 C CA . ASN A 1 513 ? 21.621 -10.405 -26.771 1.00 93.81 513 ASN A CA 1
ATOM 3578 C C . ASN A 1 513 ? 21.699 -11.884 -26.382 1.00 93.81 513 ASN A C 1
ATOM 3580 O O . ASN A 1 513 ? 22.584 -12.620 -26.825 1.00 93.81 513 ASN A O 1
ATOM 3584 N N . THR A 1 514 ? 20.754 -12.316 -25.549 1.00 90.38 514 THR A N 1
ATOM 3585 C CA . THR A 1 514 ? 20.613 -13.718 -25.134 1.00 90.38 514 THR A CA 1
ATOM 3586 C C . THR A 1 514 ? 19.804 -14.546 -26.133 1.00 90.38 514 THR A C 1
ATOM 3588 O O . THR A 1 514 ? 19.740 -15.766 -25.995 1.00 90.38 514 THR A O 1
ATOM 3591 N N . GLY A 1 515 ? 19.183 -13.899 -27.125 1.00 83.56 515 GLY A N 1
ATOM 3592 C CA . GLY A 1 515 ? 18.457 -14.552 -28.208 1.00 83.56 515 GLY A CA 1
ATOM 3593 C C . GLY A 1 515 ? 19.371 -15.186 -29.261 1.00 83.56 515 GLY A C 1
ATOM 3594 O O . GLY A 1 515 ? 20.597 -15.135 -29.181 1.00 83.56 515 GLY A O 1
ATOM 3595 N N . SER A 1 516 ? 18.750 -15.799 -30.271 1.00 77.06 516 SER A N 1
ATOM 3596 C CA . SER A 1 516 ? 19.458 -16.519 -31.349 1.00 77.06 516 SER A CA 1
ATOM 3597 C C . SER A 1 516 ? 19.631 -15.722 -32.647 1.00 77.06 516 SER A C 1
ATOM 3599 O O . SER A 1 516 ? 20.503 -16.058 -33.443 1.00 77.06 516 SER A O 1
ATOM 3601 N N . GLY A 1 517 ? 18.816 -14.686 -32.874 1.00 79.50 517 GLY A N 1
ATOM 3602 C CA . GLY A 1 517 ? 18.956 -13.763 -34.007 1.00 79.50 517 GLY A CA 1
ATOM 3603 C C . GLY A 1 517 ? 19.697 -12.490 -33.606 1.00 79.50 517 GLY A C 1
ATOM 3604 O O . GLY A 1 517 ? 19.697 -12.127 -32.426 1.00 79.50 517 GLY A O 1
ATOM 3605 N N . ALA A 1 518 ? 20.286 -11.787 -34.575 1.00 81.88 518 ALA A N 1
ATOM 3606 C CA . ALA A 1 518 ? 20.970 -10.530 -34.298 1.00 81.88 518 ALA A CA 1
ATOM 3607 C C . ALA A 1 518 ? 19.984 -9.439 -33.851 1.00 81.88 518 ALA A C 1
ATOM 3609 O O . ALA A 1 518 ? 18.853 -9.325 -34.336 1.00 81.88 518 ALA A O 1
ATOM 3610 N N . VAL A 1 519 ? 20.421 -8.602 -32.912 1.00 91.88 519 VAL A N 1
ATOM 3611 C CA . VAL A 1 519 ? 19.701 -7.381 -32.531 1.00 91.88 519 VAL A CA 1
ATOM 3612 C C . VAL A 1 519 ? 20.295 -6.208 -33.285 1.00 91.88 519 VAL A C 1
ATOM 3614 O O . VAL A 1 519 ? 21.489 -5.958 -33.197 1.00 91.88 519 VAL A O 1
ATOM 3617 N N . VAL A 1 520 ? 19.460 -5.464 -34.003 1.00 93.00 520 VAL A N 1
ATOM 3618 C CA . VAL A 1 520 ? 19.853 -4.300 -34.795 1.00 93.00 520 VAL A CA 1
ATOM 3619 C C . VAL A 1 520 ? 19.387 -3.033 -34.095 1.00 93.00 520 VAL A C 1
ATOM 3621 O O . VAL A 1 520 ? 18.191 -2.805 -33.937 1.00 93.00 520 VAL A O 1
ATOM 3624 N N . LEU A 1 521 ? 20.328 -2.181 -33.710 1.00 95.56 521 LEU A N 1
ATOM 3625 C CA . LEU A 1 521 ? 20.065 -0.885 -33.094 1.00 95.56 521 LEU A CA 1
ATOM 3626 C C . LEU A 1 521 ? 20.255 0.215 -34.143 1.00 95.56 521 LEU A C 1
ATOM 3628 O O . LEU A 1 521 ? 21.378 0.507 -34.569 1.00 95.56 521 LEU A O 1
ATOM 3632 N N . THR A 1 522 ? 19.147 0.803 -34.598 1.00 95.38 522 THR A N 1
ATOM 3633 C CA . THR A 1 522 ? 19.152 1.887 -35.597 1.00 95.38 522 THR A CA 1
ATOM 3634 C C . THR A 1 522 ? 19.061 3.273 -34.966 1.00 95.38 522 THR A C 1
ATOM 3636 O O . THR A 1 522 ? 19.430 4.250 -35.614 1.00 95.38 522 THR A O 1
ATOM 3639 N N . GLY A 1 523 ? 18.577 3.365 -33.724 1.00 96.38 523 GLY A N 1
ATOM 3640 C CA . GLY A 1 523 ? 18.636 4.591 -32.929 1.00 96.38 523 GLY A CA 1
ATOM 3641 C C . GLY A 1 523 ? 20.073 4.953 -32.543 1.00 96.38 523 GLY A C 1
ATOM 3642 O O . GLY A 1 523 ? 20.963 4.101 -32.545 1.00 96.38 523 GLY A O 1
ATOM 3643 N N . SER A 1 524 ? 20.307 6.227 -32.225 1.00 96.38 524 SER A N 1
ATOM 3644 C CA . SER A 1 524 ? 21.612 6.696 -31.750 1.00 96.38 524 SER A CA 1
ATOM 3645 C C . SER A 1 524 ? 21.879 6.237 -30.317 1.00 96.38 524 SER A C 1
ATOM 3647 O O . SER A 1 524 ? 21.001 6.345 -29.460 1.00 96.38 524 SER A O 1
ATOM 3649 N N . ILE A 1 525 ? 23.113 5.825 -30.045 1.00 97.19 525 ILE A N 1
ATOM 3650 C CA . ILE A 1 525 ? 23.680 5.635 -28.711 1.00 97.19 525 ILE A CA 1
ATOM 3651 C C . ILE A 1 525 ? 24.538 6.862 -28.382 1.00 97.19 525 ILE A C 1
ATOM 3653 O O . ILE A 1 525 ? 25.425 7.218 -29.160 1.00 97.19 525 ILE A O 1
ATOM 3657 N N . SER A 1 526 ? 24.278 7.514 -27.252 1.00 96.19 526 SER A N 1
ATOM 3658 C CA . SER A 1 526 ? 24.910 8.778 -26.845 1.00 96.19 526 SER A CA 1
ATOM 3659 C C . SER A 1 526 ? 25.262 8.805 -25.349 1.00 96.19 526 SER A C 1
ATOM 3661 O O . SER A 1 526 ? 24.917 7.878 -24.618 1.00 96.19 526 SER A O 1
ATOM 3663 N N . GLY A 1 527 ? 25.934 9.866 -24.892 1.00 94.81 527 GLY A N 1
ATOM 3664 C CA . GLY A 1 527 ? 26.302 10.087 -23.486 1.00 94.81 527 GLY A CA 1
ATOM 3665 C C . GLY A 1 527 ? 27.780 9.831 -23.177 1.00 94.81 527 GLY A C 1
ATOM 3666 O O . GLY A 1 527 ? 28.533 9.320 -24.000 1.00 94.81 527 GLY A O 1
ATOM 3667 N N . ASP A 1 528 ? 28.220 10.199 -21.977 1.00 92.06 528 ASP A N 1
ATOM 3668 C CA . ASP A 1 528 ? 29.641 10.112 -21.602 1.00 92.06 528 ASP A CA 1
ATOM 3669 C C . ASP A 1 528 ? 30.099 8.678 -21.265 1.00 92.06 528 ASP A C 1
ATOM 3671 O O . ASP A 1 528 ? 31.293 8.410 -21.132 1.00 92.06 528 ASP A O 1
ATOM 3675 N N . GLY A 1 529 ? 29.151 7.754 -21.086 1.00 93.69 529 GLY A N 1
ATOM 3676 C CA . GLY A 1 529 ? 29.396 6.365 -20.714 1.00 93.69 529 GLY A CA 1
ATOM 3677 C C . GLY A 1 529 ? 29.850 5.458 -21.863 1.00 93.69 529 GLY A C 1
ATOM 3678 O O . GLY A 1 529 ? 29.862 5.846 -23.030 1.00 93.69 529 GLY A O 1
ATOM 3679 N N . GLY A 1 530 ? 30.242 4.231 -21.510 1.00 94.50 530 GLY A N 1
ATOM 3680 C CA . GLY A 1 530 ? 30.619 3.166 -22.450 1.00 94.50 530 GLY A CA 1
ATOM 3681 C C . GLY A 1 530 ? 29.551 2.078 -22.567 1.00 94.50 530 GLY A C 1
ATOM 3682 O O . GLY A 1 530 ? 28.589 2.058 -21.801 1.00 94.50 530 GLY A O 1
ATOM 3683 N N . ILE A 1 531 ? 29.742 1.125 -23.478 1.00 96.19 531 ILE A N 1
ATOM 3684 C CA . ILE A 1 531 ? 28.854 -0.038 -23.619 1.00 96.19 531 ILE A CA 1
ATOM 3685 C C . ILE A 1 531 ? 29.622 -1.350 -23.475 1.00 96.19 531 ILE A C 1
ATOM 3687 O O . ILE A 1 531 ? 30.702 -1.511 -24.031 1.00 96.19 531 ILE A O 1
ATOM 3691 N N . ASN A 1 532 ? 29.025 -2.312 -22.779 1.00 96.44 532 ASN A N 1
ATOM 3692 C CA . ASN A 1 532 ? 29.399 -3.718 -22.840 1.00 96.44 532 ASN A CA 1
ATOM 3693 C C . ASN A 1 532 ? 28.436 -4.438 -23.782 1.00 96.44 532 ASN A C 1
ATOM 3695 O O . ASN A 1 532 ? 27.226 -4.380 -23.582 1.00 96.44 532 ASN A O 1
ATOM 3699 N N . VAL A 1 533 ? 28.958 -5.147 -24.773 1.00 96.94 533 VAL A N 1
ATOM 3700 C CA . VAL A 1 533 ? 28.186 -6.014 -25.663 1.00 96.94 533 VAL A CA 1
ATOM 3701 C C . VAL A 1 533 ? 28.369 -7.451 -25.205 1.00 96.94 533 VAL A C 1
ATOM 3703 O O . VAL A 1 533 ? 29.502 -7.924 -25.115 1.00 96.94 533 VAL A O 1
ATOM 3706 N N . SER A 1 534 ? 27.268 -8.137 -24.902 1.00 95.81 534 SER A N 1
ATOM 3707 C CA . SER A 1 534 ? 27.293 -9.518 -24.419 1.00 95.81 534 SER A CA 1
ATOM 3708 C C . SER A 1 534 ? 26.255 -10.412 -25.097 1.00 95.81 534 SER A C 1
ATOM 3710 O O . SER A 1 534 ? 25.284 -9.928 -25.676 1.00 95.81 534 SER A O 1
ATOM 3712 N N . GLY A 1 535 ? 26.441 -11.727 -24.984 1.00 91.25 535 GLY A N 1
ATOM 3713 C CA . GLY A 1 535 ? 25.501 -12.737 -25.463 1.00 91.25 535 GLY A CA 1
ATOM 3714 C C . GLY A 1 535 ? 25.768 -13.202 -26.900 1.00 91.25 535 GLY A C 1
ATOM 3715 O O . GLY A 1 535 ? 26.243 -12.451 -27.755 1.00 91.25 535 GLY A O 1
ATOM 3716 N N . ALA A 1 536 ? 25.474 -14.479 -27.155 1.00 86.38 536 ALA A N 1
ATOM 3717 C CA . ALA A 1 536 ? 25.857 -15.177 -28.384 1.00 86.38 536 ALA A CA 1
ATOM 3718 C C . ALA A 1 536 ? 25.074 -14.727 -29.631 1.00 86.38 536 ALA A C 1
ATOM 3720 O O . ALA A 1 536 ? 25.544 -14.939 -30.747 1.00 86.38 536 ALA A O 1
ATOM 3721 N N . GLY A 1 537 ? 23.904 -14.100 -29.462 1.00 87.12 537 GLY A N 1
ATOM 3722 C CA . GLY A 1 537 ? 23.080 -13.641 -30.583 1.00 87.12 537 GLY A CA 1
ATOM 3723 C C . GLY A 1 537 ? 23.659 -12.436 -31.332 1.00 87.12 537 GLY A C 1
ATOM 3724 O O . GLY A 1 537 ? 23.237 -12.155 -32.450 1.00 87.12 537 GLY A O 1
ATOM 3725 N N . GLY A 1 538 ? 24.623 -11.722 -30.739 1.00 89.25 538 GLY A N 1
ATOM 3726 C CA . GLY A 1 538 ? 25.289 -10.568 -31.348 1.00 89.25 538 GLY A CA 1
ATOM 3727 C C . GLY A 1 538 ? 24.458 -9.280 -31.382 1.00 89.25 538 GLY A C 1
ATOM 3728 O O . GLY A 1 538 ? 23.227 -9.293 -31.419 1.00 89.25 538 GLY A O 1
ATOM 3729 N N . VAL A 1 539 ? 25.134 -8.132 -31.382 1.00 94.62 539 VAL A N 1
ATOM 3730 C CA . VAL A 1 539 ? 24.509 -6.802 -31.478 1.00 94.62 539 VAL A CA 1
ATOM 3731 C C . VAL A 1 539 ? 25.041 -6.082 -32.710 1.00 94.62 539 VAL A C 1
ATOM 3733 O O . VAL A 1 539 ? 26.247 -6.005 -32.913 1.00 94.62 539 VAL A O 1
ATOM 3736 N N . ARG A 1 540 ? 24.158 -5.518 -33.532 1.00 94.06 540 ARG A N 1
ATOM 3737 C CA . ARG A 1 540 ? 24.485 -4.705 -34.706 1.00 94.06 540 ARG A CA 1
ATOM 3738 C C . ARG A 1 540 ? 24.147 -3.243 -34.450 1.00 94.06 540 ARG A C 1
ATOM 3740 O O . ARG A 1 540 ? 22.985 -2.902 -34.251 1.00 94.06 540 ARG A O 1
ATOM 3747 N N . LEU A 1 541 ? 25.142 -2.364 -34.523 1.00 95.25 541 LEU A N 1
ATOM 3748 C CA . LEU A 1 541 ? 24.952 -0.915 -34.470 1.00 95.25 541 LEU A CA 1
ATOM 3749 C C . LEU A 1 541 ? 24.843 -0.374 -35.895 1.00 95.25 541 LEU A C 1
ATOM 3751 O O . LEU A 1 541 ? 25.771 -0.503 -36.688 1.00 95.25 541 LEU A O 1
ATOM 3755 N N . SER A 1 542 ? 23.697 0.216 -36.230 1.00 93.31 542 SER A N 1
ATOM 3756 C CA . SER A 1 542 ? 23.431 0.824 -37.545 1.00 93.31 542 SER A CA 1
ATOM 3757 C C . SER A 1 542 ? 23.189 2.336 -37.464 1.00 93.31 542 SER A C 1
ATOM 3759 O O . SER A 1 542 ? 23.415 3.044 -38.448 1.00 93.31 542 SER A O 1
ATOM 3761 N N . GLY A 1 543 ? 22.792 2.849 -36.293 1.00 93.62 543 GLY A N 1
ATOM 3762 C CA . GLY A 1 543 ? 22.656 4.284 -36.024 1.00 93.62 543 GLY A CA 1
ATOM 3763 C C . GLY A 1 543 ? 23.996 5.029 -35.970 1.00 93.62 543 GLY A C 1
ATOM 3764 O O . GLY A 1 543 ? 25.049 4.427 -35.762 1.00 93.62 543 GLY A O 1
ATOM 3765 N N . THR A 1 544 ? 23.976 6.348 -36.174 1.00 95.25 544 THR A N 1
ATOM 3766 C CA . THR A 1 544 ? 25.134 7.212 -35.880 1.00 95.25 544 THR A CA 1
ATOM 3767 C C . THR A 1 544 ? 25.205 7.438 -34.373 1.00 95.25 544 THR A C 1
ATOM 3769 O O . THR A 1 544 ? 24.238 7.915 -33.780 1.00 95.25 544 THR A O 1
ATOM 3772 N N . ASN A 1 545 ? 26.341 7.104 -33.768 1.00 96.62 545 ASN A N 1
ATOM 3773 C CA . ASN A 1 545 ? 26.517 7.074 -32.321 1.00 96.62 545 ASN A CA 1
ATOM 3774 C C . ASN A 1 545 ? 27.532 8.132 -31.864 1.00 96.62 545 ASN A C 1
ATOM 3776 O O . ASN A 1 545 ? 28.438 8.495 -32.610 1.00 96.62 545 ASN A O 1
ATOM 3780 N N . THR A 1 546 ? 27.370 8.639 -30.641 1.00 95.12 546 THR A N 1
ATOM 3781 C CA . THR A 1 546 ? 28.182 9.724 -30.055 1.00 95.12 546 THR A CA 1
ATOM 3782 C C . THR A 1 546 ? 28.602 9.452 -28.610 1.00 95.12 546 THR A C 1
ATOM 3784 O O . THR A 1 546 ? 29.067 10.365 -27.931 1.00 95.12 546 THR A O 1
ATOM 3787 N N . PHE A 1 547 ? 28.432 8.222 -28.117 1.00 94.69 547 PHE A N 1
ATOM 3788 C CA . PHE A 1 547 ? 28.882 7.873 -26.774 1.00 94.69 547 PHE A CA 1
ATOM 3789 C C . PHE A 1 547 ? 30.416 7.941 -26.668 1.00 94.69 547 PHE A C 1
ATOM 3791 O O . PHE A 1 547 ? 31.127 7.560 -27.601 1.00 94.69 547 PHE A O 1
ATOM 3798 N N . ALA A 1 548 ? 30.924 8.471 -25.554 1.00 90.31 548 ALA A N 1
ATOM 3799 C CA . ALA A 1 548 ? 32.351 8.766 -25.396 1.00 90.31 548 ALA A CA 1
ATOM 3800 C C . ALA A 1 548 ? 33.153 7.624 -24.749 1.00 90.31 548 ALA A C 1
ATOM 3802 O O . ALA A 1 548 ? 34.362 7.522 -24.970 1.00 90.31 548 ALA A O 1
ATOM 3803 N N . GLY A 1 549 ? 32.507 6.775 -23.947 1.00 93.12 549 GLY A N 1
ATOM 3804 C CA . GLY A 1 549 ? 33.164 5.665 -23.263 1.00 93.12 549 GLY A CA 1
ATOM 3805 C C . GLY A 1 549 ? 33.484 4.483 -24.181 1.00 93.12 549 GLY A C 1
ATOM 3806 O O . GLY A 1 549 ? 33.028 4.397 -25.318 1.00 93.12 549 GLY A O 1
ATOM 3807 N N . THR A 1 550 ? 34.277 3.541 -23.672 1.00 94.88 550 THR A N 1
ATOM 3808 C CA . THR A 1 550 ? 34.713 2.352 -24.419 1.00 94.88 550 THR A CA 1
ATOM 3809 C C . THR A 1 550 ? 33.538 1.451 -24.818 1.00 94.88 550 THR A C 1
ATOM 3811 O O . THR A 1 550 ? 32.643 1.189 -24.014 1.00 94.88 550 THR A O 1
ATOM 3814 N N . ALA A 1 551 ? 33.571 0.933 -26.047 1.00 95.94 551 ALA A N 1
ATOM 3815 C CA . ALA A 1 551 ? 32.754 -0.182 -26.507 1.00 95.94 551 ALA A CA 1
ATOM 3816 C C . ALA A 1 551 ? 33.503 -1.502 -26.263 1.00 95.94 551 ALA A C 1
ATOM 3818 O O . ALA A 1 551 ? 34.413 -1.862 -27.011 1.00 95.94 551 ALA A O 1
ATOM 3819 N N . SER A 1 552 ? 33.128 -2.218 -25.210 1.00 96.50 552 SER A N 1
ATOM 3820 C CA . SER A 1 552 ? 33.717 -3.503 -24.838 1.00 96.50 552 SER A CA 1
ATOM 3821 C C . SER A 1 552 ? 32.871 -4.656 -25.371 1.00 96.50 552 SER A C 1
ATOM 3823 O O . SER A 1 552 ? 31.700 -4.771 -25.017 1.00 96.50 552 SER A O 1
ATOM 3825 N N . VAL A 1 553 ? 33.439 -5.547 -26.178 1.00 97.69 553 VAL A N 1
ATOM 3826 C CA . VAL A 1 553 ? 32.766 -6.780 -26.618 1.00 97.69 553 VAL A CA 1
ATOM 3827 C C . VAL A 1 553 ? 33.241 -7.922 -25.732 1.00 97.69 553 VAL A C 1
ATOM 3829 O O . VAL A 1 553 ? 34.431 -8.240 -25.709 1.00 97.69 553 VAL A O 1
ATOM 3832 N N . LEU A 1 554 ? 32.319 -8.486 -24.951 1.00 97.06 554 LEU A N 1
ATOM 3833 C CA . LEU A 1 554 ? 32.618 -9.512 -23.955 1.00 97.06 554 LEU A CA 1
ATOM 3834 C C . LEU A 1 554 ? 32.834 -10.891 -24.598 1.00 97.06 554 LEU A C 1
ATOM 3836 O O . LEU A 1 554 ? 32.553 -11.101 -25.779 1.00 97.06 554 LEU A O 1
ATOM 3840 N N . ASP A 1 555 ? 33.354 -11.825 -23.801 1.00 96.06 555 ASP A N 1
ATOM 3841 C CA . ASP A 1 555 ? 33.718 -13.174 -24.245 1.00 96.06 555 ASP A CA 1
ATOM 3842 C C . ASP A 1 555 ? 32.547 -13.891 -24.941 1.00 96.06 555 ASP A C 1
ATOM 3844 O O . ASP A 1 555 ? 31.388 -13.771 -24.529 1.00 96.06 555 ASP A O 1
ATOM 3848 N N . GLY A 1 556 ? 32.843 -14.565 -26.053 1.00 91.44 556 GLY A N 1
ATOM 3849 C CA . GLY A 1 556 ? 31.862 -15.269 -26.890 1.00 91.44 556 GLY A CA 1
ATOM 3850 C C . GLY A 1 556 ? 30.768 -14.402 -27.531 1.00 91.44 556 GLY A C 1
ATOM 3851 O O . GLY A 1 556 ? 29.780 -14.945 -28.026 1.00 91.44 556 GLY A O 1
ATOM 3852 N N . SER A 1 557 ? 30.906 -13.073 -27.512 1.00 95.31 557 SER A N 1
ATOM 3853 C CA . SER A 1 557 ? 29.901 -12.130 -28.025 1.00 95.31 557 SER A CA 1
ATOM 3854 C C . SER A 1 557 ? 30.354 -11.487 -29.338 1.00 95.31 557 SER A C 1
ATOM 3856 O O . SER A 1 557 ? 31.545 -11.457 -29.655 1.00 95.31 557 SER A O 1
ATOM 3858 N N . SER A 1 558 ? 29.414 -10.945 -30.115 1.00 94.19 558 SER A N 1
ATOM 3859 C CA . SER A 1 558 ? 29.734 -10.255 -31.369 1.00 94.19 558 SER A CA 1
ATOM 3860 C C . SER A 1 558 ? 29.113 -8.863 -31.458 1.00 94.19 558 SER A C 1
ATOM 3862 O O . SER A 1 558 ? 27.971 -8.636 -31.055 1.00 94.19 558 SER A O 1
ATOM 3864 N N . LEU A 1 559 ? 29.884 -7.923 -32.002 1.00 95.38 559 LEU A N 1
ATOM 3865 C CA . LEU A 1 559 ? 29.447 -6.577 -32.348 1.00 95.38 559 LEU A CA 1
ATOM 3866 C C . LEU A 1 559 ? 29.586 -6.390 -33.856 1.00 95.38 559 LEU A C 1
ATOM 3868 O O . LEU A 1 559 ? 30.674 -6.537 -34.401 1.00 95.38 559 LEU A O 1
ATOM 3872 N N . THR A 1 560 ? 28.495 -6.054 -34.533 1.00 94.19 560 THR A N 1
ATOM 3873 C CA . THR A 1 560 ? 28.483 -5.751 -35.966 1.00 94.19 560 THR A CA 1
ATOM 3874 C C . THR A 1 560 ? 28.308 -4.253 -36.185 1.00 94.19 560 THR A C 1
ATOM 3876 O O . THR A 1 560 ? 27.457 -3.624 -35.558 1.00 94.19 560 THR A O 1
ATOM 3879 N N . VAL A 1 561 ? 29.085 -3.671 -37.095 1.00 93.00 561 VAL A N 1
ATOM 3880 C CA . VAL A 1 561 ? 28.985 -2.262 -37.501 1.00 93.00 561 VAL A CA 1
ATOM 3881 C C . VAL A 1 561 ? 28.960 -2.152 -39.022 1.00 93.00 561 VAL A C 1
ATOM 3883 O O . VAL A 1 561 ? 29.548 -2.970 -39.722 1.00 93.00 561 VAL A O 1
ATOM 3886 N N . THR A 1 562 ? 28.286 -1.131 -39.539 1.00 86.94 562 THR A N 1
ATOM 3887 C CA . THR A 1 562 ? 28.093 -0.902 -40.986 1.00 86.94 562 THR A CA 1
ATOM 3888 C C . THR A 1 562 ? 28.901 0.285 -41.524 1.00 86.94 562 THR A C 1
ATOM 3890 O O . THR A 1 562 ? 29.253 0.325 -42.701 1.00 86.94 562 THR A O 1
ATOM 3893 N N . LYS A 1 563 ? 29.235 1.250 -40.659 1.00 88.62 563 LYS A N 1
ATOM 3894 C CA . LYS A 1 563 ? 30.025 2.455 -40.947 1.00 88.62 563 LYS A CA 1
ATOM 3895 C C . LYS A 1 563 ? 30.796 2.902 -39.702 1.00 88.62 563 LYS A C 1
ATOM 3897 O O . LYS A 1 563 ? 30.400 2.585 -38.582 1.00 88.62 563 LYS A O 1
ATOM 3902 N N . LYS A 1 564 ? 31.862 3.689 -39.890 1.00 86.06 564 LYS A N 1
ATOM 3903 C CA . LYS A 1 564 ? 32.698 4.237 -38.799 1.00 86.06 564 LYS A CA 1
ATOM 3904 C C . LYS A 1 564 ? 31.859 4.936 -37.721 1.00 86.06 564 LYS A C 1
ATOM 3906 O O . LYS A 1 564 ? 32.034 4.677 -36.535 1.00 86.06 564 LYS A O 1
ATOM 3911 N N . ASP A 1 565 ? 30.897 5.748 -38.150 1.00 90.75 565 ASP A N 1
ATOM 3912 C CA . ASP A 1 565 ? 30.022 6.522 -37.265 1.00 90.75 565 ASP A CA 1
ATOM 3913 C C . ASP A 1 565 ? 29.131 5.658 -36.356 1.00 90.75 565 ASP A C 1
ATOM 3915 O O . ASP A 1 565 ? 28.538 6.180 -35.416 1.00 90.75 565 ASP A O 1
ATOM 3919 N N . ASN A 1 566 ? 29.031 4.340 -36.586 1.00 93.75 566 ASN A N 1
ATOM 3920 C CA . ASN A 1 566 ? 28.323 3.434 -35.676 1.00 93.75 566 ASN A CA 1
ATOM 3921 C C . ASN A 1 566 ? 29.038 3.236 -34.335 1.00 93.75 566 ASN A C 1
ATOM 3923 O O . ASN A 1 566 ? 28.438 2.699 -33.412 1.00 93.75 566 ASN A O 1
ATOM 3927 N N . LEU A 1 567 ? 30.294 3.647 -34.193 1.00 90.88 567 LEU A N 1
ATOM 3928 C CA . LEU A 1 567 ? 31.005 3.616 -32.910 1.00 90.88 567 LEU A CA 1
ATOM 3929 C C . LEU A 1 567 ? 31.268 5.017 -32.351 1.00 90.88 567 LEU A C 1
ATOM 3931 O O . LEU A 1 567 ? 31.778 5.146 -31.243 1.00 90.88 567 LEU A O 1
ATOM 3935 N N . GLY A 1 568 ? 30.929 6.070 -33.099 1.00 86.38 568 GLY A N 1
ATOM 3936 C CA . GLY A 1 568 ? 31.241 7.442 -32.713 1.00 86.38 568 GLY A CA 1
ATOM 3937 C C . GLY A 1 568 ? 32.737 7.650 -32.476 1.00 86.38 568 GLY A C 1
ATOM 3938 O O . GLY A 1 568 ? 33.567 7.337 -33.331 1.00 86.38 568 GLY A O 1
ATOM 3939 N N . THR A 1 569 ? 33.072 8.184 -31.301 1.00 83.94 569 THR A N 1
ATOM 3940 C CA . THR A 1 569 ? 34.452 8.412 -30.842 1.00 83.94 569 THR A CA 1
ATOM 3941 C C . THR A 1 569 ? 34.962 7.328 -29.888 1.00 83.94 569 THR A C 1
ATOM 3943 O O . THR A 1 569 ? 36.055 7.475 -29.345 1.00 83.94 569 THR A O 1
ATOM 3946 N N . ALA A 1 570 ? 34.187 6.267 -29.651 1.00 86.12 570 ALA A N 1
ATOM 3947 C CA . ALA A 1 570 ? 34.508 5.251 -28.658 1.00 86.12 570 ALA A CA 1
ATOM 3948 C C . ALA A 1 570 ? 35.766 4.446 -29.018 1.00 86.12 570 ALA A C 1
ATOM 3950 O O . ALA A 1 570 ? 35.951 4.007 -30.157 1.00 86.12 570 ALA A O 1
ATOM 3951 N N . ALA A 1 571 ? 36.605 4.181 -28.014 1.00 91.50 571 ALA A N 1
ATOM 3952 C CA . ALA A 1 571 ? 37.607 3.123 -28.103 1.00 91.50 571 ALA A CA 1
ATOM 3953 C C . ALA A 1 571 ? 36.916 1.749 -28.112 1.00 91.50 571 ALA A C 1
ATOM 3955 O O . ALA A 1 571 ? 35.867 1.586 -27.492 1.00 91.50 571 ALA A O 1
ATOM 3956 N N . ILE A 1 572 ? 37.507 0.755 -28.776 1.00 94.44 572 ILE A N 1
ATOM 3957 C CA . ILE A 1 572 ? 36.992 -0.623 -28.795 1.00 94.44 572 ILE A CA 1
ATOM 3958 C C . ILE A 1 572 ? 37.895 -1.508 -27.935 1.00 94.44 572 ILE A C 1
ATOM 3960 O O . ILE A 1 572 ? 39.114 -1.490 -28.104 1.00 94.44 572 ILE A O 1
ATOM 3964 N N . ASP A 1 573 ? 37.298 -2.308 -27.057 1.00 96.00 573 ASP A N 1
ATOM 3965 C CA . ASP A 1 573 ? 37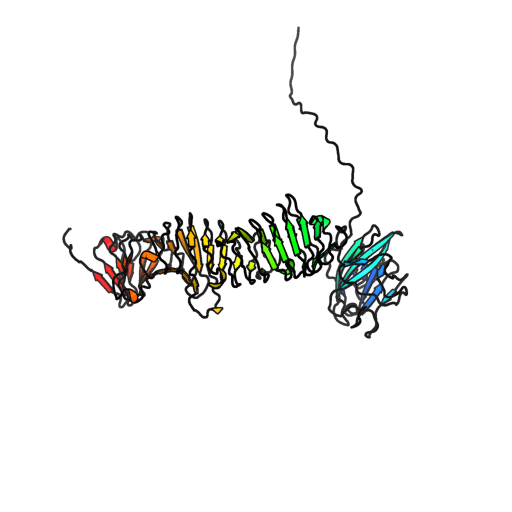.968 -3.329 -26.247 1.00 96.00 573 ASP A CA 1
ATOM 3966 C C . ASP A 1 573 ? 37.366 -4.702 -26.580 1.00 96.00 573 ASP A C 1
ATOM 3968 O O . ASP A 1 573 ? 36.179 -4.939 -26.372 1.00 96.00 573 ASP A O 1
ATOM 3972 N N . LEU A 1 574 ? 38.163 -5.607 -27.149 1.00 97.12 574 LEU A N 1
ATOM 3973 C CA . LEU A 1 574 ? 37.721 -6.961 -27.492 1.00 97.12 574 LEU A CA 1
ATOM 3974 C C . LEU A 1 574 ? 38.263 -7.944 -26.459 1.00 97.12 574 LEU A C 1
ATOM 3976 O O . LEU A 1 574 ? 39.477 -8.115 -26.325 1.00 97.12 574 LEU A O 1
ATOM 3980 N N . LYS A 1 575 ? 37.359 -8.611 -25.738 1.00 96.81 575 LYS A N 1
ATOM 3981 C CA . LYS A 1 575 ? 37.717 -9.714 -24.839 1.00 96.81 575 LYS A CA 1
ATOM 3982 C C . LYS A 1 575 ? 38.043 -10.984 -25.646 1.00 96.81 575 LYS A C 1
ATOM 3984 O O . LYS A 1 575 ? 37.786 -11.025 -26.851 1.00 96.81 575 LYS A O 1
ATOM 3989 N N . PRO A 1 576 ? 38.661 -12.014 -25.033 1.00 93.88 576 PRO A N 1
ATOM 3990 C CA . PRO A 1 576 ? 38.905 -13.290 -25.709 1.00 93.88 576 PRO A CA 1
ATOM 3991 C C . PRO A 1 576 ? 37.639 -13.817 -26.396 1.00 93.88 576 PRO A C 1
ATOM 3993 O O . PRO A 1 576 ? 36.549 -13.533 -25.930 1.00 93.88 576 PRO A O 1
ATOM 3996 N N . ALA A 1 577 ? 37.785 -14.495 -27.538 1.00 92.12 577 ALA A N 1
ATOM 3997 C CA . ALA A 1 577 ? 36.687 -15.032 -28.360 1.00 92.12 577 ALA A CA 1
ATOM 3998 C C . ALA A 1 577 ? 35.539 -14.056 -28.727 1.00 92.12 577 ALA A C 1
ATOM 4000 O O . ALA A 1 577 ? 34.513 -14.493 -29.249 1.00 92.12 577 ALA A O 1
ATOM 4001 N N . ALA A 1 578 ? 35.713 -12.747 -28.519 1.00 96.44 578 ALA A N 1
ATOM 4002 C CA . ALA A 1 578 ? 34.816 -11.720 -29.021 1.00 96.44 578 ALA A CA 1
ATOM 4003 C C . ALA A 1 578 ? 35.055 -11.463 -30.518 1.00 96.44 578 ALA A C 1
ATOM 4005 O O . ALA A 1 578 ? 36.188 -11.539 -31.003 1.00 96.44 578 ALA A O 1
ATOM 4006 N N . ALA A 1 579 ? 34.000 -11.097 -31.247 1.00 94.75 579 ALA A N 1
ATOM 4007 C CA . ALA A 1 579 ? 34.082 -10.750 -32.664 1.00 94.75 579 ALA A CA 1
ATOM 4008 C C . ALA A 1 579 ? 33.592 -9.320 -32.929 1.00 94.75 579 ALA A C 1
ATOM 4010 O O . ALA A 1 579 ? 32.478 -8.958 -32.560 1.00 94.75 579 ALA A O 1
ATOM 4011 N N . LEU A 1 580 ? 34.399 -8.524 -33.634 1.00 94.56 580 LEU A N 1
ATOM 4012 C CA . LEU A 1 580 ? 33.952 -7.291 -34.284 1.00 94.56 580 LEU A CA 1
ATOM 4013 C C . LEU A 1 580 ? 33.785 -7.566 -35.780 1.00 94.56 580 LEU A C 1
ATOM 4015 O O . LEU A 1 580 ? 34.748 -7.931 -36.453 1.00 94.56 580 LEU A O 1
ATOM 4019 N N . VAL A 1 581 ? 32.571 -7.394 -36.293 1.00 93.44 581 VAL A N 1
ATOM 4020 C CA . VAL A 1 581 ? 32.210 -7.666 -37.687 1.00 93.44 581 VAL A CA 1
ATOM 4021 C C . VAL A 1 581 ? 31.893 -6.355 -38.397 1.00 93.44 581 VAL A C 1
ATOM 4023 O O . VAL A 1 581 ? 31.107 -5.543 -37.912 1.00 93.44 581 VAL A O 1
ATOM 4026 N N . PHE A 1 582 ? 32.485 -6.155 -39.570 1.00 90.25 582 PHE A N 1
ATOM 4027 C CA . PHE A 1 582 ? 32.162 -5.035 -40.450 1.00 90.25 582 PHE A CA 1
ATOM 4028 C C . PHE A 1 582 ? 31.216 -5.532 -41.545 1.00 90.25 582 PHE A C 1
ATOM 4030 O O . PHE A 1 582 ? 31.648 -6.182 -42.494 1.00 90.25 582 PHE A O 1
ATOM 4037 N N . ASP A 1 583 ? 29.925 -5.249 -41.395 1.00 82.12 583 ASP A N 1
ATOM 4038 C CA . ASP A 1 583 ? 28.889 -5.590 -42.371 1.00 82.12 583 ASP A CA 1
ATOM 4039 C C . ASP A 1 583 ? 28.683 -4.407 -43.321 1.00 82.12 583 ASP A C 1
ATOM 4041 O O . ASP A 1 583 ? 27.789 -3.572 -43.168 1.00 82.12 583 ASP A O 1
ATOM 4045 N N . SER A 1 584 ? 29.601 -4.266 -44.273 1.00 61.97 584 SER A N 1
ATOM 4046 C CA . SER A 1 584 ? 29.517 -3.232 -45.296 1.00 61.97 584 SER A CA 1
ATOM 4047 C C . SER A 1 584 ? 28.662 -3.716 -46.469 1.00 61.97 584 SER A C 1
ATOM 4049 O O . SER A 1 584 ? 29.198 -4.117 -47.506 1.00 61.97 584 SER A O 1
ATOM 4051 N N . LEU A 1 585 ? 27.335 -3.638 -46.361 1.00 53.81 585 LEU A N 1
ATOM 4052 C CA . LEU A 1 585 ? 26.481 -3.663 -47.550 1.00 53.81 585 LEU A CA 1
ATOM 4053 C C . LEU A 1 585 ? 26.508 -2.261 -48.201 1.00 53.81 585 LEU A C 1
ATOM 4055 O O . LEU A 1 585 ? 25.650 -1.424 -47.955 1.00 53.81 585 LEU A O 1
ATOM 4059 N N . ALA A 1 586 ? 27.552 -2.020 -49.004 1.00 47.66 586 ALA A N 1
ATOM 4060 C CA . ALA A 1 586 ? 27.753 -0.891 -49.926 1.00 47.66 586 ALA A CA 1
ATOM 4061 C C . ALA A 1 586 ? 27.804 0.545 -49.341 1.00 47.66 586 ALA A C 1
ATOM 4063 O O . ALA A 1 586 ? 26.792 1.229 -49.261 1.00 47.66 586 ALA A O 1
ATOM 4064 N N . ALA A 1 587 ? 29.022 1.033 -49.057 1.00 41.09 587 ALA A N 1
ATOM 4065 C CA . ALA A 1 587 ? 29.565 2.338 -49.500 1.00 41.09 587 ALA A CA 1
ATOM 4066 C C . ALA A 1 587 ? 30.857 2.673 -48.730 1.00 41.09 587 ALA A C 1
ATOM 4068 O O . ALA A 1 587 ? 30.969 3.688 -48.048 1.00 41.09 587 ALA A O 1
ATOM 4069 N N . ASN A 1 588 ? 31.866 1.812 -48.860 1.00 39.88 588 ASN A N 1
ATOM 4070 C CA . ASN A 1 588 ? 33.241 2.207 -48.591 1.00 39.88 588 ASN A CA 1
ATOM 4071 C C . ASN A 1 588 ? 33.736 2.926 -49.855 1.00 39.88 588 ASN A C 1
ATOM 4073 O O . ASN A 1 588 ? 34.239 2.275 -50.762 1.00 39.88 588 ASN A O 1
ATOM 4077 N N . ASN A 1 589 ? 33.431 4.222 -49.979 1.00 43.22 589 ASN A N 1
ATOM 4078 C CA . ASN A 1 589 ? 34.066 5.163 -50.909 1.00 43.22 589 ASN A CA 1
ATOM 4079 C C . ASN A 1 589 ? 33.627 6.593 -50.559 1.00 43.22 589 ASN A C 1
ATOM 4081 O O . ASN A 1 589 ? 32.595 7.063 -51.036 1.00 43.22 589 ASN A O 1
ATOM 4085 N N . GLY A 1 590 ? 34.421 7.291 -49.745 1.00 38.56 590 GLY A N 1
ATOM 4086 C CA . GLY A 1 590 ? 34.223 8.721 -49.522 1.00 38.56 590 GLY A CA 1
ATOM 4087 C C . GLY A 1 590 ? 35.014 9.311 -48.361 1.00 38.56 590 GLY A C 1
ATOM 4088 O O . GLY A 1 590 ? 34.388 9.683 -47.380 1.00 38.56 590 GLY A O 1
ATOM 4089 N N . ALA A 1 591 ? 36.337 9.413 -48.558 1.00 32.81 591 ALA A N 1
ATOM 4090 C CA . ALA A 1 591 ? 37.322 10.283 -47.886 1.00 32.81 591 ALA A CA 1
ATOM 4091 C C . ALA A 1 591 ? 37.499 10.180 -46.359 1.00 32.81 591 ALA A C 1
ATOM 4093 O O . ALA A 1 591 ? 36.610 10.615 -45.597 1.00 32.81 591 ALA A O 1
#

Foldseek 3Di:
DDDDDDDDDDDDDDDDDDDDDDDDPDAFKWAWPPWDFDKFALAPLGKFAAQPVRDIDSHDDPRTAWGAHNQRLKIKGAQQKWWFFPAADLAGAHFFDAFFDKAAPVTHTYGGIHMWHDLDQPTQEHDDPRHADAQDKTKTWMWGADPNFIKIKIWIWHGHNRHIITGTIMIIRSNRDIDGHPDRIPWLDRAAEWEALAEEEDALSNNTQEYEAEHQYEYEHEDEQAEHEHQHEYAYAHEYEWDYQNTYEFEHQYAYQHEDEYEANHEYEYAAQRSQRNHAYEYEAQYEYEHQHECVVVQDEREHQHAYEYADEEYEYEDQYQHAYEYQHEYEHAYEYEWYDQSTHEQEHQYHHAEAHEDEANHEYEYQAQRSCHQHAYEYEAQYEYEHPNECVCVQDEGEHQHEYEYAAEEYEYEYQYQHEYEYAHEYEYAYEYEYYHQNEYEQEHQYAHAEAHEDEANHEYEYQAQRSCHQHAYEYEANYEYEHANECVCVQDEGEHQHAYEYEPEEYEYEYQYQHEYEYQHEYAYQYEYEYYHQNEYEQEHQYAHNEAHEYDANYEYEYQDPRSQHNHHYHYDPNYYYHHPHPDDPDDD

Radius of gyration: 35.71 Å; chains: 1; bounding box: 70×108×110 Å

Secondary structure (DSSP, 8-state):
-------------------PPPPP--PPPPEE-----EEE-SSSS--EE-TTT--EESS--TT--EEEEGGGTEEEE-TTEEEEESSSSTTSPBPEE-TT-EESTTSEE--SSEEE--SSTTSSBSSSTTSBPTTSEEEEEEEEEETTEEEEEEEEEE--SSS-EEEEEEEEETT---EETT--SS-SSS-EEE-TT-EEEE-TTTSTTEEEE-TT-EEEEE-SSSPEEE-SEEEESSEEEEESTT-EEE-S-----SEEEE-TT-EEEESSGGGGTT-EEEEPTT-EEEE---TTTTT--EEE---EEE-SSEEEEEE-SSS-EEE-SPEESS-EEEEE-TT-EEE-S-----S-EEE-TT-EEEESSGGGTTT--EEEPTT-EEEE---GGGTT--EEE---EEE-SSEEEEEE-SSSPEEE-SPEESS-EEEEESTT-EEE-S-----S-EEE-TT-EEEESSGGGSTT--EEE-TT-EEEE---GGGTT--EEE---EEE-SSEEEEEE-SSSPEEE-SPEESS-EEEEESTT-EEE-S-----S-EEE-TT-EEEESSGGGSTT--EEEPTT-EEEE--SS-----

Sequence (591 aa):
MNFATTYFRRWMLLLCAWQLPWPQSALAEVVYSGIQDIAIPANFDGVFLNVVTQQHATYEFSGWDLNPFFGGLGIANAPNFQPARLGTDSGDSIVPLSFGSSISSSLSFATGYGGSGAEDNSGHLGPGPSQFTAGQSAYLGFQVTRNASVSYGWMQVTLTRDGIGVIQDWAYDPSGNAMLAGATGSVGAAPIIIQAGATQAASASDAGTAVLVGKDAQFTFQQSATQGDFSGVISGGGNVNVTGAGGVRLTGTNTFTGTAAVLDGSSLTVTKKDNLGAATIDLKPAAALVFDSLAANNGADNTFANPITISSATSTLSNTGSGAVVLSGSISGDGGINVSGASGVRLSGTNTFAGTAAVLDGSSLTVTKKDNLGTAAIDLKPAAALVFDSLAANNGASNTFANAITISSATSTLSNTGSGTVVLSGTISGDGGINVSGAGGVRLSGTNTFVGTASVLDGSSLTVTKKDNLGAAAIDLKPAAALVFDSLAANNGADNTYANAITVTSATGTLSNTGSGAVVLTGSISGDGGINVSGAGGVRLSGTNTFAGTASVLDGSSLTVTKKDNLGTAAIDLKPAAALVFDSLAANNGA